Protein 5YVQ (pdb70)

Nearest PDB structures (foldseek):
  5yvq-assembly1_A  TM=1.003E+00  e=1.539E-62  Muvirus mu
  4uxg-assembly2_E  TM=3.029E-01  e=1.109E-08  Tequatrovirus T4
  5nxh-assembly1_C  TM=3.530E-01  e=6.563E-08  Tequatrovirus T4
  5nxf-assembly1_C  TM=3.038E-01  e=9.854E-08  Tequatrovirus T4
  5yvq-assembly1_B  TM=1.010E+00  e=1.224E-19  Muvirus mu

Structure (mmCIF, N/CA/C/O backbone):
data_5YVQ
#
_entry.id   5YVQ
#
_cell.length_a   66.332
_cell.length_b   66.332
_cell.length_c   387.769
_cell.angle_alpha   90.00
_cell.angle_beta   90.00
_cell.angle_gamma   120.00
#
_symmetry.space_group_name_H-M   'P 3 2 1'
#
loop_
_entity.id
_entity.type
_entity.pdbx_description
1 polymer 'Tail fiber protein S'
2 polymer 'Tail fiber assembly protein U'
3 non-polymer GLYCEROL
4 water water
#
loop_
_atom_site.group_PDB
_atom_site.id
_atom_site.type_symbol
_atom_site.label_atom_id
_atom_site.label_alt_id
_atom_site.label_comp_id
_atom_site.label_asym_id
_atom_site.label_entity_id
_atom_site.label_seq_id
_atom_site.pdbx_PDB_ins_code
_atom_site.Cartn_x
_atom_site.Cartn_y
_atom_site.Cartn_z
_atom_site.occupancy
_atom_site.B_iso_or_equiv
_atom_site.auth_seq_id
_atom_site.auth_comp_id
_atom_site.auth_asym_id
_atom_site.auth_atom_id
_atom_site.pdbx_PDB_model_num
ATOM 1 N N . LYS A 1 138 ? 25.485 18.402 67.667 1.00 110.35 138 LYS A N 1
ATOM 2 C CA . LYS A 1 138 ? 25.078 18.267 69.059 1.00 109.03 138 LYS A CA 1
ATOM 3 C C . LYS A 1 138 ? 25.931 17.238 69.791 1.00 118.57 138 LYS A C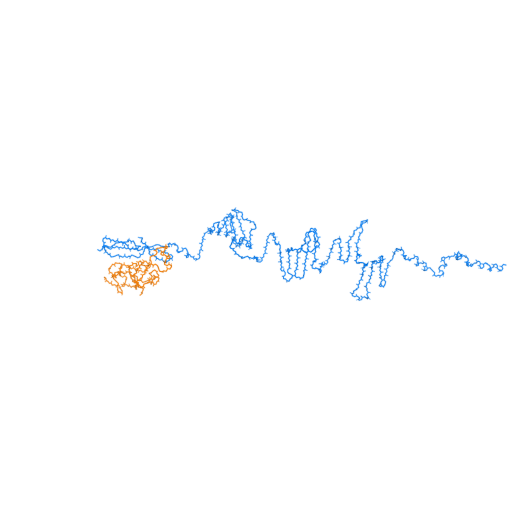 1
ATOM 4 O O . LYS A 1 138 ? 25.638 16.884 70.932 1.00 121.07 138 LYS A O 1
ATOM 10 N N . ALA A 1 139 ? 26.984 16.751 69.131 1.00 128.67 139 ALA A N 1
ATOM 11 C CA . ALA A 1 139 ? 27.901 15.831 69.797 1.00 131.50 139 ALA A CA 1
ATOM 12 C C . ALA A 1 139 ? 28.649 16.513 70.937 1.00 126.05 139 ALA A C 1
ATOM 13 O O . ALA A 1 139 ? 28.944 15.874 71.953 1.00 129.13 139 ALA A O 1
ATOM 15 N N . VAL A 1 140 ? 28.968 17.800 70.788 1.00 116.49 140 VAL A N 1
ATOM 16 C CA . VAL A 1 140 ? 29.574 18.563 71.874 1.00 106.16 140 VAL A CA 1
ATOM 17 C C . VAL A 1 140 ? 28.556 19.023 72.914 1.00 97.95 140 VAL A C 1
ATOM 18 O O . VAL A 1 140 ? 28.945 19.361 74.042 1.00 95.75 140 VAL A O 1
ATOM 22 N N . LYS A 1 141 ? 27.269 19.051 72.569 1.00 92.64 141 LYS A N 1
ATOM 23 C CA . LYS A 1 141 ? 26.248 19.340 73.566 1.00 87.42 141 LYS A CA 1
ATOM 24 C C . LYS A 1 141 ? 26.238 18.273 74.653 1.00 85.40 141 LYS A C 1
ATOM 25 O O . LYS A 1 141 ? 26.001 18.574 75.828 1.00 83.38 141 LYS A O 1
ATOM 31 N N . ILE A 1 142 ? 26.511 17.019 74.281 1.00 85.35 142 ILE A N 1
ATOM 32 C CA . ILE A 1 142 ? 26.641 15.958 75.275 1.00 85.65 142 ILE A CA 1
ATOM 33 C C . ILE A 1 142 ? 27.835 16.232 76.183 1.00 85.01 142 ILE A C 1
ATOM 34 O O . ILE A 1 142 ? 27.767 16.038 77.405 1.00 84.53 142 ILE A O 1
ATOM 39 N N . ALA A 1 143 ? 28.942 16.705 75.605 1.00 83.75 143 ALA A N 1
ATOM 40 C CA . ALA A 1 143 ? 30.085 17.095 76.422 1.00 81.33 143 ALA A CA 1
ATOM 41 C C . ALA A 1 143 ? 29.779 18.331 77.259 1.00 77.51 143 ALA A C 1
ATOM 42 O O . ALA A 1 143 ? 30.250 18.441 78.398 1.00 75.85 143 ALA A O 1
ATOM 44 N N . MET A 1 144 ? 28.991 19.262 76.715 1.00 74.80 144 MET A N 1
ATOM 45 C CA . MET A 1 144 ? 28.615 20.458 77.461 1.00 74.32 144 MET A CA 1
ATOM 46 C C . MET A 1 144 ? 27.674 20.121 78.610 1.00 77.08 144 MET A C 1
ATOM 47 O O . MET A 1 144 ? 27.823 20.651 79.718 1.00 76.60 144 MET A O 1
ATOM 52 N N . ASP A 1 145 ? 26.690 19.255 78.362 1.00 77.93 145 ASP A N 1
ATOM 53 C CA . ASP A 1 145 ? 25.766 18.864 79.420 1.00 78.99 145 ASP A CA 1
ATOM 54 C C . ASP A 1 145 ? 26.482 18.076 80.508 1.00 75.97 145 ASP A C 1
ATOM 55 O O . ASP A 1 145 ? 26.173 18.224 81.697 1.00 75.50 145 ASP A O 1
ATOM 60 N N . ASN A 1 146 ? 27.438 17.232 80.116 1.00 72.88 146 ASN A N 1
ATOM 61 C CA . ASN A 1 146 ? 28.239 16.505 81.090 1.00 67.96 146 ASN A CA 1
ATOM 62 C C . ASN A 1 146 ? 28.987 17.470 82.002 1.00 69.16 146 ASN A C 1
ATOM 63 O O . ASN A 1 146 ? 28.938 17.342 83.230 1.00 64.62 146 ASN A O 1
ATOM 68 N N . ALA A 1 147 ? 29.675 18.455 81.417 1.00 70.91 147 ALA A N 1
ATOM 69 C CA . ALA A 1 147 ? 30.361 19.450 82.236 1.00 68.69 147 ALA A CA 1
ATOM 70 C C . ALA A 1 147 ? 29.375 20.220 83.107 1.00 70.61 147 ALA A C 1
ATOM 71 O O . ALA A 1 147 ? 29.675 20.542 84.262 1.00 69.21 147 ALA A O 1
ATOM 73 N N . ASN A 1 148 ? 28.185 20.510 82.577 1.00 73.26 148 ASN A N 1
ATOM 74 C CA . ASN A 1 148 ? 27.199 21.257 83.349 1.00 72.71 148 ASN A CA 1
ATOM 75 C C . ASN A 1 148 ? 26.664 20.462 84.536 1.00 65.90 148 ASN A C 1
ATOM 76 O O . ASN A 1 148 ? 26.091 21.057 85.452 1.00 59.55 148 ASN A O 1
ATOM 81 N N . ALA A 1 149 ? 26.833 19.141 84.531 1.00 64.99 149 ALA A N 1
ATOM 82 C CA . ALA A 1 149 ? 26.387 18.268 85.607 1.00 62.36 149 ALA A CA 1
ATOM 83 C C . ALA A 1 149 ? 27.429 18.123 86.715 1.00 64.01 149 ALA A C 1
ATOM 84 O O . ALA A 1 149 ? 27.300 17.231 87.563 1.00 59.90 149 ALA A O 1
ATOM 86 N N . ARG A 1 150 ? 28.445 18.981 86.726 1.00 66.77 150 ARG A N 1
ATOM 87 C CA . ARG A 1 150 ? 29.585 18.852 87.615 1.00 67.34 150 ARG A CA 1
ATOM 88 C C . ARG A 1 150 ? 29.719 20.094 88.486 1.00 70.53 150 ARG A C 1
ATOM 89 O O . ARG A 1 150 ? 29.295 21.191 88.102 1.00 72.62 150 ARG A O 1
ATOM 97 N N . LEU A 1 151 ? 30.325 19.901 89.665 1.00 63.98 151 LEU A N 1
ATOM 98 C CA . LEU A 1 151 ? 30.409 20.950 90.677 1.00 60.32 151 LEU A CA 1
ATOM 99 C C . LEU A 1 151 ? 31.242 22.126 90.184 1.00 59.12 151 LEU A C 1
ATOM 100 O O . LEU A 1 151 ? 32.404 21.962 89.798 1.00 58.14 151 LEU A O 1
ATOM 105 N N . ALA A 1 152 ? 30.655 23.316 90.231 1.00 57.71 152 ALA A N 1
ATOM 106 C CA . ALA A 1 152 ? 31.286 24.519 89.706 1.00 55.79 152 ALA A CA 1
ATOM 107 C C . ALA A 1 152 ? 32.151 25.174 90.772 1.00 56.40 152 ALA A C 1
ATOM 108 O O . ALA A 1 152 ? 31.671 25.460 91.875 1.00 53.80 152 ALA A O 1
ATOM 110 N N . LYS A 1 153 ? 33.415 25.441 90.425 1.00 56.43 153 LYS A N 1
ATOM 111 C CA . LYS A 1 153 ? 34.322 26.110 91.352 1.00 61.05 153 LYS A CA 1
ATOM 112 C C . LYS A 1 153 ? 33.731 27.413 91.880 1.00 68.25 153 LYS A C 1
ATOM 113 O O . LYS A 1 153 ? 33.756 27.675 93.089 1.00 75.16 153 LYS A O 1
ATOM 119 N N . ASP A 1 154 ? 33.188 28.241 90.988 1.00 68.21 154 ASP A N 1
ATOM 120 C CA . ASP A 1 154 ? 32.702 29.561 91.374 1.00 67.07 154 ASP A CA 1
ATOM 121 C C . ASP A 1 154 ? 31.458 29.516 92.254 1.00 58.46 154 ASP A C 1
ATOM 122 O O . ASP A 1 154 ? 31.047 30.568 92.758 1.00 53.02 154 ASP A O 1
ATOM 127 N N . ARG A 1 155 ? 30.839 28.347 92.434 1.00 56.19 155 ARG A N 1
ATOM 128 C CA . ARG A 1 155 ? 29.673 28.231 93.301 1.00 61.83 155 ARG A CA 1
ATOM 129 C C . ARG A 1 155 ? 30.008 27.737 94.713 1.00 63.93 155 ARG A C 1
ATOM 130 O O . ARG A 1 155 ? 29.158 27.842 95.608 1.00 61.85 155 ARG A O 1
ATOM 138 N N . ASN A 1 156 ? 31.207 27.195 94.928 1.00 69.80 156 ASN A N 1
ATOM 139 C CA . ASN A 1 156 ? 31.708 26.823 96.254 1.00 64.10 156 ASN A CA 1
ATOM 140 C C . ASN A 1 156 ? 30.717 25.935 97.009 1.00 60.27 156 ASN A C 1
ATOM 141 O O . ASN A 1 156 ? 30.262 26.254 98.108 1.00 58.00 156 ASN A O 1
ATOM 146 N N . GLY A 1 157 ? 30.388 24.804 96.390 1.00 58.01 157 GLY A N 1
ATOM 147 C CA . GLY A 1 157 ? 29.505 23.820 96.977 1.00 56.56 157 GLY A CA 1
ATOM 148 C C . GLY A 1 157 ? 28.044 24.201 97.033 1.00 57.19 157 GLY A C 1
ATOM 149 O O . GLY A 1 157 ? 27.227 23.380 97.469 1.00 53.06 157 GLY A O 1
ATOM 150 N N . ALA A 1 158 ? 27.679 25.415 96.613 1.00 58.96 158 ALA A N 1
ATOM 151 C CA . ALA A 1 158 ? 26.276 25.804 96.649 1.00 57.17 158 ALA A CA 1
ATOM 152 C C . ALA A 1 158 ? 25.433 24.964 95.705 1.00 60.36 158 ALA A C 1
ATOM 153 O O . ALA A 1 158 ? 24.217 24.865 95.902 1.00 59.33 158 ALA A O 1
ATOM 155 N N . ASP A 1 159 ? 26.059 24.351 94.697 1.00 62.27 159 ASP A N 1
ATOM 156 C CA . ASP A 1 159 ? 25.376 23.544 93.698 1.00 64.04 159 ASP A CA 1
ATOM 157 C C . ASP A 1 159 ? 25.364 22.058 94.046 1.00 63.75 159 ASP A C 1
ATOM 158 O O . ASP A 1 159 ? 25.094 21.228 93.172 1.00 65.34 159 ASP A O 1
ATOM 163 N N . ILE A 1 160 ? 25.660 21.704 95.287 1.00 61.43 160 ILE A N 1
ATOM 164 C CA . ILE A 1 160 ? 25.526 20.313 95.719 1.00 60.43 160 ILE A CA 1
ATOM 165 C C . ILE A 1 160 ? 24.046 20.027 95.957 1.00 63.13 160 ILE A C 1
ATOM 166 O O . ILE A 1 160 ? 23.384 20.789 96.678 1.00 63.47 160 ILE A O 1
ATOM 171 N N . PRO A 1 161 ? 23.478 18.996 95.340 1.00 68.16 161 PRO A N 1
ATOM 172 C CA . PRO A 1 161 ? 22.023 18.814 95.435 1.00 66.86 161 PRO A CA 1
ATOM 173 C C . PRO A 1 161 ? 21.565 18.268 96.775 1.00 65.87 161 PRO A C 1
ATOM 174 O O . PRO A 1 161 ? 20.480 18.627 97.236 1.00 63.82 161 PRO A O 1
ATOM 178 N N . ASN A 1 162 ? 22.368 17.405 97.409 1.00 66.87 162 ASN A N 1
ATOM 179 C CA . ASN A 1 162 ? 22.021 16.788 98.698 1.00 68.31 162 ASN A CA 1
ATOM 180 C C . ASN A 1 162 ? 23.195 16.965 99.665 1.00 66.14 162 ASN A C 1
ATOM 181 O O . ASN A 1 162 ? 24.038 16.077 99.812 1.00 61.58 162 ASN A O 1
ATOM 186 N N . LYS A 1 163 ? 23.229 18.116 100.335 1.00 72.45 163 LYS A N 1
ATOM 187 C CA . LYS A 1 163 ? 24.357 18.435 101.210 1.00 67.97 163 LYS A CA 1
ATOM 188 C C . LYS A 1 163 ? 24.498 17.502 102.414 1.00 59.61 163 LYS A C 1
ATOM 189 O O . LYS A 1 163 ? 25.642 17.149 102.746 1.00 58.99 163 LYS A O 1
ATOM 195 N N . PRO A 1 164 ? 23.432 17.072 103.100 1.00 55.80 164 PRO A N 1
ATOM 196 C CA . PRO A 1 164 ? 23.635 16.084 104.179 1.00 52.37 164 PRO A CA 1
ATOM 197 C C . PRO A 1 164 ? 24.251 14.779 103.698 1.00 52.04 164 PRO A C 1
ATOM 198 O O . PRO A 1 164 ? 25.074 14.181 104.407 1.00 45.64 164 PRO A O 1
ATOM 202 N N . LEU A 1 165 ? 23.887 14.323 102.497 1.00 54.18 165 LEU A N 1
ATOM 203 C CA . LEU A 1 165 ? 24.527 13.134 101.943 1.00 54.70 165 LEU A CA 1
ATOM 204 C C . LEU A 1 165 ? 25.996 13.393 101.640 1.00 52.05 165 LEU A C 1
ATOM 205 O O . LEU A 1 165 ? 26.842 12.511 101.841 1.00 52.80 165 LEU A O 1
ATOM 210 N N . PHE A 1 166 ? 26.316 14.598 101.158 1.00 50.41 166 PHE A N 1
ATOM 211 C CA . PHE A 1 166 ? 27.706 14.961 100.890 1.00 50.78 166 PHE A CA 1
ATOM 212 C C . PHE A 1 166 ? 28.542 14.862 102.161 1.00 51.01 166 PHE A C 1
ATOM 213 O O . PHE A 1 166 ? 29.602 14.224 102.182 1.00 52.13 166 PHE A O 1
ATOM 221 N N . ILE A 1 167 ? 28.067 15.488 103.237 1.00 50.47 167 ILE A N 1
ATOM 222 C CA . ILE A 1 167 ? 28.733 15.359 104.530 1.00 45.33 167 ILE A CA 1
ATOM 223 C C . ILE A 1 167 ? 28.896 13.889 104.891 1.00 46.14 167 ILE A C 1
ATOM 224 O O . ILE A 1 167 ? 29.979 13.445 105.287 1.00 48.73 167 ILE A O 1
ATOM 229 N N . GLN A 1 168 ? 27.831 13.103 104.714 1.00 47.66 168 GLN A N 1
ATOM 230 C CA . GLN A 1 168 ? 27.901 11.671 104.992 1.00 51.20 168 GLN A CA 1
ATOM 231 C C . GLN A 1 168 ? 28.976 10.990 104.152 1.00 49.72 168 GLN A C 1
ATOM 232 O O . GLN A 1 168 ? 29.838 10.281 104.687 1.00 46.38 168 GLN A O 1
ATOM 238 N N . ASN A 1 169 ? 28.936 11.191 102.825 1.00 47.03 169 ASN A N 1
ATOM 239 C CA . ASN A 1 169 ? 29.915 10.551 101.949 1.00 51.01 169 ASN A CA 1
ATOM 240 C C . ASN A 1 169 ? 31.332 10.990 102.290 1.00 51.69 169 ASN A C 1
ATOM 241 O O . ASN A 1 169 ? 32.275 10.200 102.180 1.00 51.78 169 ASN A O 1
ATOM 246 N N . LEU A 1 170 ? 31.504 12.254 102.685 1.00 53.83 170 LEU A N 1
ATOM 247 C CA . LEU A 1 170 ? 32.826 12.741 103.065 1.00 57.16 170 LEU A CA 1
ATOM 248 C C . LEU A 1 170 ? 33.394 12.005 104.271 1.00 56.01 170 LEU A C 1
ATOM 249 O O . LEU A 1 170 ? 34.617 11.991 104.453 1.00 56.44 170 LEU A O 1
ATOM 254 N N . GLY A 1 171 ? 32.546 11.387 105.089 1.00 55.71 171 GLY A N 1
ATOM 255 C CA . GLY A 1 171 ? 32.994 10.803 106.340 1.00 55.50 171 GLY A CA 1
ATOM 256 C C . GLY A 1 171 ? 32.922 11.730 107.533 1.00 53.72 171 GLY A C 1
ATOM 257 O O . GLY A 1 171 ? 33.664 11.537 108.506 1.00 50.02 171 GLY A O 1
ATOM 258 N N . LEU A 1 172 ? 32.048 12.735 107.496 1.00 52.90 172 LEU A N 1
ATOM 259 C CA . LEU A 1 172 ? 32.027 13.781 108.510 1.00 50.94 172 LEU A CA 1
ATOM 260 C C . LEU A 1 172 ? 30.829 13.688 109.447 1.00 49.42 172 LEU A C 1
ATOM 261 O O . LEU A 1 172 ? 30.655 14.567 110.295 1.00 49.47 172 LEU A O 1
ATOM 266 N N . GLN A 1 173 ? 29.999 12.651 109.315 1.00 48.06 173 GLN A N 1
ATOM 267 C CA . GLN A 1 173 ? 28.775 12.577 110.105 1.00 46.96 173 GLN A CA 1
ATOM 268 C C . GLN A 1 173 ? 29.089 12.489 111.596 1.00 47.17 173 GLN A C 1
ATOM 269 O O . GLN A 1 173 ? 28.487 13.196 112.411 1.00 46.21 173 GLN A O 1
ATOM 275 N N . GLU A 1 174 ? 30.033 11.623 111.970 1.00 50.52 174 GLU A N 1
ATOM 276 C CA . GLU A 1 174 ? 30.390 11.496 113.377 1.00 53.81 174 GLU A CA 1
ATOM 277 C C . GLU A 1 174 ? 31.002 12.786 113.903 1.00 48.42 174 GLU A C 1
ATOM 278 O O . GLU A 1 174 ? 30.768 13.166 115.057 1.00 46.53 174 GLU A O 1
ATOM 284 N N . THR A 1 175 ? 31.784 13.479 113.072 1.00 43.22 175 THR A N 1
ATOM 285 C CA . THR A 1 175 ? 32.243 14.806 113.465 1.00 41.69 175 THR A CA 1
ATOM 286 C C . THR A 1 175 ? 31.058 15.719 113.730 1.00 41.68 175 THR A C 1
ATOM 287 O O . THR A 1 175 ? 31.007 16.409 114.753 1.00 38.71 175 THR A O 1
ATOM 291 N N . VAL A 1 176 ? 30.080 15.715 112.825 1.00 41.61 176 VAL A N 1
ATOM 292 C CA . VAL A 1 176 ? 28.878 16.512 113.034 1.00 38.48 176 VAL A CA 1
ATOM 293 C C . VAL A 1 176 ? 28.203 16.133 114.352 1.00 35.21 176 VAL A C 1
ATOM 294 O O . VAL A 1 176 ? 27.762 17.008 115.107 1.00 33.65 176 VAL A O 1
ATOM 298 N N . ASN A 1 177 ? 28.113 14.826 114.644 1.00 35.27 177 ASN A N 1
ATOM 299 C CA . ASN A 1 177 ? 27.325 14.349 115.777 1.00 38.20 177 ASN A CA 1
ATOM 300 C C . ASN A 1 177 ? 28.038 14.616 117.097 1.00 37.60 177 ASN A C 1
ATOM 301 O O . ASN A 1 177 ? 27.394 14.967 118.089 1.00 38.49 177 ASN A O 1
ATOM 306 N N . ARG A 1 178 ? 29.363 14.440 117.124 1.00 37.55 178 ARG A N 1
ATOM 307 C CA . ARG A 1 178 ? 30.125 14.695 118.340 1.00 39.46 178 ARG A CA 1
ATOM 308 C C . ARG A 1 178 ? 30.237 16.186 118.624 1.00 38.07 178 ARG A C 1
ATOM 309 O O . ARG A 1 178 ? 30.349 16.583 119.788 1.00 36.08 178 ARG A O 1
ATOM 317 N N . ALA A 1 179 ? 30.231 17.030 117.587 1.00 34.99 179 ALA A N 1
ATOM 318 C CA . ALA A 1 179 ? 30.262 18.460 117.874 1.00 33.87 179 ALA A CA 1
ATOM 319 C C . ALA A 1 179 ? 28.898 18.960 118.321 1.00 35.13 179 ALA A C 1
ATOM 320 O O . ALA A 1 179 ? 28.820 19.881 119.145 1.00 31.91 179 ALA A O 1
ATOM 322 N N . ARG A 1 180 ? 27.823 18.359 117.800 1.00 36.94 180 ARG A N 1
ATOM 323 C CA . ARG A 1 180 ? 26.490 18.712 118.263 1.00 37.38 180 ARG A CA 1
ATOM 324 C C . ARG A 1 180 ? 26.296 18.347 119.732 1.00 37.82 180 ARG A C 1
ATOM 325 O O . ARG A 1 180 ? 25.569 19.040 120.445 1.00 36.22 180 ARG A O 1
ATOM 333 N N . ASN A 1 181 ? 26.922 17.260 120.185 1.00 36.25 181 ASN A N 1
ATOM 334 C CA . ASN A 1 181 ? 26.777 16.738 121.537 1.00 33.84 181 ASN A CA 1
ATOM 335 C C . ASN A 1 181 ? 27.932 17.165 122.448 1.00 32.92 181 ASN A C 1
ATOM 336 O O . ASN A 1 181 ? 28.065 16.641 123.557 1.00 33.99 181 ASN A O 1
ATOM 341 N N . ALA A 1 182 ? 28.755 18.117 122.013 1.00 32.27 182 ALA A N 1
ATOM 342 C CA . ALA A 1 182 ? 29.951 18.495 122.754 1.00 30.95 182 ALA A CA 1
ATOM 343 C C . ALA A 1 182 ? 29.627 19.536 123.819 1.00 33.49 182 ALA A C 1
ATOM 344 O O . ALA A 1 182 ? 28.979 20.547 123.529 1.00 37.45 182 ALA A O 1
ATOM 346 N N . VAL A 1 183 ? 30.076 19.278 125.055 1.00 30.72 183 VAL A N 1
ATOM 347 C CA . VAL A 1 183 ? 30.068 20.299 126.093 1.00 26.24 183 VAL A CA 1
ATOM 348 C C . VAL A 1 183 ? 30.804 21.546 125.617 1.00 25.67 183 VAL A C 1
ATOM 349 O O . VAL A 1 183 ? 31.955 21.471 125.158 1.00 25.28 183 VAL A O 1
ATOM 353 N N . GLN A 1 184 ? 30.157 22.712 125.775 1.00 25.03 184 GLN A N 1
ATOM 354 C CA . GLN A 1 184 ? 30.715 23.986 125.328 1.00 28.23 184 GLN A CA 1
ATOM 355 C C . GLN A 1 184 ? 31.488 24.706 126.436 1.00 29.69 184 GLN A C 1
ATOM 356 O O . GLN A 1 184 ? 31.082 24.716 127.611 1.00 28.45 184 GLN A O 1
ATOM 362 N N . LYS A 1 185 ? 32.602 25.335 126.045 1.00 31.43 185 LYS A N 1
ATOM 363 C CA . LYS A 1 185 ? 33.510 25.915 127.031 1.00 31.83 185 LYS A CA 1
ATOM 364 C C . LYS A 1 185 ? 32.913 27.111 127.759 1.00 32.80 185 LYS A C 1
ATOM 365 O O . LYS A 1 185 ? 33.399 27.464 128.838 1.00 36.91 185 LYS A O 1
ATOM 371 N N . ASN A 1 186 ? 31.880 27.747 127.214 1.00 33.67 186 ASN A N 1
ATOM 372 C CA . ASN A 1 186 ? 31.239 28.842 127.929 1.00 35.25 186 ASN A CA 1
ATOM 373 C C . ASN A 1 186 ? 30.043 28.381 128.751 1.00 34.45 186 ASN A C 1
ATOM 374 O O . ASN A 1 186 ? 29.174 29.195 129.078 1.00 35.22 186 ASN A O 1
ATOM 379 N N . GLY A 1 187 ? 29.987 27.100 129.101 1.00 33.39 187 GLY A N 1
ATOM 380 C CA . GLY A 1 187 ? 28.980 26.610 130.019 1.00 32.59 187 GLY A CA 1
ATOM 381 C C . GLY A 1 187 ? 28.053 25.623 129.354 1.00 34.07 187 GLY A C 1
ATOM 382 O O . GLY A 1 187 ? 27.773 25.746 128.157 1.00 31.75 187 GLY A O 1
ATOM 383 N N . ASP A 1 188 ? 27.559 24.645 130.104 1.00 30.42 188 ASP A N 1
ATOM 384 C CA . ASP A 1 188 ? 26.677 23.663 129.493 1.00 31.25 188 ASP A CA 1
ATOM 385 C C . ASP A 1 188 ? 25.979 22.850 130.569 1.00 31.92 188 ASP A C 1
ATOM 386 O O . ASP A 1 188 ? 26.326 22.898 131.761 1.00 26.35 188 ASP A O 1
ATOM 391 N N . THR A 1 189 ? 24.990 22.095 130.105 1.00 31.57 189 THR A N 1
ATOM 392 C CA . THR A 1 189 ? 24.216 21.154 130.894 1.00 34.74 189 THR A CA 1
ATOM 393 C C . THR A 1 189 ? 24.599 19.738 130.486 1.00 31.55 189 THR A C 1
ATOM 394 O O . THR A 1 189 ? 24.805 19.458 129.299 1.00 32.17 189 THR A O 1
ATOM 398 N N . LEU A 1 190 ? 24.688 18.844 131.456 1.00 29.44 190 LEU A N 1
ATOM 399 C CA . LEU A 1 190 ? 25.067 17.466 131.191 1.00 31.82 190 LEU A CA 1
ATOM 400 C C . LEU A 1 190 ? 23.974 16.505 131.646 1.00 28.14 190 LEU A C 1
ATOM 401 O O . LEU A 1 190 ? 23.277 16.754 132.627 1.00 29.67 190 LEU A O 1
ATOM 406 N N . SER A 1 191 ? 23.808 15.425 130.888 1.00 29.97 191 SER A N 1
ATOM 407 C CA . SER A 1 191 ? 22.872 14.353 131.192 1.00 29.25 191 SER A CA 1
ATOM 408 C C . SER A 1 191 ? 23.592 13.082 131.596 1.00 27.62 191 SER A C 1
ATOM 409 O O . SER A 1 191 ? 22.946 12.057 131.826 1.00 29.56 191 SER A O 1
ATOM 412 N N . GLY A 1 192 ? 24.920 13.121 131.659 1.00 28.48 192 GLY A N 1
ATOM 413 C CA . GLY A 1 192 ? 25.695 12.015 132.177 1.00 28.50 192 GLY A CA 1
ATOM 414 C C . GLY A 1 192 ? 26.823 12.541 133.043 1.00 29.47 192 GLY A C 1
ATOM 415 O O . GLY A 1 192 ? 27.072 13.746 133.104 1.00 30.44 192 GLY A O 1
ATOM 416 N N . GLY A 1 193 ? 27.502 11.613 133.722 1.00 28.54 193 GLY A N 1
ATOM 417 C CA . GLY A 1 193 ? 28.547 12.006 134.645 1.00 27.69 193 GLY A CA 1
ATOM 418 C C . GLY A 1 193 ? 29.890 12.248 133.967 1.00 26.29 193 GLY A C 1
ATOM 419 O O . GLY A 1 193 ? 30.130 11.831 132.837 1.00 28.11 193 GLY A O 1
ATOM 420 N N . LEU A 1 194 ? 30.775 12.948 134.680 1.00 23.85 194 LEU A N 1
ATOM 421 C CA . LEU A 1 194 ? 32.159 13.160 134.265 1.00 21.04 194 LEU A CA 1
ATOM 422 C C . LEU A 1 194 ? 33.093 12.411 135.205 1.00 24.12 194 LEU A C 1
ATOM 423 O O . LEU A 1 194 ? 32.920 12.448 136.436 1.00 23.66 194 LEU A O 1
ATOM 428 N N . THR A 1 195 ? 34.096 11.751 134.634 1.00 27.40 195 THR A N 1
ATOM 429 C CA . THR A 1 195 ? 35.039 10.956 135.417 1.00 24.36 195 THR A CA 1
ATOM 430 C C . THR A 1 195 ? 36.446 11.343 135.004 1.00 27.04 195 THR A C 1
ATOM 431 O O . THR A 1 195 ? 36.777 11.331 133.807 1.00 27.93 195 THR A O 1
ATOM 435 N N . PHE A 1 196 ? 37.245 11.743 135.978 1.00 24.08 196 PHE A N 1
ATOM 436 C CA . PHE A 1 196 ? 38.679 11.886 135.799 1.00 23.60 196 PHE A CA 1
ATOM 437 C C . PHE A 1 196 ? 39.338 10.524 135.992 1.00 29.96 196 PHE A C 1
ATOM 438 O O . PHE A 1 196 ? 39.215 9.921 137.066 1.00 31.00 196 PHE A O 1
ATOM 446 N N . GLU A 1 197 ? 40.091 10.074 134.990 1.00 32.10 197 GLU A N 1
ATOM 447 C CA . GLU A 1 197 ? 40.743 8.769 135.011 1.00 34.49 197 GLU A CA 1
ATOM 448 C C . GLU A 1 197 ? 42.190 8.834 135.482 1.00 31.06 197 GLU A C 1
ATOM 449 O O . GLU A 1 197 ? 42.800 7.790 135.746 1.00 30.56 197 GLU A O 1
ATOM 455 N N . ASN A 1 198 ? 42.762 10.023 135.569 1.00 31.04 198 ASN A N 1
ATOM 456 C CA . ASN A 1 198 ? 44.089 10.172 136.142 1.00 32.82 198 ASN A CA 1
ATOM 457 C C . ASN A 1 198 ? 44.054 11.218 137.242 1.00 30.37 198 ASN A C 1
ATOM 458 O O . ASN A 1 198 ? 42.971 11.651 137.665 1.00 25.57 198 ASN A O 1
ATOM 463 N N . ASP A 1 199 ? 45.249 11.643 137.664 1.00 27.49 199 ASP A N 1
ATOM 464 C CA . ASP A 1 199 ? 45.445 12.582 138.763 1.00 28.46 199 ASP A CA 1
ATOM 465 C C . ASP A 1 199 ? 45.194 14.014 138.289 1.00 31.92 199 ASP A C 1
ATOM 466 O O . ASP A 1 199 ? 46.095 14.852 138.188 1.00 36.24 199 ASP A O 1
ATOM 471 N N . SER A 1 200 ? 43.932 14.294 138.005 1.00 29.08 200 SER A N 1
ATOM 472 C CA . SER A 1 200 ? 43.543 15.589 137.475 1.00 28.00 200 SER A CA 1
ATOM 473 C C . SER A 1 200 ? 42.682 16.333 138.493 1.00 27.59 200 SER A C 1
ATOM 474 O O . SER A 1 200 ? 42.038 15.732 139.351 1.00 29.25 200 SER A O 1
ATOM 477 N N . ILE A 1 201 ? 42.657 17.655 138.366 1.00 25.04 201 ILE A N 1
ATOM 478 C CA . ILE A 1 201 ? 42.044 18.539 139.346 1.00 26.34 201 ILE A CA 1
ATOM 479 C C . ILE A 1 201 ? 40.851 19.268 138.731 1.00 25.85 201 ILE A C 1
ATOM 480 O O . ILE A 1 201 ? 40.866 19.637 137.548 1.00 28.13 201 ILE A O 1
ATOM 485 N N . LEU A 1 202 ? 39.801 19.439 139.525 1.00 22.19 202 LEU A N 1
ATOM 486 C CA . LEU A 1 202 ? 38.748 20.404 139.237 1.00 22.50 202 LEU A CA 1
ATOM 487 C C . LEU A 1 202 ? 39.086 21.679 139.997 1.00 24.23 202 LEU A C 1
ATOM 488 O O . LEU A 1 202 ? 39.274 21.643 141.231 1.00 21.49 202 LEU A O 1
ATOM 493 N N . ALA A 1 203 ? 39.197 22.800 139.273 1.00 19.26 203 ALA A N 1
ATOM 494 C CA . ALA A 1 203 ? 39.664 24.033 139.903 1.00 21.84 203 ALA A CA 1
ATOM 495 C C . ALA A 1 203 ? 38.798 25.230 139.533 1.00 21.12 203 ALA A C 1
ATOM 496 O O . ALA A 1 203 ? 38.235 25.305 138.437 1.00 22.94 203 ALA A O 1
ATOM 498 N N . TRP A 1 204 ? 38.706 26.164 140.468 1.00 20.48 204 TRP A N 1
ATOM 499 C CA . TRP A 1 204 ? 38.269 27.531 140.219 1.00 23.79 204 TRP A CA 1
ATOM 500 C C . TRP A 1 204 ? 39.486 28.411 140.458 1.00 24.10 204 TRP A C 1
ATOM 501 O O . TRP A 1 204 ? 40.000 28.460 141.573 1.00 25.26 204 TRP A O 1
ATOM 512 N N . ILE A 1 205 ? 39.968 29.080 139.421 1.00 28.55 205 ILE A N 1
ATOM 513 C CA . ILE A 1 205 ? 41.213 29.836 139.519 1.00 34.52 205 ILE A CA 1
ATOM 514 C C . ILE A 1 205 ? 40.932 31.253 139.058 1.00 37.11 205 ILE A C 1
ATOM 515 O O . ILE A 1 205 ? 40.522 31.457 137.912 1.00 42.69 205 ILE A O 1
ATOM 520 N N . ARG A 1 206 ? 41.177 32.229 139.933 1.00 39.46 206 ARG A N 1
ATOM 521 C CA . ARG A 1 206 ? 40.758 33.606 139.684 1.00 41.73 206 ARG A CA 1
ATOM 522 C C . ARG A 1 206 ? 41.561 34.550 140.574 1.00 36.75 206 ARG A C 1
ATOM 523 O O . ARG A 1 206 ? 41.690 34.311 141.779 1.00 31.13 206 ARG A O 1
ATOM 531 N N . ASN A 1 207 ? 42.106 35.612 139.978 1.00 39.01 207 ASN A N 1
ATOM 532 C CA . ASN A 1 207 ? 42.805 36.673 140.719 1.00 38.67 207 ASN A CA 1
ATOM 533 C C . ASN A 1 207 ? 44.017 36.142 141.480 1.00 34.74 207 ASN A C 1
ATOM 534 O O . ASN A 1 207 ? 44.356 36.667 142.538 1.00 31.19 207 ASN A O 1
ATOM 539 N N . THR A 1 208 ? 44.670 35.111 140.933 1.00 35.69 208 THR A N 1
ATOM 540 C CA . THR A 1 208 ? 45.800 34.372 141.503 1.00 36.61 208 THR A CA 1
ATOM 541 C C . THR A 1 208 ? 45.423 33.511 142.705 1.00 36.57 208 THR A C 1
ATOM 542 O O . THR A 1 208 ? 46.322 32.943 143.353 1.00 37.05 208 THR A O 1
ATOM 546 N N . ASP A 1 209 ? 44.134 33.369 143.010 1.00 32.77 209 ASP A N 1
ATOM 547 C CA . ASP A 1 209 ? 43.668 32.548 144.124 1.00 29.46 209 ASP A CA 1
ATOM 548 C C . ASP A 1 209 ? 42.890 31.357 143.581 1.00 25.15 209 ASP A C 1
ATOM 549 O O . ASP A 1 209 ? 42.639 31.258 142.380 1.00 25.15 209 ASP A O 1
ATOM 554 N N . TRP A 1 210 ? 42.509 30.426 144.453 1.00 21.92 210 TRP A N 1
ATOM 555 C CA . TRP A 1 210 ? 41.857 29.266 143.854 1.00 22.05 210 TRP A CA 1
ATOM 556 C C . TRP A 1 210 ? 41.072 28.441 144.851 1.00 22.74 210 TRP A C 1
ATOM 557 O O . TRP A 1 210 ? 41.245 28.529 146.073 1.00 19.95 210 TRP A O 1
ATOM 568 N N . ALA A 1 211 ? 40.224 27.601 144.278 1.00 24.91 211 ALA A N 1
ATOM 569 C CA . ALA A 1 211 ? 39.592 26.497 144.978 1.00 19.58 211 ALA A CA 1
ATOM 570 C C . ALA A 1 211 ? 39.760 25.266 144.107 1.00 24.47 211 ALA A C 1
ATOM 571 O O . ALA A 1 211 ? 39.633 25.347 142.868 1.00 21.89 211 ALA A O 1
ATOM 573 N N . LYS A 1 212 ? 40.072 24.137 144.746 1.00 21.30 212 LYS A N 1
ATOM 574 C CA . LYS A 1 212 ? 40.498 22.943 144.027 1.00 23.50 212 LYS A CA 1
ATOM 575 C C . LYS A 1 212 ? 39.980 21.682 144.696 1.00 21.99 212 LYS A C 1
ATOM 576 O O . LYS A 1 212 ? 40.000 21.576 145.926 1.00 20.73 212 LYS A O 1
ATOM 582 N N . ILE A 1 213 ? 39.555 20.718 143.872 1.00 18.37 213 ILE A N 1
ATOM 583 C CA . ILE A 1 213 ? 39.204 19.365 144.305 1.00 17.65 213 ILE A CA 1
ATOM 584 C C . ILE A 1 213 ? 40.077 18.380 143.532 1.00 22.41 213 ILE A C 1
ATOM 585 O O . ILE A 1 213 ? 40.222 18.499 142.311 1.00 20.82 213 ILE A O 1
ATOM 590 N N . GLY A 1 214 ? 40.646 17.407 144.240 1.00 22.59 214 GLY A N 1
ATOM 591 C CA . GLY A 1 214 ? 41.402 16.350 143.607 1.00 23.67 214 GLY A CA 1
ATOM 592 C C . GLY A 1 214 ? 41.338 15.070 144.416 1.00 25.40 214 GLY A C 1
ATOM 593 O O . GLY A 1 214 ? 40.744 15.013 145.500 1.00 24.94 214 GLY A O 1
ATOM 594 N N . PHE A 1 215 ? 41.981 14.035 143.881 1.00 24.24 215 PHE A N 1
ATOM 595 C CA . PHE A 1 215 ? 41.992 12.718 144.508 1.00 24.03 215 PHE A CA 1
ATOM 596 C C . PHE A 1 215 ? 43.422 12.194 144.540 1.00 25.50 215 PHE A C 1
ATOM 597 O O . PHE A 1 215 ? 43.984 11.820 143.499 1.00 21.07 215 PHE A O 1
ATOM 605 N N . LYS A 1 216 ? 43.993 12.128 145.739 1.00 21.35 216 LYS A N 1
ATOM 606 C CA . LYS A 1 216 ? 45.352 11.646 145.907 1.00 24.06 216 LYS A CA 1
ATOM 607 C C . LYS A 1 216 ? 45.324 10.128 146.094 1.00 27.35 216 LYS A C 1
ATOM 608 O O . LYS A 1 216 ? 44.707 9.629 147.034 1.00 27.22 216 LYS A O 1
ATOM 614 N N . ASN A 1 217 ? 46.029 9.405 145.225 1.00 29.89 217 ASN A N 1
ATOM 615 C CA . ASN A 1 217 ? 46.032 7.948 145.262 1.00 31.58 217 ASN A CA 1
ATOM 616 C C . ASN A 1 217 ? 47.149 7.41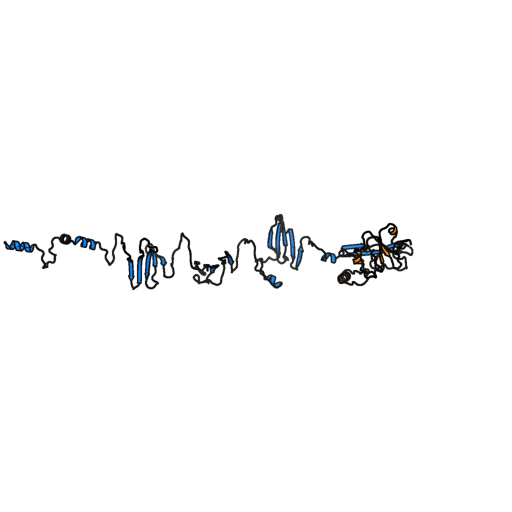7 144.379 1.00 30.65 217 ASN A C 1
ATOM 617 O O . ASN A 1 217 ? 47.071 7.489 143.143 1.00 29.59 217 ASN A O 1
ATOM 622 N N . ASP A 1 218 ? 48.203 6.904 145.006 1.00 32.81 218 ASP A N 1
ATOM 623 C CA . ASP A 1 218 ? 49.383 6.483 144.262 1.00 38.13 218 ASP A CA 1
ATOM 624 C C . ASP A 1 218 ? 49.253 5.064 143.746 1.00 41.95 218 ASP A C 1
ATOM 625 O O . ASP A 1 218 ? 49.839 4.732 142.711 1.00 45.39 218 ASP A O 1
ATOM 630 N N . ALA A 1 219 ? 48.506 4.226 144.455 1.00 42.50 219 ALA A N 1
ATOM 631 C CA . ALA A 1 219 ? 48.252 2.841 144.088 1.00 47.57 219 ALA A CA 1
ATOM 632 C C . ALA A 1 219 ? 47.111 2.372 144.980 1.00 49.05 219 ALA A C 1
ATOM 633 O O . ALA A 1 219 ? 46.725 3.064 145.926 1.00 47.27 219 ALA A O 1
ATOM 635 N N . ASP A 1 220 ? 46.570 1.189 144.674 1.00 50.44 220 ASP A N 1
ATOM 636 C CA . ASP A 1 220 ? 45.474 0.676 145.490 1.00 49.02 220 ASP A CA 1
ATOM 637 C C . ASP A 1 220 ? 45.908 0.475 146.938 1.00 46.21 220 ASP A C 1
ATOM 638 O O . ASP A 1 220 ? 45.108 0.670 147.859 1.00 44.55 220 ASP A O 1
ATOM 643 N N . SER A 1 221 ? 47.171 0.111 147.155 1.00 46.64 221 SER A N 1
ATOM 644 C CA . SER A 1 221 ? 47.706 -0.106 148.490 1.00 49.69 221 SER A CA 1
ATOM 645 C C . SER A 1 221 ? 48.149 1.184 149.177 1.00 51.71 221 SER A C 1
ATOM 646 O O . SER A 1 221 ? 48.674 1.113 150.292 1.00 50.82 221 SER A O 1
ATOM 649 N N . ASP A 1 222 ? 47.962 2.345 148.543 1.00 51.69 222 ASP A N 1
ATOM 650 C CA . ASP A 1 222 ? 48.325 3.630 149.139 1.00 49.02 222 ASP A CA 1
ATOM 651 C C . ASP A 1 222 ? 47.700 3.788 150.523 1.00 46.71 222 ASP A C 1
ATOM 652 O O . ASP A 1 222 ? 46.474 3.769 150.667 1.00 45.32 222 ASP A O 1
ATOM 657 N N . THR A 1 223 ? 48.551 3.954 151.540 1.00 45.36 223 THR A N 1
ATOM 658 C CA . THR A 1 223 ? 48.090 4.079 152.918 1.00 46.24 223 THR A CA 1
ATOM 659 C C . THR A 1 223 ? 47.774 5.512 153.330 1.00 42.59 223 THR A C 1
ATOM 660 O O . THR A 1 223 ? 47.304 5.725 154.451 1.00 44.74 223 THR A O 1
ATOM 664 N N . ASP A 1 224 ? 48.020 6.497 152.475 1.00 39.32 224 ASP A N 1
ATOM 665 C CA . ASP A 1 224 ? 47.586 7.872 152.731 1.00 36.50 224 ASP A CA 1
ATOM 666 C C . ASP A 1 224 ? 46.916 8.425 151.464 1.00 31.70 224 ASP A C 1
ATOM 667 O O . ASP A 1 224 ? 47.424 9.354 150.831 1.00 30.04 224 ASP A O 1
ATOM 672 N N . SER A 1 225 ? 45.768 7.845 151.120 1.00 24.71 225 SER A N 1
ATOM 673 C CA . SER A 1 225 ? 44.971 8.224 149.963 1.00 28.28 225 SER A CA 1
ATOM 674 C C . SER A 1 225 ? 43.756 9.028 150.419 1.00 27.04 225 SER A C 1
ATOM 675 O O . SER A 1 225 ? 43.146 8.717 151.446 1.00 23.46 225 SER A O 1
ATOM 678 N N . TYR A 1 226 ? 43.407 10.068 149.664 1.00 24.51 226 TYR A N 1
ATOM 679 C CA . TYR A 1 226 ? 42.348 10.955 150.132 1.00 22.60 226 TYR A CA 1
ATOM 680 C C . TYR A 1 226 ? 41.819 11.816 148.992 1.00 21.84 226 TYR A C 1
ATOM 681 O O . TYR A 1 226 ? 42.558 12.204 148.086 1.00 22.08 226 TYR A O 1
ATOM 690 N N . MET A 1 227 ? 40.522 12.090 149.054 1.00 21.65 227 MET A N 1
ATOM 691 C CA . MET A 1 227 ? 39.935 13.200 148.326 1.00 17.00 227 MET A CA 1
ATOM 692 C C . MET A 1 227 ? 40.255 14.489 149.083 1.00 18.78 227 MET A C 1
ATOM 693 O O . MET A 1 227 ? 40.089 14.561 150.304 1.00 17.73 227 MET A O 1
ATOM 698 N N . TRP A 1 228 ? 40.780 15.482 148.389 1.00 17.59 228 TRP A N 1
ATOM 699 C CA . TRP A 1 228 ? 41.125 16.724 149.063 1.00 22.56 228 TRP A CA 1
ATOM 700 C C . TRP A 1 228 ? 40.404 17.910 148.431 1.00 21.15 228 TRP A C 1
ATOM 701 O O . TRP A 1 228 ? 40.076 17.918 147.236 1.00 20.67 228 TRP A O 1
ATOM 712 N N . PHE A 1 229 ? 40.150 18.890 149.279 1.00 20.06 229 PHE A N 1
ATOM 713 C CA . PHE A 1 229 ? 39.571 20.177 148.941 1.00 23.10 229 PHE A CA 1
ATOM 714 C C . PHE A 1 229 ? 40.575 21.237 149.360 1.00 22.95 229 PHE A C 1
ATOM 715 O O . PHE A 1 229 ? 41.016 21.252 150.528 1.00 19.18 229 PHE A O 1
ATOM 723 N N . GLU A 1 230 ? 40.933 22.134 148.443 1.00 17.30 230 GLU A N 1
ATOM 724 C CA . GLU A 1 230 ? 41.958 23.093 148.831 1.00 18.70 230 GLU A CA 1
ATOM 725 C C . GLU A 1 230 ? 41.623 24.501 148.360 1.00 18.93 230 GLU A C 1
ATOM 726 O O . GLU A 1 230 ? 41.096 24.690 147.268 1.00 21.52 230 GLU A O 1
ATOM 732 N N . THR A 1 231 ? 41.908 25.484 149.202 1.00 21.77 231 THR A N 1
ATOM 733 C CA . THR A 1 231 ? 41.864 26.889 148.826 1.00 26.75 231 THR A CA 1
ATOM 734 C C . THR A 1 231 ? 43.270 27.479 148.883 1.00 27.96 231 THR A C 1
ATOM 735 O O . THR A 1 231 ? 44.141 26.988 149.610 1.00 31.13 231 THR A O 1
ATOM 739 N N . GLY A 1 232 ? 43.482 28.534 148.090 1.00 30.43 232 GLY A N 1
ATOM 740 C CA . GLY A 1 232 ? 44.695 29.340 148.103 1.00 28.71 232 GLY A CA 1
ATOM 741 C C . GLY A 1 232 ? 44.366 30.725 147.588 1.00 30.47 232 GLY A C 1
ATOM 742 O O . GLY A 1 232 ? 43.269 30.969 147.082 1.00 30.46 232 GLY A O 1
ATOM 743 N N . ASP A 1 233 ? 45.328 31.643 147.692 1.00 32.91 233 ASP A N 1
ATOM 744 C CA . ASP A 1 233 ? 46.718 31.387 148.038 1.00 29.31 233 ASP A CA 1
ATOM 745 C C . ASP A 1 233 ? 47.267 32.362 149.127 1.00 27.28 233 ASP A C 1
ATOM 746 O O . ASP A 1 233 ? 48.477 32.570 149.256 1.00 24.78 233 ASP A O 1
ATOM 751 N N . ASN A 1 234 ? 46.374 32.981 149.885 1.00 26.85 234 ASN A N 1
ATOM 752 C CA . ASN A 1 234 ? 46.756 33.928 150.924 1.00 29.52 234 ASN A CA 1
ATOM 753 C C . ASN A 1 234 ? 46.551 33.406 152.336 1.00 33.50 234 ASN A C 1
ATOM 754 O O . ASN A 1 234 ? 46.842 34.131 153.296 1.00 36.88 234 ASN A O 1
ATOM 759 N N . GLY A 1 235 ? 46.064 32.180 152.492 1.00 33.41 235 GLY A N 1
ATOM 760 C CA . GLY A 1 235 ? 45.747 31.633 153.789 1.00 27.62 235 GLY A CA 1
ATOM 761 C C . GLY A 1 235 ? 44.377 31.986 154.318 1.00 31.29 235 GLY A C 1
ATOM 762 O O . GLY A 1 235 ? 43.913 31.337 155.271 1.00 32.13 235 GLY A O 1
ATOM 763 N N . ASN A 1 236 ? 43.699 32.987 153.751 1.00 30.83 236 ASN A N 1
ATOM 764 C CA . ASN A 1 236 ? 42.424 33.401 154.320 1.00 31.17 236 ASN A CA 1
ATOM 765 C C . ASN A 1 236 ? 41.231 33.037 153.458 1.00 27.58 236 ASN A C 1
ATOM 766 O O . ASN A 1 236 ? 40.090 33.182 153.922 1.00 29.73 236 ASN A O 1
ATOM 771 N N . GLU A 1 237 ? 41.455 32.600 152.226 1.00 21.80 237 GLU A N 1
ATOM 772 C CA . GLU A 1 237 ? 40.408 31.928 151.476 1.00 26.90 237 GLU A CA 1
ATOM 773 C C . GLU A 1 237 ? 40.019 30.669 152.226 1.00 25.30 237 GLU A C 1
ATOM 774 O O . GLU A 1 237 ? 40.888 29.886 152.623 1.00 27.59 237 GLU A O 1
ATOM 780 N N . TYR A 1 238 ? 38.716 30.488 152.455 1.00 23.92 238 TYR A N 1
ATOM 781 C CA . TYR A 1 238 ? 38.293 29.417 153.352 1.00 20.91 238 TYR A CA 1
ATOM 782 C C . TYR A 1 238 ? 37.166 28.577 152.750 1.00 21.13 238 TYR A C 1
ATOM 783 O O . TYR A 1 238 ? 36.862 28.708 151.552 1.00 25.57 238 TYR A O 1
ATOM 792 N N . PHE A 1 239 ? 36.575 27.685 153.544 1.00 18.62 239 PHE A N 1
ATOM 793 C CA . PHE A 1 239 ? 35.510 26.793 153.085 1.00 20.84 239 PHE A CA 1
ATOM 794 C C . PHE A 1 239 ? 34.215 27.127 153.805 1.00 20.65 239 PHE A C 1
ATOM 795 O O . PHE A 1 239 ? 34.204 27.279 155.033 1.00 17.24 239 PHE A O 1
ATOM 803 N N . LYS A 1 240 ? 33.127 27.194 153.048 1.00 20.43 240 LYS A N 1
ATOM 804 C CA . LYS A 1 240 ? 31.815 27.498 153.593 1.00 19.44 240 LYS A CA 1
ATOM 805 C C . LYS A 1 240 ? 30.798 26.461 153.131 1.00 18.80 240 LYS A C 1
ATOM 806 O O . LYS A 1 240 ? 30.761 26.095 151.952 1.00 20.79 240 LYS A O 1
ATOM 812 N N . TRP A 1 241 ? 29.945 26.019 154.054 1.00 16.99 241 TRP A N 1
ATOM 813 C CA . TRP A 1 241 ? 28.779 25.201 153.732 1.00 18.58 241 TRP A CA 1
ATOM 814 C C . TRP A 1 241 ? 27.502 25.960 154.079 1.00 19.53 241 TRP A C 1
ATOM 815 O O . TRP A 1 241 ? 27.365 26.456 155.202 1.00 19.24 241 TRP A O 1
ATOM 826 N N . ARG A 1 242 ? 26.556 26.034 153.135 1.00 18.81 242 ARG A N 1
ATOM 827 C CA . ARG A 1 242 ? 25.310 26.752 153.390 1.00 25.79 242 ARG A CA 1
ATOM 828 C C . ARG A 1 242 ? 24.138 26.040 152.724 1.00 23.32 242 ARG A C 1
ATOM 829 O O . ARG A 1 242 ? 24.304 25.212 151.834 1.00 22.26 242 ARG A O 1
ATOM 837 N N . SER A 1 243 ? 22.938 26.367 153.178 1.00 23.68 243 SER A N 1
ATOM 838 C CA . SER A 1 243 ? 21.747 25.783 152.597 1.00 26.48 243 SER A CA 1
ATOM 839 C C . SER A 1 243 ? 20.722 26.886 152.396 1.00 29.16 243 SER A C 1
ATOM 840 O O . SER A 1 243 ? 20.779 27.943 153.033 1.00 26.90 243 SER A O 1
ATOM 843 N N . LYS A 1 244 ? 19.809 26.637 151.465 1.00 31.55 244 LYS A N 1
ATOM 844 C CA . LYS A 1 244 ? 18.783 27.594 151.091 1.00 34.47 244 LYS A CA 1
ATOM 845 C C . LYS A 1 244 ? 17.402 26.978 151.277 1.00 31.97 244 LYS A C 1
ATOM 846 O O . LYS A 1 244 ? 17.182 25.804 150.951 1.00 33.33 244 LYS A O 1
ATOM 852 N N . GLN A 1 245 ? 16.505 27.755 151.876 1.00 28.88 245 GLN A N 1
ATOM 853 C CA . GLN A 1 245 ? 15.078 27.457 151.955 1.00 26.62 245 GLN A CA 1
ATOM 854 C C . GLN A 1 245 ? 14.388 28.634 151.293 1.00 27.08 245 GLN A C 1
ATOM 855 O O . GLN A 1 245 ? 14.449 29.757 151.807 1.00 29.71 245 GLN A O 1
ATOM 861 N N . SER A 1 246 ? 13.780 28.382 150.130 1.00 30.11 246 SER A N 1
ATOM 862 C CA . SER A 1 246 ? 13.240 29.436 149.262 1.00 32.15 246 SER A CA 1
ATOM 863 C C . SER A 1 246 ? 14.369 30.453 149.085 1.00 31.24 246 SER A C 1
ATOM 864 O O . SER A 1 246 ? 15.503 30.038 148.819 1.00 34.37 246 SER A O 1
ATOM 867 N N . THR A 1 247 ? 14.130 31.745 149.274 1.00 30.11 247 THR A N 1
ATOM 868 C CA . THR A 1 247 ? 15.151 32.778 149.126 1.00 28.29 247 THR A CA 1
ATOM 869 C C . THR A 1 247 ? 16.032 32.991 150.361 1.00 31.20 247 THR A C 1
ATOM 870 O O . THR A 1 247 ? 16.875 33.895 150.333 1.00 33.36 247 THR A O 1
ATOM 874 N N . THR A 1 248 ? 15.817 32.277 151.465 1.00 23.30 248 THR A N 1
ATOM 875 C CA . THR A 1 248 ? 16.618 32.487 152.667 1.00 24.55 248 THR A CA 1
ATOM 876 C C . THR A 1 248 ? 17.873 31.623 152.587 1.00 27.42 248 THR A C 1
ATOM 877 O O . THR A 1 248 ? 17.784 30.432 152.281 1.00 29.89 248 THR A O 1
ATOM 881 N N . THR A 1 249 ? 19.033 32.214 152.880 1.00 27.60 249 THR A N 1
ATOM 882 C CA . THR A 1 249 ? 20.289 31.474 152.981 1.00 22.75 249 THR A CA 1
ATOM 883 C C . THR A 1 249 ? 20.730 31.365 154.442 1.00 23.35 249 THR A C 1
ATOM 884 O O . THR A 1 249 ? 20.777 32.368 155.164 1.00 24.90 249 THR A O 1
ATOM 888 N N . LYS A 1 250 ? 21.060 30.146 154.874 1.00 19.84 250 LYS A N 1
ATOM 889 C CA . LYS A 1 250 ? 21.634 29.913 156.193 1.00 18.89 250 LYS A CA 1
ATOM 890 C C . LYS A 1 250 ? 23.025 29.298 156.037 1.00 19.99 250 LYS A C 1
ATOM 891 O O . LYS A 1 250 ? 23.156 28.164 155.568 1.00 21.05 250 LYS A O 1
ATOM 897 N N . ASP A 1 251 ? 24.057 30.043 156.439 1.00 20.32 251 ASP A N 1
ATOM 898 C CA . ASP A 1 251 ? 25.397 29.488 156.578 1.00 18.69 251 ASP A CA 1
ATOM 899 C C . ASP A 1 251 ? 25.411 28.468 157.719 1.00 18.42 251 ASP A C 1
ATOM 900 O O . ASP A 1 251 ? 24.919 28.736 158.819 1.00 17.43 251 ASP A O 1
ATOM 905 N N . LEU A 1 252 ? 26.017 27.314 157.474 1.00 16.26 252 LEU A N 1
ATOM 906 C CA . LEU A 1 252 ? 26.036 26.243 158.453 1.00 15.86 252 LEU A CA 1
ATOM 907 C C . LEU A 1 252 ? 27.401 26.006 159.062 1.00 20.77 252 LEU A C 1
ATOM 908 O O . LEU A 1 252 ? 27.481 25.650 160.245 1.00 16.90 252 LEU A O 1
ATOM 913 N N . MET A 1 253 ? 28.473 26.164 158.282 1.00 19.98 253 MET A N 1
ATOM 914 C CA . MET A 1 253 ? 29.795 25.811 158.779 1.00 19.55 253 MET A CA 1
ATOM 915 C C . MET A 1 253 ? 30.845 26.537 157.951 1.00 18.69 253 MET A C 1
ATOM 916 O O . MET A 1 253 ? 30.733 26.618 156.717 1.00 17.06 253 MET A O 1
ATOM 921 N N . ASN A 1 254 ? 31.834 27.102 158.624 1.00 15.43 254 ASN A N 1
ATOM 922 C CA . ASN A 1 254 ? 32.990 27.679 157.943 1.00 20.69 254 ASN A CA 1
ATOM 923 C C . ASN A 1 254 ? 34.250 26.980 158.428 1.00 20.18 254 ASN A C 1
ATOM 924 O O . ASN A 1 254 ? 34.404 26.742 159.633 1.00 20.97 254 ASN A O 1
ATOM 929 N N . LEU A 1 255 ? 35.166 26.646 157.511 1.00 16.97 255 LEU A N 1
ATOM 930 C CA . LEU A 1 255 ? 36.458 26.102 157.937 1.00 17.92 255 LEU A CA 1
ATOM 931 C C . LEU A 1 255 ? 37.598 27.011 157.489 1.00 17.78 255 LEU A C 1
ATOM 932 O O . LEU A 1 255 ? 37.858 27.163 156.285 1.00 18.86 255 LEU A O 1
ATOM 937 N N . LYS A 1 256 ? 38.260 27.632 158.471 1.00 15.06 256 LYS A N 1
ATOM 938 C CA . LYS A 1 256 ? 39.313 28.605 158.229 1.00 20.40 256 LYS A CA 1
ATOM 939 C C . LYS A 1 256 ? 40.630 28.109 158.795 1.00 20.36 256 LYS A C 1
ATOM 940 O O . LYS A 1 256 ? 40.689 27.124 159.540 1.00 19.15 256 LYS A O 1
ATOM 946 N N . TRP A 1 257 ? 41.668 28.872 158.442 1.00 18.00 257 TRP A N 1
ATOM 947 C CA . TRP A 1 257 ? 43.056 28.570 158.776 1.00 19.34 257 TRP A CA 1
ATOM 948 C C . TRP A 1 257 ? 43.244 28.201 160.251 1.00 23.17 257 TRP A C 1
ATOM 949 O O . TRP A 1 257 ? 44.069 27.347 160.586 1.00 24.00 257 TRP A O 1
ATOM 960 N N . ASP A 1 258 ? 42.500 28.826 161.149 1.00 23.58 258 ASP A N 1
ATOM 961 C CA . ASP A 1 258 ? 42.713 28.573 162.567 1.00 24.82 258 ASP A CA 1
ATOM 962 C C . ASP A 1 258 ? 41.535 27.919 163.269 1.00 26.25 258 ASP A C 1
ATOM 963 O O . ASP A 1 258 ? 41.670 27.576 164.456 1.00 23.13 258 ASP A O 1
ATOM 968 N N . ALA A 1 259 ? 40.399 27.705 162.592 1.00 24.57 259 ALA A N 1
ATOM 969 C CA . ALA A 1 259 ? 39.286 27.132 163.340 1.00 25.10 259 ALA A CA 1
ATOM 970 C C . ALA A 1 259 ? 38.199 26.629 162.403 1.00 19.81 259 ALA A C 1
ATOM 971 O O . ALA A 1 259 ? 37.851 27.301 161.430 1.00 18.59 259 ALA A O 1
ATOM 973 N N . LEU A 1 260 ? 37.659 25.459 162.725 1.00 18.68 260 LEU A N 1
ATOM 974 C CA . LEU A 1 260 ? 36.360 25.040 162.216 1.00 18.11 260 LEU A CA 1
ATOM 975 C C . LEU A 1 260 ? 35.276 25.764 163.011 1.00 20.31 260 LEU A C 1
ATOM 976 O O . LEU A 1 260 ? 35.207 25.646 164.246 1.00 23.27 260 LEU A O 1
ATOM 981 N N . SER A 1 261 ? 34.458 26.550 162.336 1.00 18.26 261 SER A N 1
ATOM 982 C CA A SER A 1 261 ? 33.355 27.253 162.989 0.47 18.96 261 SER A CA 1
ATOM 983 C CA B SER A 1 261 ? 33.355 27.263 162.981 0.53 18.97 261 SER A CA 1
ATOM 984 C C . SER A 1 261 ? 32.050 26.566 162.613 1.00 20.28 261 SER A C 1
ATOM 985 O O . SER A 1 261 ? 31.610 26.639 161.464 1.00 23.02 261 SER A O 1
ATOM 990 N N . VAL A 1 262 ? 31.442 25.881 163.574 1.00 23.79 262 VAL A N 1
ATOM 991 C CA . VAL A 1 262 ? 30.129 25.259 163.390 1.00 20.97 262 VAL A CA 1
ATOM 992 C C . VAL A 1 262 ? 29.093 26.255 163.896 1.00 21.80 262 VAL A C 1
ATOM 993 O O . VAL A 1 262 ? 29.094 26.615 165.081 1.00 17.68 262 VAL A O 1
ATOM 997 N N . LEU A 1 263 ? 28.247 26.750 162.994 1.00 19.11 263 LEU A N 1
ATOM 998 C CA . LEU A 1 263 ? 27.286 27.786 163.336 1.00 23.78 263 LEU A CA 1
ATOM 999 C C . LEU A 1 263 ? 25.971 27.214 163.832 1.00 25.38 263 LEU A C 1
ATOM 1000 O O . LEU A 1 263 ? 25.047 27.980 164.101 1.00 20.56 263 LEU A O 1
ATOM 1005 N N . VAL A 1 264 ? 25.866 25.893 163.924 1.00 24.62 264 VAL A N 1
ATOM 1006 C CA . VAL A 1 264 ? 24.676 25.212 164.415 1.00 22.95 264 VAL A CA 1
ATOM 1007 C C . VAL A 1 264 ? 25.130 24.355 165.596 1.00 25.64 264 VAL A C 1
ATOM 1008 O O . VAL A 1 264 ? 26.218 24.583 166.143 1.00 22.09 264 VAL A O 1
ATOM 1012 N N . ASN A 1 265 ? 24.330 23.363 165.996 1.00 22.51 265 ASN A N 1
ATOM 1013 C CA . ASN A 1 265 ? 24.814 22.430 167.010 1.00 23.06 265 ASN A CA 1
ATOM 1014 C C . ASN A 1 265 ? 25.823 21.430 166.421 1.00 22.30 265 ASN A C 1
ATOM 1015 O O . ASN A 1 265 ? 25.901 21.208 165.206 1.00 17.61 265 ASN A O 1
ATOM 1020 N N . ALA A 1 266 ? 26.588 20.800 167.303 1.00 15.47 266 ALA A N 1
ATOM 1021 C CA . ALA A 1 266 ? 27.494 19.727 166.904 1.00 19.39 266 ALA A CA 1
ATOM 1022 C C . ALA A 1 266 ? 27.157 18.495 167.732 1.00 20.83 266 ALA A C 1
ATOM 1023 O O . ALA A 1 266 ? 27.381 18.468 168.951 1.00 23.30 266 ALA A O 1
ATOM 1025 N N . ILE A 1 267 ? 26.605 17.485 167.079 1.00 20.18 267 ILE A N 1
ATOM 1026 C CA . ILE A 1 267 ? 26.121 16.283 167.750 1.00 20.61 267 ILE A CA 1
ATOM 1027 C C . ILE A 1 267 ? 26.995 15.134 167.289 1.00 22.28 267 ILE A C 1
ATOM 1028 O O . ILE A 1 267 ? 27.003 14.766 166.104 1.00 22.83 267 ILE A O 1
ATOM 1033 N N . VAL A 1 268 ? 27.769 14.594 168.213 1.00 16.50 268 VAL A N 1
ATOM 1034 C CA . VAL A 1 268 ? 28.789 13.607 167.904 1.00 17.49 268 VAL A CA 1
ATOM 1035 C C . VAL A 1 268 ? 28.358 12.288 168.510 1.00 20.76 268 VAL A C 1
ATOM 1036 O O . VAL A 1 268 ? 28.169 12.193 169.734 1.00 18.93 268 VAL A O 1
ATOM 1040 N N . ASN A 1 269 ? 28.206 11.264 167.664 1.00 20.04 269 ASN A N 1
ATOM 1041 C CA . ASN A 1 269 ? 27.812 9.963 168.194 1.00 22.49 269 ASN A CA 1
ATOM 1042 C C . ASN A 1 269 ? 28.967 9.308 168.950 1.00 25.40 269 ASN A C 1
ATOM 1043 O O . ASN A 1 269 ? 28.740 8.614 169.944 1.00 27.52 269 ASN A O 1
ATOM 1048 N N . GLY A 1 270 ? 30.198 9.515 168.491 1.00 24.31 270 GLY A N 1
ATOM 1049 C CA . GLY A 1 270 ? 31.374 9.031 169.174 1.00 21.37 270 GLY A CA 1
ATOM 1050 C C . GLY A 1 270 ? 31.748 9.954 170.319 1.00 19.46 270 GLY A C 1
ATOM 1051 O O . GLY A 1 270 ? 30.921 10.689 170.868 1.00 20.61 270 GLY A O 1
ATOM 1052 N N . GLU A 1 271 ? 33.023 9.898 170.685 1.00 22.62 271 GLU A N 1
ATOM 1053 C CA . GLU A 1 271 ? 33.572 10.677 171.788 1.00 26.17 271 GLU A CA 1
ATOM 1054 C C . GLU A 1 271 ? 34.130 11.992 171.265 1.00 22.82 271 GLU A C 1
ATOM 1055 O O . GLU A 1 271 ? 34.580 12.093 170.117 1.00 21.59 271 GLU A O 1
ATOM 1061 N N . VAL A 1 272 ? 34.042 13.013 172.105 1.00 20.69 272 VAL A N 1
ATOM 1062 C CA . VAL A 1 272 ? 34.552 14.338 171.793 1.00 18.63 272 VAL A CA 1
ATOM 1063 C C . VAL A 1 272 ? 35.833 14.524 172.593 1.00 21.46 272 VAL A C 1
ATOM 1064 O O . VAL A 1 272 ? 35.823 14.474 173.835 1.00 19.23 272 VAL A O 1
ATOM 1068 N N . ILE A 1 273 ? 36.936 14.713 171.893 1.00 19.56 273 ILE A N 1
ATOM 1069 C CA . ILE A 1 273 ? 38.253 14.755 172.511 1.00 19.17 273 ILE A CA 1
ATOM 1070 C C . ILE A 1 273 ? 38.983 15.996 172.035 1.00 22.47 273 ILE A C 1
ATOM 1071 O O . ILE A 1 273 ? 39.075 16.252 170.825 1.00 25.68 273 ILE A O 1
ATOM 1076 N N . SER A 1 274 ? 39.523 16.748 172.976 1.00 18.22 274 SER A N 1
ATOM 1077 C CA . SER A 1 274 ? 40.478 17.793 172.668 1.00 19.34 274 SER A CA 1
ATOM 1078 C C . SER A 1 274 ? 41.861 17.347 173.101 1.00 22.29 274 SER A C 1
ATOM 1079 O O . SER A 1 274 ? 42.035 16.664 174.113 1.00 26.08 274 SER A O 1
ATOM 1082 N N . LYS A 1 275 ? 42.847 17.758 172.330 1.00 19.05 275 LYS A N 1
ATOM 1083 C CA . LYS A 1 275 ? 44.240 17.538 172.674 1.00 21.91 275 LYS A CA 1
ATOM 1084 C C . LYS A 1 275 ? 44.906 18.831 173.084 1.00 19.00 275 LYS A C 1
ATOM 1085 O O . LYS A 1 275 ? 46.133 18.884 173.142 1.00 15.74 275 LYS A O 1
ATOM 1091 N N . SER A 1 276 ? 44.122 19.884 173.348 1.00 16.71 276 SER A N 1
ATOM 1092 C CA . SER A 1 276 ? 44.663 21.101 173.925 1.00 20.72 276 SER A CA 1
ATOM 1093 C C . SER A 1 276 ? 44.370 21.159 175.427 1.00 20.18 276 SER A C 1
ATOM 1094 O O . SER A 1 276 ? 43.368 20.615 175.911 1.00 19.63 276 SER A O 1
ATOM 1097 N N . ALA A 1 277 ? 45.277 21.809 176.160 1.00 19.27 277 ALA A N 1
ATOM 1098 C CA . ALA A 1 277 ? 45.147 21.879 177.619 1.00 21.84 277 ALA A CA 1
ATOM 1099 C C . ALA A 1 277 ? 43.828 22.532 178.020 1.00 20.16 277 ALA A C 1
ATOM 1100 O O . ALA A 1 277 ? 43.087 21.987 178.839 1.00 26.95 277 ALA A O 1
ATOM 1102 N N . ASN A 1 278 ? 43.521 23.707 177.454 1.00 21.47 278 ASN A N 1
ATOM 1103 C CA . ASN A 1 278 ? 42.231 24.374 177.682 1.00 23.54 278 ASN A CA 1
ATOM 1104 C C . ASN A 1 278 ? 41.176 23.721 176.783 1.00 28.68 278 ASN A C 1
ATOM 1105 O O . ASN A 1 278 ? 40.650 24.311 175.833 1.00 30.33 278 ASN A O 1
ATOM 1110 N N . GLY A 1 279 ? 40.871 22.461 177.101 1.00 25.10 279 GLY A N 1
ATOM 1111 C CA . GLY A 1 279 ? 40.277 21.587 176.100 1.00 21.79 279 GLY A CA 1
ATOM 1112 C C . GLY A 1 279 ? 38.812 21.869 175.825 1.00 19.36 279 GLY A C 1
ATOM 1113 O O . GLY A 1 279 ? 38.355 21.742 174.689 1.00 15.46 279 GLY A O 1
ATOM 1114 N N . LEU A 1 280 ? 38.058 22.251 176.855 1.00 17.63 280 LEU A N 1
ATOM 1115 C CA . LEU A 1 280 ? 36.601 22.326 176.785 1.00 24.35 280 LEU A CA 1
ATOM 1116 C C . LEU A 1 280 ? 36.154 23.652 177.373 1.00 23.55 280 LEU A C 1
ATOM 1117 O O . LEU A 1 280 ? 36.444 23.941 178.540 1.00 22.71 280 LEU A O 1
ATOM 1122 N N . ARG A 1 281 ? 35.448 24.448 176.587 1.00 18.83 281 ARG A N 1
ATOM 1123 C CA . ARG A 1 281 ? 35.064 25.782 177.039 1.00 18.39 281 ARG A CA 1
ATOM 1124 C C . ARG A 1 281 ? 33.601 26.060 176.746 1.00 18.99 281 ARG A C 1
ATOM 1125 O O . ARG A 1 281 ? 33.066 25.667 175.69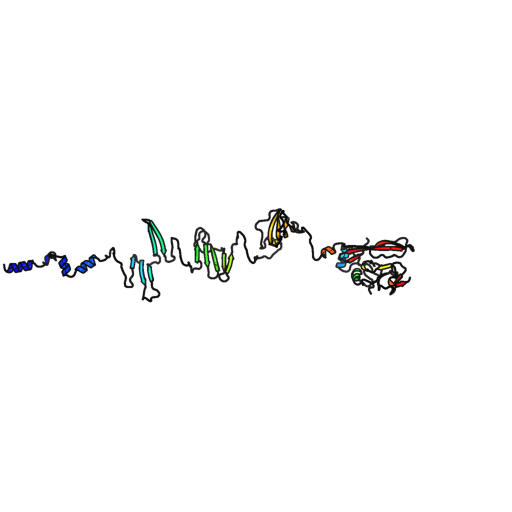5 1.00 17.35 281 ARG A O 1
ATOM 1133 N N . ILE A 1 282 ? 32.955 26.746 177.676 1.00 16.55 282 ILE A N 1
ATOM 1134 C CA . ILE A 1 282 ? 31.644 27.319 177.433 1.00 17.48 282 ILE A CA 1
ATOM 1135 C C . ILE A 1 282 ? 31.796 28.826 177.534 1.00 20.27 282 ILE A C 1
ATOM 1136 O O . ILE A 1 282 ? 31.860 29.374 178.635 1.00 19.31 282 ILE A O 1
ATOM 1141 N N . ALA A 1 283 ? 31.854 29.503 176.384 1.00 25.56 283 ALA A N 1
ATOM 1142 C CA . ALA A 1 283 ? 32.001 30.955 176.317 1.00 24.91 283 ALA A CA 1
ATOM 1143 C C . ALA A 1 283 ? 30.612 31.544 176.103 1.00 25.71 283 ALA A C 1
ATOM 1144 O O . ALA A 1 283 ? 30.200 31.804 174.975 1.00 25.79 283 ALA A O 1
ATOM 1146 N N . TYR A 1 284 ? 29.882 31.754 177.195 1.00 21.07 284 TYR A N 1
ATOM 1147 C CA . TYR A 1 284 ? 28.529 32.288 177.136 1.00 24.88 284 TYR A CA 1
ATOM 1148 C C . TYR A 1 284 ? 28.414 33.432 178.137 1.00 28.21 284 TYR A C 1
ATOM 1149 O O . TYR A 1 284 ? 28.743 33.257 179.317 1.00 25.65 284 TYR A O 1
ATOM 1158 N N . GLY A 1 285 ? 27.935 34.584 177.672 1.00 30.43 285 GLY A N 1
ATOM 1159 C CA . GLY A 1 285 ? 27.686 35.718 178.548 1.00 29.59 285 GLY A CA 1
ATOM 1160 C C . GLY A 1 285 ? 28.943 36.299 179.177 1.00 28.98 285 GLY A C 1
ATOM 1161 O O . GLY A 1 285 ? 30.040 36.275 178.609 1.00 29.04 285 GLY A O 1
ATOM 1162 N N . ASN A 1 286 ? 28.765 36.813 180.399 1.00 28.99 286 ASN A N 1
ATOM 1163 C CA . ASN A 1 286 ? 29.742 37.699 181.040 1.00 33.15 286 ASN A CA 1
ATOM 1164 C C . ASN A 1 286 ? 31.081 37.005 181.279 1.00 31.50 286 ASN A C 1
ATOM 1165 O O . ASN A 1 286 ? 32.146 37.567 181.000 1.00 26.82 286 ASN A O 1
ATOM 1170 N N . TYR A 1 287 ? 31.044 35.788 181.820 1.00 32.27 287 TYR A N 1
ATOM 1171 C CA . TYR A 1 287 ? 32.233 35.026 182.185 1.00 30.50 287 TYR A CA 1
ATOM 1172 C C . TYR A 1 287 ? 32.260 33.718 181.413 1.00 29.49 287 TYR A C 1
ATOM 1173 O O . TYR A 1 287 ? 31.246 33.016 181.346 1.00 30.34 287 TYR A O 1
ATOM 1182 N N . GLY A 1 288 ? 33.426 33.379 180.875 1.00 28.06 288 GLY A N 1
ATOM 1183 C CA . GLY A 1 288 ? 33.620 32.067 180.292 1.00 22.38 288 GLY A CA 1
ATOM 1184 C C . GLY A 1 288 ? 34.025 31.044 181.338 1.00 26.15 288 GLY A C 1
ATOM 1185 O O . GLY A 1 288 ? 34.648 31.362 182.347 1.00 26.67 288 GLY A O 1
ATOM 1186 N N . PHE A 1 289 ? 33.639 29.799 181.089 1.00 24.07 289 PHE A N 1
ATOM 1187 C CA . PHE A 1 289 ? 34.019 28.664 181.916 1.00 22.19 289 PHE A CA 1
ATOM 1188 C C . PHE A 1 289 ? 34.813 27.680 181.068 1.00 20.60 289 PHE A C 1
ATOM 1189 O O . PHE A 1 289 ? 34.393 27.339 179.953 1.00 25.66 289 PHE A O 1
ATOM 1197 N N . PHE A 1 290 ? 35.933 27.187 181.587 1.00 20.55 290 PHE A N 1
ATOM 1198 C CA . PHE A 1 290 ? 36.587 26.124 180.837 1.00 20.43 290 PHE A CA 1
ATOM 1199 C C . PHE A 1 290 ? 37.295 25.154 181.752 1.00 21.45 290 PHE A C 1
ATOM 1200 O O . PHE A 1 290 ? 37.631 25.465 182.900 1.00 25.31 290 PHE A O 1
ATOM 1208 N N . ILE A 1 291 ? 37.506 23.960 181.216 1.00 17.79 291 ILE A N 1
ATOM 1209 C CA . ILE A 1 291 ? 38.258 22.909 181.891 1.00 18.81 291 ILE A CA 1
ATOM 1210 C C . ILE A 1 291 ? 39.652 22.897 181.292 1.00 20.70 291 ILE A C 1
ATOM 1211 O O . ILE A 1 291 ? 39.812 22.810 180.069 1.00 22.86 291 ILE A O 1
ATOM 1216 N N . ARG A 1 292 ? 40.662 23.037 182.138 1.00 17.45 292 ARG A N 1
ATOM 1217 C CA . ARG A 1 292 ? 42.047 23.016 181.700 1.00 18.57 292 ARG A CA 1
ATOM 1218 C C . ARG A 1 292 ? 42.744 21.821 182.326 1.00 22.96 292 ARG A C 1
ATOM 1219 O O . ARG A 1 292 ? 42.848 21.732 183.561 1.00 21.39 292 ARG A O 1
ATOM 1227 N N . ASN A 1 293 ? 43.197 20.887 181.486 1.00 20.02 293 ASN A N 1
ATOM 1228 C CA . ASN A 1 293 ? 44.049 19.790 181.950 1.00 22.02 293 ASN A CA 1
ATOM 1229 C C . ASN A 1 293 ? 45.460 20.064 181.438 1.00 21.84 293 ASN A C 1
ATOM 1230 O O . ASN A 1 293 ? 45.709 19.977 180.234 1.00 24.33 293 ASN A O 1
ATOM 1235 N N . ASP A 1 294 ? 46.382 20.410 182.340 1.00 24.76 294 ASP A N 1
ATOM 1236 C CA . ASP A 1 294 ? 47.740 20.721 181.918 1.00 24.11 294 ASP A CA 1
ATOM 1237 C C . ASP A 1 294 ? 48.650 19.509 181.963 1.00 19.86 294 ASP A C 1
ATOM 1238 O O . ASP A 1 294 ? 49.866 19.672 181.889 1.00 21.87 294 ASP A O 1
ATOM 1243 N N . GLY A 1 295 ? 48.089 18.298 182.059 1.00 17.95 295 GLY A N 1
ATOM 1244 C CA . GLY A 1 295 ? 48.869 17.078 182.160 1.00 19.72 295 GLY A CA 1
ATOM 1245 C C . GLY A 1 295 ? 49.114 16.600 183.588 1.00 30.97 295 GLY A C 1
ATOM 1246 O O . GLY A 1 295 ? 49.267 15.395 183.807 1.00 35.69 295 GLY A O 1
ATOM 1247 N N . SER A 1 296 ? 49.154 17.512 184.561 1.00 29.03 296 SER A N 1
ATOM 1248 C CA . SER A 1 296 ? 49.401 17.169 185.964 1.00 27.35 296 SER A CA 1
ATOM 1249 C C . SER A 1 296 ? 48.188 17.390 186.855 1.00 25.74 296 SER A C 1
ATOM 1250 O O . SER A 1 296 ? 47.936 16.601 187.769 1.00 29.40 296 SER A O 1
ATOM 1253 N N . ASN A 1 297 ? 47.448 18.460 186.606 1.00 21.38 297 ASN A N 1
ATOM 1254 C CA . ASN A 1 297 ? 46.224 18.787 187.311 1.00 24.32 297 ASN A CA 1
ATOM 1255 C C . ASN A 1 297 ? 45.184 19.238 186.299 1.00 22.55 297 ASN A C 1
ATOM 1256 O O . ASN A 1 297 ? 45.521 19.822 185.258 1.00 20.91 297 ASN A O 1
ATOM 1261 N N . THR A 1 298 ? 43.927 18.930 186.604 1.00 20.55 298 THR A N 1
ATOM 1262 C CA . THR A 1 298 ? 42.767 19.360 185.828 1.00 20.93 298 THR A CA 1
ATOM 1263 C C . THR A 1 298 ? 42.024 20.427 186.625 1.00 21.98 298 THR A C 1
ATOM 1264 O O . THR A 1 298 ? 41.616 20.176 187.767 1.00 20.81 298 THR A O 1
ATOM 1268 N N . TYR A 1 299 ? 41.869 21.612 186.036 1.00 19.56 299 TYR A N 1
ATOM 1269 C CA . TYR A 1 299 ? 41.264 22.759 186.700 1.00 19.81 299 TYR A CA 1
ATOM 1270 C C . TYR A 1 299 ? 39.895 23.078 186.112 1.00 23.39 299 TYR A C 1
ATOM 1271 O O . TYR A 1 299 ? 39.682 22.972 184.892 1.00 24.94 299 TYR A O 1
ATOM 1280 N N . PHE A 1 300 ? 38.985 23.517 186.971 1.00 17.69 300 PHE A N 1
ATOM 1281 C CA . PHE A 1 300 ? 37.795 24.244 186.525 1.00 21.97 300 PHE A CA 1
ATOM 1282 C C . PHE A 1 300 ? 38.109 25.734 186.547 1.00 26.46 300 PHE A C 1
ATOM 1283 O O . PHE A 1 300 ? 38.328 26.318 187.619 1.00 29.53 300 PHE A O 1
ATOM 1291 N N . MET A 1 301 ? 38.146 26.357 185.365 1.00 26.65 301 MET A N 1
ATOM 1292 C CA . MET A 1 301 ? 38.673 27.708 185.228 1.00 22.10 301 MET A CA 1
ATOM 1293 C C . MET A 1 301 ? 37.586 28.698 184.830 1.00 22.97 301 MET A C 1
ATOM 1294 O O . MET A 1 301 ? 36.583 28.347 184.197 1.00 22.14 301 MET A O 1
ATOM 1299 N N . LEU A 1 302 ? 37.850 29.966 185.160 1.00 22.25 302 LEU A N 1
ATOM 1300 C CA . LEU A 1 302 ? 36.970 31.099 184.903 1.00 23.31 302 LEU A CA 1
ATOM 1301 C C . LEU A 1 302 ? 37.778 32.233 184.290 1.00 24.88 302 LEU A C 1
ATOM 1302 O O . LEU A 1 302 ? 38.938 32.448 184.654 1.00 23.05 302 LEU A O 1
ATOM 1307 N N . THR A 1 303 ? 37.171 32.941 183.349 1.00 23.78 303 THR A N 1
ATOM 1308 C CA . THR A 1 303 ? 37.755 34.161 182.812 1.00 25.37 303 THR A CA 1
ATOM 1309 C C . THR A 1 303 ? 37.298 35.364 183.631 1.00 26.25 303 THR A C 1
ATOM 1310 O O . THR A 1 303 ? 36.347 35.291 184.405 1.00 25.62 303 THR A O 1
ATOM 1314 N N . ASN A 1 304 ? 37.976 36.489 183.424 1.00 26.82 304 ASN A N 1
ATOM 1315 C CA . ASN A 1 304 ? 37.457 37.766 183.877 1.00 28.95 304 ASN A CA 1
ATOM 1316 C C . ASN A 1 304 ? 36.201 38.151 183.092 1.00 31.75 304 ASN A C 1
ATOM 1317 O O . ASN A 1 304 ? 35.881 37.588 182.026 1.00 29.17 304 ASN A O 1
ATOM 1322 N N . SER A 1 305 ? 35.491 39.138 183.644 1.00 28.07 305 SER A N 1
ATOM 1323 C CA . SER A 1 305 ? 34.229 39.587 183.080 1.00 30.08 305 SER A CA 1
ATOM 1324 C C . SER A 1 305 ? 34.450 40.255 181.723 1.00 23.06 305 SER A C 1
ATOM 1325 O O . SER A 1 305 ? 35.397 41.024 181.542 1.00 29.24 305 SER A O 1
ATOM 1328 N N . GLY A 1 306 ? 33.564 39.964 180.772 1.00 25.09 306 GLY A N 1
ATOM 1329 C CA . GLY A 1 306 ? 33.685 40.521 179.427 1.00 25.67 306 GLY A CA 1
ATOM 1330 C C . GLY A 1 306 ? 34.771 39.910 178.571 1.00 29.98 306 GLY A C 1
ATOM 1331 O O . GLY A 1 306 ? 35.086 40.452 177.506 1.00 37.01 306 GLY A O 1
ATOM 1332 N N . ASP A 1 307 ? 35.336 38.786 178.988 1.00 31.32 307 ASP A N 1
ATOM 1333 C CA . ASP A 1 307 ? 36.469 38.165 178.332 1.00 28.61 307 ASP A CA 1
ATOM 1334 C C . ASP A 1 307 ? 36.241 36.662 178.220 1.00 23.93 307 ASP A C 1
ATOM 1335 O O . ASP A 1 307 ? 37.160 35.866 178.429 1.00 22.58 307 ASP A O 1
ATOM 1340 N N . ASN A 1 308 ? 35.013 36.249 177.875 1.00 21.18 308 ASN A N 1
ATOM 1341 C CA . ASN A 1 308 ? 34.657 34.829 177.971 1.00 22.16 308 ASN A CA 1
ATOM 1342 C C . ASN A 1 308 ? 35.481 33.923 177.039 1.00 27.60 308 ASN A C 1
ATOM 1343 O O . ASN A 1 308 ? 35.479 32.702 177.234 1.00 24.95 308 ASN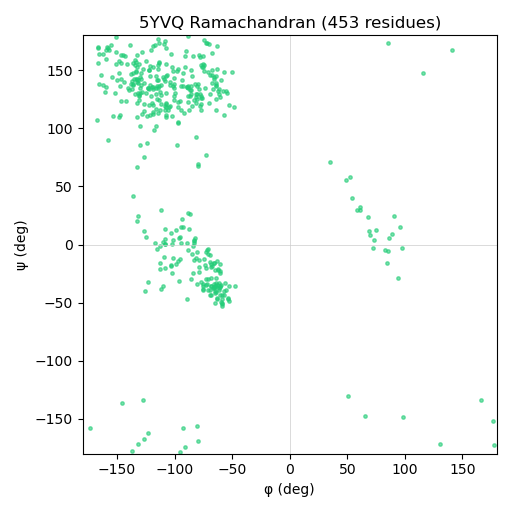 A O 1
ATOM 1348 N N . MET A 1 309 ? 36.201 34.467 176.047 1.00 30.05 309 MET A N 1
ATOM 1349 C CA . MET A 1 309 ? 37.107 33.657 175.237 1.00 28.01 309 MET A CA 1
ATOM 1350 C C . MET A 1 309 ? 38.548 33.692 175.748 1.00 29.28 309 MET A C 1
ATOM 1351 O O . MET A 1 309 ? 39.426 33.084 175.122 1.00 26.52 309 MET A O 1
ATOM 1356 N N . GLY A 1 310 ? 38.793 34.313 176.912 1.00 30.71 310 GLY A N 1
ATOM 1357 C CA . GLY A 1 310 ? 40.134 34.638 177.355 1.00 28.87 310 GLY A CA 1
ATOM 1358 C C . GLY A 1 310 ? 40.783 33.559 178.201 1.00 27.26 310 GLY A C 1
ATOM 1359 O O . GLY A 1 310 ? 40.263 32.455 178.374 1.00 25.22 310 GLY A O 1
ATOM 1360 N N . THR A 1 311 ? 41.969 33.894 178.713 1.00 27.11 311 THR A N 1
ATOM 1361 C CA . THR A 1 311 ? 42.694 33.024 179.630 1.00 31.65 311 THR A CA 1
ATOM 1362 C C . THR A 1 311 ? 42.008 33.008 181.006 1.00 27.26 311 THR A C 1
ATOM 1363 O O . THR A 1 311 ? 41.030 33.713 181.265 1.00 24.28 311 THR A O 1
ATOM 1367 N N . TYR A 1 312 ? 42.497 32.144 181.877 1.00 26.32 312 TYR A N 1
ATOM 1368 C CA . TYR A 1 312 ? 41.936 32.067 183.221 1.00 28.09 312 TYR A CA 1
ATOM 1369 C C . TYR A 1 312 ? 42.439 33.230 184.066 1.00 25.82 312 TYR A C 1
ATOM 1370 O O . TYR A 1 312 ? 43.498 33.797 183.799 1.00 25.81 312 TYR A O 1
ATOM 1379 N N . ASN A 1 313 ? 41.654 33.608 185.078 1.00 26.90 313 ASN A N 1
ATOM 1380 C CA . ASN A 1 313 ? 42.121 34.554 186.084 1.00 26.04 313 ASN A CA 1
ATOM 1381 C C . ASN A 1 313 ? 42.724 33.772 187.254 1.00 27.34 313 ASN A C 1
ATOM 1382 O O . ASN A 1 313 ? 43.108 32.608 187.106 1.00 27.65 313 ASN A O 1
ATOM 1387 N N . GLY A 1 314 ? 42.791 34.399 188.432 1.00 29.92 314 GLY A N 1
ATOM 1388 C CA . GLY A 1 314 ? 43.351 33.798 189.630 1.00 25.17 314 GLY A CA 1
ATOM 1389 C C . GLY A 1 314 ? 42.428 32.873 190.395 1.00 23.54 314 GLY A C 1
ATOM 1390 O O . GLY A 1 314 ? 42.899 32.180 191.303 1.00 26.39 314 GLY A O 1
ATOM 1391 N N . LEU A 1 315 ? 41.133 32.844 190.072 1.00 20.05 315 LEU A N 1
ATOM 1392 C CA . LEU A 1 315 ? 40.216 31.941 190.762 1.00 23.70 315 LEU A CA 1
ATOM 1393 C C . LEU A 1 315 ? 40.569 30.470 190.519 1.00 25.82 315 LEU A C 1
ATOM 1394 O O . LEU A 1 315 ? 40.832 30.052 189.383 1.00 29.09 315 LEU A O 1
ATOM 1399 N N . ARG A 1 316 ? 40.527 29.666 191.591 1.00 18.52 316 ARG A N 1
ATOM 1400 C CA . ARG A 1 316 ? 40.625 28.206 191.500 1.00 16.98 316 ARG A CA 1
ATOM 1401 C C . ARG A 1 316 ? 39.442 27.571 192.227 1.00 21.90 316 ARG A C 1
ATOM 1402 O O . ARG A 1 316 ? 39.583 27.046 193.342 1.00 27.26 316 ARG A O 1
ATOM 1410 N N . PRO A 1 317 ? 38.247 27.609 191.627 1.00 19.91 317 PRO A N 1
ATOM 1411 C CA . PRO A 1 317 ? 37.081 26.984 192.291 1.00 23.33 317 PRO A CA 1
ATOM 1412 C C . PRO A 1 317 ? 37.260 25.507 192.608 1.00 25.94 317 PRO A C 1
ATOM 1413 O O . PRO A 1 317 ? 36.869 25.056 193.700 1.00 21.53 317 PRO A O 1
ATOM 1417 N N . LEU A 1 318 ? 37.869 24.745 191.710 1.00 20.56 318 LEU A N 1
ATOM 1418 C CA . LEU A 1 318 ? 38.002 23.312 191.906 1.00 18.07 318 LEU A CA 1
ATOM 1419 C C . LEU A 1 318 ? 39.087 22.783 190.990 1.00 22.46 318 LEU A C 1
ATOM 1420 O O . LEU A 1 318 ? 39.124 23.147 189.809 1.00 28.46 318 LEU A O 1
ATOM 1425 N N . TRP A 1 319 ? 39.930 21.889 191.513 1.00 20.60 319 TRP A N 1
ATOM 1426 C CA . TRP A 1 319 ? 40.855 21.165 190.653 1.00 24.15 319 TRP A CA 1
ATOM 1427 C C . TRP A 1 319 ? 41.098 19.753 191.167 1.00 25.84 319 TRP A C 1
ATOM 1428 O O . TRP A 1 319 ? 40.798 19.412 192.321 1.00 25.15 319 TRP A O 1
ATOM 1439 N N . ILE A 1 320 ? 41.634 18.925 190.278 1.00 21.44 320 ILE A N 1
ATOM 1440 C CA . ILE A 1 320 ? 41.913 17.524 190.561 1.00 22.23 320 ILE A CA 1
ATOM 1441 C C . ILE A 1 320 ? 43.389 17.254 190.308 1.00 22.01 320 ILE A C 1
ATOM 1442 O O . ILE A 1 320 ? 43.942 17.677 189.288 1.00 22.09 320 ILE A O 1
ATOM 1447 N N . ASN A 1 321 ? 44.021 16.547 191.235 1.00 22.64 321 ASN A N 1
ATOM 1448 C CA . ASN A 1 321 ? 45.374 16.050 191.052 1.00 24.11 321 ASN A CA 1
ATOM 1449 C C . ASN A 1 321 ? 45.282 14.833 190.145 1.00 28.77 321 ASN A C 1
ATOM 1450 O O . ASN A 1 321 ? 44.652 13.837 190.514 1.00 29.79 321 ASN A O 1
ATOM 1455 N N . ASN A 1 322 ? 45.878 14.919 188.950 1.00 24.95 322 ASN A N 1
ATOM 1456 C CA . ASN A 1 322 ? 45.719 13.835 187.987 1.00 28.58 322 ASN A CA 1
ATOM 1457 C C . ASN A 1 322 ? 46.431 12.563 188.451 1.00 28.36 322 ASN A C 1
ATOM 1458 O O . ASN A 1 322 ? 46.009 11.456 188.105 1.00 25.35 322 ASN A O 1
ATOM 1463 N N . ALA A 1 323 ? 47.505 12.693 189.229 1.00 29.18 323 ALA A N 1
ATOM 1464 C CA . ALA A 1 323 ? 48.231 11.505 189.672 1.00 31.13 323 ALA A CA 1
ATOM 1465 C C . ALA A 1 323 ? 47.564 10.814 190.860 1.00 30.59 323 ALA A C 1
ATOM 1466 O O . ALA A 1 323 ? 47.613 9.585 190.960 1.00 29.06 323 ALA A O 1
ATOM 1468 N N . THR A 1 324 ? 46.942 11.562 191.768 1.00 29.91 324 THR A N 1
ATOM 1469 C CA . THR A 1 324 ? 46.421 10.964 192.989 1.00 29.87 324 THR A CA 1
ATOM 1470 C C . THR A 1 324 ? 44.899 10.967 193.076 1.00 30.42 324 THR A C 1
ATOM 1471 O O . THR A 1 324 ? 44.350 10.210 193.880 1.00 30.35 324 THR A O 1
ATOM 1475 N N . GLY A 1 325 ? 44.202 11.756 192.250 1.00 27.24 325 GLY A N 1
ATOM 1476 C CA . GLY A 1 325 ? 42.753 11.851 192.311 1.00 22.97 325 GLY A CA 1
ATOM 1477 C C . GLY A 1 325 ? 42.211 12.842 193.319 1.00 24.99 325 GLY A C 1
ATOM 1478 O O . GLY A 1 325 ? 40.992 13.073 193.352 1.00 26.44 325 GLY A O 1
ATOM 1479 N N . ALA A 1 326 ? 43.069 13.446 194.132 1.00 25.76 326 ALA A N 1
ATOM 1480 C CA . ALA A 1 326 ? 42.620 14.340 195.193 1.00 24.56 326 ALA A CA 1
ATOM 1481 C C . ALA A 1 326 ? 41.933 15.578 194.626 1.00 22.59 326 ALA A C 1
ATOM 1482 O O . ALA A 1 326 ? 42.398 16.187 193.660 1.00 23.41 326 ALA A O 1
ATOM 1484 N N . VAL A 1 327 ? 40.823 15.958 195.245 1.00 24.19 327 VAL A N 1
ATOM 1485 C CA . VAL A 1 327 ? 40.057 17.126 194.841 1.00 22.17 327 VAL A CA 1
ATOM 1486 C C . VAL A 1 327 ? 40.405 18.275 195.775 1.00 24.58 327 VAL A C 1
ATOM 1487 O O . VAL A 1 327 ? 40.477 18.101 197.007 1.00 16.72 327 VAL A O 1
ATOM 1491 N N . SER A 1 328 ? 40.634 19.442 195.195 1.00 21.20 328 SER A N 1
ATOM 1492 C CA . SER A 1 328 ? 40.877 20.636 195.980 1.00 23.35 328 SER A CA 1
ATOM 1493 C C . SER A 1 328 ? 39.929 21.728 195.522 1.00 22.81 328 SER A C 1
ATOM 1494 O O . SER A 1 328 ? 39.505 21.770 194.355 1.00 23.82 328 SER A O 1
ATOM 1497 N N . MET A 1 329 ? 39.592 22.614 196.451 1.00 14.84 329 MET A N 1
ATOM 1498 C CA . MET A 1 329 ? 38.768 23.773 196.130 1.00 16.84 329 MET A CA 1
ATOM 1499 C C . MET A 1 329 ? 39.388 24.987 196.782 1.00 19.34 329 MET A C 1
ATOM 1500 O O . MET A 1 329 ? 39.693 24.962 197.981 1.00 20.88 329 MET A O 1
ATOM 1505 N N . GLY A 1 330 ? 39.585 26.035 196.008 1.00 16.31 330 GLY A N 1
ATOM 1506 C CA . GLY A 1 330 ? 40.315 27.181 196.498 1.00 19.13 330 GLY A CA 1
ATOM 1507 C C . GLY A 1 330 ? 39.473 28.361 196.897 1.00 21.68 330 GLY A C 1
ATOM 1508 O O . GLY A 1 330 ? 40.028 29.383 197.304 1.00 23.10 330 GLY A O 1
ATOM 1509 N N . ARG A 1 331 ? 38.151 28.273 196.779 1.00 22.42 331 ARG A N 1
ATOM 1510 C CA . ARG A 1 331 ? 37.289 29.429 197.015 1.00 24.07 331 ARG A CA 1
ATOM 1511 C C . ARG A 1 331 ? 36.129 29.071 197.938 1.00 27.96 331 ARG A C 1
ATOM 1512 O O . ARG A 1 331 ? 35.083 29.724 197.906 1.00 22.00 331 ARG A O 1
ATOM 1520 N N . GLY A 1 332 ? 36.301 28.031 198.759 1.00 29.08 332 GLY A N 1
ATOM 1521 C CA . GLY A 1 332 ? 35.291 27.624 199.717 1.00 24.36 332 GLY A CA 1
ATOM 1522 C C . GLY A 1 332 ? 34.244 26.697 199.127 1.00 24.73 332 GLY A C 1
ATOM 1523 O O . GLY A 1 332 ? 34.174 26.449 197.920 1.00 21.22 332 GLY A O 1
ATOM 1524 N N . LEU A 1 333 ? 33.388 26.196 200.007 1.00 16.36 333 LEU A N 1
ATOM 1525 C CA . LEU A 1 333 ? 32.423 25.179 199.614 1.00 19.19 333 LEU A CA 1
ATOM 1526 C C . LEU A 1 333 ? 31.170 25.372 200.439 1.00 24.60 333 LEU A C 1
ATOM 1527 O O . LEU A 1 333 ? 31.242 25.604 201.657 1.00 22.02 333 LEU A O 1
ATOM 1532 N N . ASN A 1 334 ? 30.026 25.286 199.766 1.00 25.03 334 ASN A N 1
ATOM 1533 C CA . ASN A 1 334 ? 28.724 25.466 200.404 1.00 25.85 334 ASN A CA 1
ATOM 1534 C C . ASN A 1 334 ? 27.835 24.286 200.050 1.00 24.43 334 ASN A C 1
ATOM 1535 O O . ASN A 1 334 ? 27.460 24.120 198.886 1.00 23.76 334 ASN A O 1
ATOM 1540 N N . VAL A 1 335 ? 27.508 23.456 201.039 1.00 19.94 335 VAL A N 1
ATOM 1541 C CA . VAL A 1 335 ? 26.734 22.241 200.815 1.00 15.31 335 VAL A CA 1
ATOM 1542 C C . VAL A 1 335 ? 25.356 22.384 201.449 1.00 21.22 335 VAL A C 1
ATOM 1543 O O . VAL A 1 335 ? 25.236 22.708 202.642 1.00 22.03 335 VAL A O 1
ATOM 1547 N N . SER A 1 336 ? 24.314 22.118 200.674 1.00 19.72 336 SER A N 1
ATOM 1548 C CA A SER A 1 336 ? 22.965 21.994 201.217 0.53 24.26 336 SER A CA 1
ATOM 1549 C CA B SER A 1 336 ? 22.972 21.999 201.224 0.47 24.24 336 SER A CA 1
ATOM 1550 C C . SER A 1 336 ? 22.749 20.545 201.629 1.00 26.45 336 SER A C 1
ATOM 1551 O O . SER A 1 336 ? 22.952 19.637 200.826 1.00 26.67 336 SER A O 1
ATOM 1556 N N . GLY A 1 337 ? 22.361 20.326 202.889 1.00 29.69 337 GLY A N 1
ATOM 1557 C CA . GLY A 1 337 ? 22.155 18.965 203.350 1.00 26.97 337 GLY A CA 1
ATOM 1558 C C . GLY A 1 337 ? 23.340 18.413 204.118 1.00 24.72 337 GLY A C 1
ATOM 1559 O O . GLY A 1 337 ? 24.057 19.171 204.777 1.00 26.11 337 GLY A O 1
ATOM 1560 N N . ASP A 1 338 ? 23.564 17.101 204.036 1.00 20.62 338 ASP A N 1
ATOM 1561 C CA . ASP A 1 338 ? 24.617 16.462 204.809 1.00 22.65 338 ASP A CA 1
ATOM 1562 C C . ASP A 1 338 ? 25.908 16.384 204.016 1.00 22.51 338 ASP A C 1
ATOM 1563 O O . ASP A 1 338 ? 25.908 16.030 202.830 1.00 19.27 338 ASP A O 1
ATOM 1568 N N . THR A 1 339 ? 27.013 16.698 204.688 1.00 21.81 339 THR A N 1
ATOM 1569 C CA . THR A 1 339 ? 28.357 16.421 204.190 1.00 18.44 339 THR A CA 1
ATOM 1570 C C . THR A 1 339 ? 28.895 15.272 205.042 1.00 23.18 339 THR A C 1
ATOM 1571 O O . THR A 1 339 ? 29.128 15.437 206.255 1.00 19.49 339 THR A O 1
ATOM 1575 N N . LEU A 1 340 ? 29.057 14.116 204.412 1.00 15.56 340 LEU A N 1
ATOM 1576 C CA . LEU A 1 340 ? 29.570 12.916 205.047 1.00 23.05 340 LEU A CA 1
ATOM 1577 C C . LEU A 1 340 ? 31.034 12.745 204.654 1.00 27.43 340 LEU A C 1
ATOM 1578 O O . LEU A 1 340 ? 31.415 12.954 203.495 1.00 25.44 340 LEU A O 1
ATOM 1583 N N . SER A 1 341 ? 31.862 12.410 205.628 1.00 19.96 341 SER A N 1
ATOM 1584 C CA . SER A 1 341 ? 33.268 12.152 205.349 1.00 20.91 341 SER A CA 1
ATOM 1585 C C . SER A 1 341 ? 33.745 11.151 206.380 1.00 25.47 341 SER A C 1
ATOM 1586 O O . SER A 1 341 ? 33.181 11.063 207.477 1.00 24.35 341 SER A O 1
ATOM 1589 N N . ASP A 1 342 ? 34.798 10.402 206.037 1.00 25.91 342 ASP A N 1
ATOM 1590 C CA . ASP A 1 342 ? 35.390 9.524 207.041 1.00 23.43 342 ASP A CA 1
ATOM 1591 C C . ASP A 1 342 ? 35.992 10.340 208.185 1.00 24.65 342 ASP A C 1
ATOM 1592 O O . ASP A 1 342 ? 35.693 10.088 209.355 1.00 23.33 342 ASP A O 1
ATOM 1597 N N . ARG A 1 343 ? 36.814 11.343 207.865 1.00 23.87 343 ARG A N 1
ATOM 1598 C CA . ARG A 1 343 ? 37.350 12.267 208.861 1.00 21.40 343 ARG A CA 1
ATOM 1599 C C . ARG A 1 343 ? 37.235 13.693 208.337 1.00 24.95 343 ARG A C 1
ATOM 1600 O O . ARG A 1 343 ? 37.177 13.927 207.120 1.00 21.37 343 ARG A O 1
ATOM 1608 N N . PHE A 1 344 ? 37.173 14.641 209.266 1.00 20.43 344 PHE A N 1
ATOM 1609 C CA . PHE A 1 344 ? 37.258 16.063 208.958 1.00 16.74 344 PHE A CA 1
ATOM 1610 C C . PHE A 1 344 ? 38.525 16.596 209.591 1.00 20.08 344 PHE A C 1
ATOM 1611 O O . PHE A 1 344 ? 38.740 16.427 210.804 1.00 21.38 344 PHE A O 1
ATOM 1619 N N . ALA A 1 345 ? 39.370 17.225 208.780 1.00 18.87 345 ALA A N 1
ATOM 1620 C CA . ALA A 1 345 ? 40.631 17.777 209.258 1.00 22.55 345 ALA A CA 1
ATOM 1621 C C . ALA A 1 345 ? 40.533 19.295 209.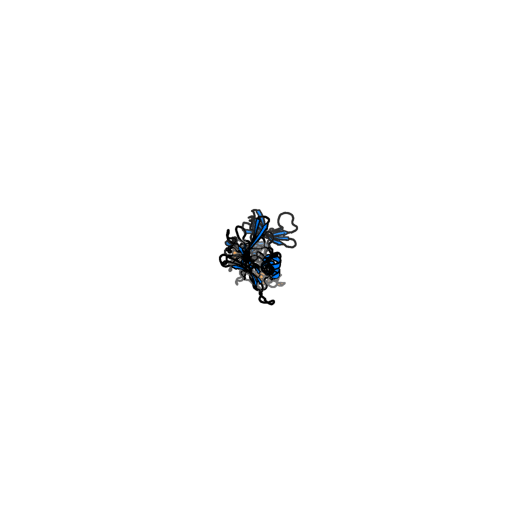266 1.00 25.15 345 ALA A C 1
ATOM 1622 O O . ALA A 1 345 ? 40.307 19.913 208.220 1.00 18.21 345 ALA A O 1
ATOM 1624 N N . ILE A 1 346 ? 40.678 19.894 210.447 1.00 24.40 346 ILE A N 1
ATOM 1625 C CA . ILE A 1 346 ? 40.739 21.346 210.561 1.00 23.09 346 ILE A CA 1
ATOM 1626 C C . ILE A 1 346 ? 42.180 21.775 210.337 1.00 23.41 346 ILE A C 1
ATOM 1627 O O . ILE A 1 346 ? 43.102 21.212 210.941 1.00 21.35 346 ILE A O 1
ATOM 1632 N N . ASN A 1 347 ? 42.383 22.789 209.493 1.00 23.63 347 ASN A N 1
ATOM 1633 C CA . ASN A 1 347 ? 43.701 23.424 209.403 1.00 26.19 347 ASN A CA 1
ATOM 1634 C C . ASN A 1 347 ? 43.908 24.262 210.665 1.00 21.20 347 ASN A C 1
ATOM 1635 O O . ASN A 1 347 ? 43.814 25.486 210.657 1.00 26.57 347 ASN A O 1
ATOM 1640 N N . SER A 1 348 ? 44.233 23.588 211.765 1.00 24.02 348 SER A N 1
ATOM 1641 C CA . SER A 1 348 ? 44.138 24.163 213.100 1.00 23.40 348 SER A CA 1
ATOM 1642 C C . SER A 1 348 ? 45.277 25.150 213.400 1.00 29.77 348 SER A C 1
ATOM 1643 O O . SER A 1 348 ? 46.379 25.081 212.838 1.00 30.62 348 SER A O 1
ATOM 1646 N N . SER A 1 349 ? 45.002 26.060 214.332 1.00 25.71 349 SER A N 1
ATOM 1647 C CA . SER A 1 349 ? 45.846 27.216 214.617 1.00 22.27 349 SER A CA 1
ATOM 1648 C C . SER A 1 349 ? 46.583 27.059 215.948 1.00 29.03 349 SER A C 1
ATOM 1649 O O . SER A 1 349 ? 46.298 26.174 216.759 1.00 24.67 349 SER A O 1
ATOM 1652 N N . ASN A 1 350 ? 47.542 27.961 216.163 1.00 31.63 350 ASN A N 1
ATOM 1653 C CA . ASN A 1 350 ? 48.327 28.023 217.381 1.00 30.95 350 ASN A CA 1
ATOM 1654 C C . ASN A 1 350 ? 48.504 29.486 217.767 1.00 31.27 350 ASN A C 1
ATOM 1655 O O . ASN A 1 350 ? 48.840 30.314 216.915 1.00 31.11 350 ASN A O 1
ATOM 1660 N N . GLY A 1 351 ? 48.270 29.811 219.038 1.00 25.14 351 GLY A N 1
ATOM 1661 C CA . GLY A 1 351 ? 48.500 31.177 219.468 1.00 25.48 351 GLY A CA 1
ATOM 1662 C C . GLY A 1 351 ? 48.134 31.464 220.912 1.00 28.08 351 GLY A C 1
ATOM 1663 O O . GLY A 1 351 ? 48.194 30.586 221.778 1.00 29.16 351 GLY A O 1
ATOM 1664 N N . MET A 1 352 ? 47.782 32.716 221.173 1.00 24.14 352 MET A N 1
ATOM 1665 C CA . MET A 1 352 ? 47.433 33.198 222.493 1.00 25.02 352 MET A CA 1
ATOM 1666 C C . MET A 1 352 ? 46.019 32.776 222.866 1.00 22.64 352 MET A C 1
ATOM 1667 O O . MET A 1 352 ? 45.192 32.475 222.009 1.00 16.85 352 MET A O 1
ATOM 1672 N N . TRP A 1 353 ? 45.749 32.818 224.171 1.00 20.54 353 TRP A N 1
ATOM 1673 C CA . TRP A 1 353 ? 44.445 32.451 224.705 1.00 21.28 353 TRP A CA 1
ATOM 1674 C C . TRP A 1 353 ? 43.315 33.211 224.018 1.00 23.26 353 TRP A C 1
ATOM 1675 O O . TRP A 1 353 ? 42.295 32.626 223.627 1.00 23.89 353 TRP A O 1
ATOM 1686 N N . ILE A 1 354 ? 43.465 34.530 223.897 1.00 22.88 354 ILE A N 1
ATOM 1687 C CA . ILE A 1 354 ? 42.364 35.339 223.409 1.00 23.72 354 ILE A CA 1
ATOM 1688 C C . ILE A 1 354 ? 42.149 35.140 221.914 1.00 24.28 354 ILE A C 1
ATOM 1689 O O . ILE A 1 354 ? 41.048 35.389 221.409 1.00 29.19 354 ILE A O 1
ATOM 1694 N N . GLN A 1 355 ? 43.160 34.648 221.199 1.00 20.98 355 GLN A N 1
ATOM 1695 C CA . GLN A 1 355 ? 43.028 34.343 219.777 1.00 20.41 355 GLN A CA 1
ATOM 1696 C C . GLN A 1 355 ? 42.179 33.104 219.514 1.00 23.72 355 GLN A C 1
ATOM 1697 O O . GLN A 1 355 ? 41.895 32.809 218.353 1.00 26.45 355 GLN A O 1
ATOM 1703 N N . MET A 1 356 ? 41.764 32.370 220.547 1.00 26.70 356 MET A N 1
ATOM 1704 C CA . MET A 1 356 ? 40.861 31.244 220.314 1.00 27.10 356 MET A CA 1
ATOM 1705 C C . MET A 1 356 ? 39.547 31.691 219.678 1.00 27.85 356 MET A C 1
ATOM 1706 O O . MET A 1 356 ? 38.877 30.880 219.031 1.00 33.69 356 MET A O 1
ATOM 1711 N N . ARG A 1 357 ? 39.154 32.959 219.875 1.00 28.06 357 ARG A N 1
ATOM 1712 C CA . ARG A 1 357 ? 38.021 33.524 219.146 1.00 28.78 357 ARG A CA 1
ATOM 1713 C C . ARG A 1 357 ? 38.156 33.348 217.639 1.00 28.37 357 ARG A C 1
ATOM 1714 O O . ARG A 1 357 ? 37.151 33.175 216.946 1.00 31.00 357 ARG A O 1
ATOM 1722 N N . ASP A 1 358 ? 39.386 33.437 217.118 1.00 25.83 358 ASP A N 1
ATOM 1723 C CA . ASP A 1 358 ? 39.675 33.473 215.687 1.00 28.52 358 ASP A CA 1
ATOM 1724 C C . ASP A 1 358 ? 40.414 32.243 215.167 1.00 26.48 358 ASP A C 1
ATOM 1725 O O . ASP A 1 358 ? 40.742 32.201 213.977 1.00 27.44 358 ASP A O 1
ATOM 1730 N N . ASN A 1 359 ? 40.757 31.284 216.020 1.00 26.72 359 ASN A N 1
ATOM 1731 C CA . ASN A 1 359 ? 41.393 30.067 215.534 1.00 25.08 359 ASN A CA 1
ATOM 1732 C C . ASN A 1 359 ? 40.501 29.397 214.489 1.00 23.95 359 ASN A C 1
ATOM 1733 O O . ASN A 1 359 ? 39.278 29.459 214.569 1.00 23.33 359 ASN A O 1
ATOM 1738 N N . ASN A 1 360 ? 41.116 28.718 213.526 1.00 22.73 360 ASN A N 1
ATOM 1739 C CA . ASN A 1 360 ? 40.344 27.880 212.612 1.00 21.64 360 ASN A CA 1
ATOM 1740 C C . ASN A 1 360 ? 39.638 26.760 213.383 1.00 22.77 360 ASN A C 1
ATOM 1741 O O . ASN A 1 360 ? 40.247 26.079 214.207 1.00 25.66 360 ASN A O 1
ATOM 1746 N N . ALA A 1 361 ? 38.347 26.571 213.112 1.00 24.09 361 ALA A N 1
ATOM 1747 C CA . ALA A 1 361 ? 37.515 25.698 213.929 1.00 22.75 361 ALA A CA 1
ATOM 1748 C C . ALA A 1 361 ? 36.298 25.274 213.129 1.00 21.46 361 ALA A C 1
ATOM 1749 O O . ALA A 1 361 ? 36.006 25.816 212.059 1.00 21.27 361 ALA A O 1
ATOM 1751 N N . ILE A 1 362 ? 35.574 24.313 213.677 1.00 20.93 362 ILE A N 1
ATOM 1752 C CA . ILE A 1 362 ? 34.163 24.153 213.348 1.00 20.08 362 ILE A CA 1
ATOM 1753 C C . ILE A 1 362 ? 33.357 25.068 214.271 1.00 23.17 362 ILE A C 1
ATOM 1754 O O . ILE A 1 362 ? 33.618 25.155 215.477 1.00 26.16 362 ILE A O 1
ATOM 1759 N N . PHE A 1 363 ? 32.372 25.758 213.713 1.00 16.98 363 PHE A N 1
ATOM 1760 C CA . PHE A 1 363 ? 31.617 26.721 214.496 1.00 18.58 363 PHE A CA 1
ATOM 1761 C C . PHE A 1 363 ? 30.212 26.814 213.921 1.00 19.53 363 PHE A C 1
ATOM 1762 O O . PHE A 1 363 ? 29.944 26.333 212.821 1.00 23.01 363 PHE A O 1
ATOM 1770 N N . GLY A 1 364 ? 29.313 27.424 214.691 1.00 19.14 364 GLY A N 1
ATOM 1771 C CA . GLY A 1 364 ? 27.975 27.711 214.219 1.00 19.14 364 GLY A CA 1
ATOM 1772 C C . GLY A 1 364 ? 27.941 29.045 213.512 1.00 23.63 364 GLY A C 1
ATOM 1773 O O . GLY A 1 364 ? 28.193 30.077 214.137 1.00 24.85 364 GLY A O 1
ATOM 1774 N N . LYS A 1 365 ? 27.648 29.031 212.202 1.00 24.77 365 LYS A N 1
ATOM 1775 C CA . LYS A 1 365 ? 27.496 30.271 211.438 1.00 27.48 365 LYS A CA 1
ATOM 1776 C C . LYS A 1 365 ? 26.388 31.166 211.991 1.00 27.15 365 LYS A C 1
ATOM 1777 O O . LYS A 1 365 ? 26.498 32.399 211.940 1.00 26.10 365 LYS A O 1
ATOM 1783 N N . ASN A 1 366 ? 25.311 30.585 212.507 1.00 23.06 366 ASN A N 1
ATOM 1784 C CA . ASN A 1 366 ? 24.233 31.355 213.128 1.00 23.32 366 ASN A CA 1
ATOM 1785 C C . ASN A 1 366 ? 24.431 31.379 214.643 1.00 23.97 366 ASN A C 1
ATOM 1786 O O . ASN A 1 366 ? 24.432 30.324 215.278 1.00 26.72 366 ASN A O 1
ATOM 1791 N N . ILE A 1 367 ? 24.611 32.575 215.204 1.00 23.34 367 ILE A N 1
ATOM 1792 C CA . ILE A 1 367 ? 24.732 32.797 216.649 1.00 24.86 367 ILE A CA 1
ATOM 1793 C C . ILE A 1 367 ? 23.586 32.110 217.387 1.00 24.72 367 ILE A C 1
ATOM 1794 O O . ILE A 1 367 ? 22.489 31.966 216.848 1.00 22.19 367 ILE A O 1
ATOM 1799 N N . VAL A 1 368 ? 23.823 31.645 218.613 1.00 29.02 368 VAL A N 1
ATOM 1800 C CA . VAL A 1 368 ? 22.709 31.153 219.412 1.00 24.89 368 VAL A CA 1
ATOM 1801 C C . VAL A 1 368 ? 22.021 32.359 220.036 1.00 25.67 368 VAL A C 1
ATOM 1802 O O . VAL A 1 368 ? 22.680 33.232 220.609 1.00 27.78 368 VAL A O 1
ATOM 1806 N N . ASN A 1 369 ? 20.704 32.454 219.840 1.00 21.39 369 ASN A N 1
ATOM 1807 C CA . ASN A 1 369 ? 19.944 33.574 220.367 1.00 23.57 369 ASN A CA 1
ATOM 1808 C C . ASN A 1 369 ? 19.915 33.502 221.891 1.00 21.27 369 ASN A C 1
ATOM 1809 O O . ASN A 1 369 ? 19.928 32.418 222.478 1.00 23.18 369 ASN A O 1
ATOM 1814 N N . THR A 1 370 ? 19.923 34.658 222.533 1.00 25.13 370 THR A N 1
ATOM 1815 C CA . THR A 1 370 ? 19.957 34.679 223.993 1.00 22.36 370 THR A CA 1
ATOM 1816 C C . THR A 1 370 ? 18.757 33.922 224.536 1.00 23.64 370 THR A C 1
ATOM 1817 O O . THR A 1 370 ? 17.632 34.087 224.053 1.00 21.32 370 THR A O 1
ATOM 1821 N N . ASP A 1 371 ? 19.017 33.034 225.491 1.00 25.43 371 ASP A N 1
ATOM 1822 C CA . ASP A 1 371 ? 18.009 32.223 226.164 1.00 24.84 371 ASP A CA 1
ATOM 1823 C C . ASP A 1 371 ? 17.376 31.163 225.262 1.00 28.21 371 ASP A C 1
ATOM 1824 O O . ASP A 1 371 ? 16.374 30.538 225.664 1.00 27.96 371 ASP A O 1
ATOM 1829 N N . SER A 1 372 ? 17.947 30.914 224.079 1.00 23.63 372 SER A N 1
ATOM 1830 C CA . SER A 1 372 ? 17.560 29.822 223.194 1.00 22.20 372 SER A CA 1
ATOM 1831 C C . SER A 1 372 ? 18.630 28.720 223.198 1.00 22.32 372 SER A C 1
ATOM 1832 O O . SER A 1 372 ? 19.801 28.965 223.503 1.00 20.48 372 SER A O 1
ATOM 1835 N N . ALA A 1 373 ? 18.232 27.495 222.869 1.00 20.89 373 ALA A N 1
ATOM 1836 C CA . ALA A 1 373 ? 19.148 26.357 222.904 1.00 21.70 373 ALA A CA 1
ATOM 1837 C C . ALA A 1 373 ? 19.663 26.015 221.505 1.00 23.59 373 ALA A C 1
ATOM 1838 O O . ALA A 1 373 ? 18.909 26.033 220.529 1.00 20.98 373 ALA A O 1
ATOM 1840 N N . GLN A 1 374 ? 20.957 25.715 221.418 1.00 20.02 374 GLN A N 1
ATOM 1841 C CA . GLN A 1 374 ? 21.583 25.322 220.157 1.00 21.80 374 GLN A CA 1
ATOM 1842 C C . GLN A 1 374 ? 22.694 24.317 220.427 1.00 23.30 374 GLN A C 1
ATOM 1843 O O . GLN A 1 374 ? 23.617 24.611 221.188 1.00 29.09 374 GLN A O 1
ATOM 1849 N N . ALA A 1 375 ? 22.619 23.145 219.803 1.00 20.79 375 ALA A N 1
ATOM 1850 C CA . ALA A 1 375 ? 23.685 22.155 219.859 1.00 22.78 375 ALA A CA 1
ATOM 1851 C C . ALA A 1 375 ? 24.520 22.208 218.573 1.00 24.73 375 ALA A C 1
ATOM 1852 O O . ALA A 1 375 ? 23.988 22.426 217.482 1.00 23.18 375 ALA A O 1
ATOM 1854 N N . LEU A 1 376 ? 25.827 22.004 218.705 1.00 21.94 376 LEU A N 1
ATOM 1855 C CA . LEU A 1 376 ? 26.707 21.966 217.544 1.00 21.90 376 LEU A CA 1
ATOM 1856 C C . LEU A 1 376 ? 27.304 20.593 217.304 1.00 23.64 376 LEU A C 1
ATOM 1857 O O . LEU A 1 376 ? 27.734 20.313 216.181 1.00 21.07 376 LEU A O 1
ATOM 1862 N N . LEU A 1 377 ? 27.341 19.725 218.320 1.00 22.27 377 LEU A N 1
ATOM 1863 C CA . LEU A 1 377 ? 27.909 18.395 218.145 1.00 19.12 377 LEU A CA 1
ATOM 1864 C C . LEU A 1 377 ? 27.009 17.370 218.816 1.00 20.96 377 LEU A C 1
ATOM 1865 O O . LEU A 1 377 ? 26.550 17.580 219.943 1.00 16.82 377 LEU A O 1
ATOM 1870 N N . ARG A 1 378 ? 26.786 16.242 218.150 1.00 18.40 378 ARG A N 1
ATOM 1871 C CA . ARG A 1 378 ? 25.861 15.250 218.695 1.00 23.72 378 ARG A CA 1
ATOM 1872 C C . ARG A 1 378 ? 26.404 13.833 218.560 1.00 22.29 378 ARG A C 1
ATOM 1873 O O . ARG A 1 378 ? 26.859 13.445 217.481 1.00 19.58 378 ARG A O 1
ATOM 1881 N N . GLN A 1 379 ? 26.313 13.045 219.636 1.00 17.81 379 GLN A N 1
ATOM 1882 C CA . GLN A 1 379 ? 26.619 11.620 219.571 1.00 16.68 379 GLN A CA 1
ATOM 1883 C C . GLN A 1 379 ? 25.391 10.801 219.952 1.00 17.69 379 GLN A C 1
ATOM 1884 O O . GLN A 1 379 ? 24.879 10.925 221.067 1.00 19.83 379 GLN A O 1
ATOM 1890 N N . ASN A 1 380 ? 24.951 9.940 219.051 1.00 19.21 380 ASN A N 1
ATOM 1891 C CA . ASN A 1 380 ? 23.807 9.067 219.307 1.00 21.87 380 ASN A CA 1
ATOM 1892 C C . ASN A 1 380 ? 24.260 7.781 219.993 1.00 22.64 380 ASN A C 1
ATOM 1893 O O . ASN A 1 380 ? 25.156 7.083 219.497 1.00 23.73 380 ASN A O 1
ATOM 1898 N N . HIS A 1 381 ? 23.620 7.461 221.115 1.00 24.03 381 HIS A N 1
ATOM 1899 C CA . HIS A 1 381 ? 23.724 6.169 221.780 1.00 24.82 381 HIS A CA 1
ATOM 1900 C C . HIS A 1 381 ? 22.409 5.407 221.582 1.00 26.02 381 HIS A C 1
ATOM 1901 O O . HIS A 1 381 ? 21.457 5.926 221.005 1.00 27.56 381 HIS A O 1
ATOM 1908 N N . ALA A 1 382 ? 22.356 4.152 222.036 1.00 27.89 382 ALA A N 1
ATOM 1909 C CA . ALA A 1 382 ? 21.173 3.330 221.751 1.00 28.64 382 ALA A CA 1
ATOM 1910 C C . ALA A 1 382 ? 19.900 3.949 222.332 1.00 28.55 382 ALA A C 1
ATOM 1911 O O . ALA A 1 382 ? 18.864 4.007 221.659 1.00 22.36 382 ALA A O 1
ATOM 1913 N N . ASP A 1 383 ? 19.970 4.449 223.572 1.00 26.27 383 ASP A N 1
ATOM 1914 C CA . ASP A 1 383 ? 18.800 4.896 224.312 1.00 23.84 383 ASP A CA 1
ATOM 1915 C C . ASP A 1 383 ? 18.823 6.374 224.645 1.00 26.78 383 ASP A C 1
ATOM 1916 O O . ASP A 1 383 ? 17.891 6.864 225.293 1.00 27.44 383 ASP A O 1
ATOM 1921 N N . ARG A 1 384 ? 19.855 7.096 224.228 1.00 22.02 384 ARG A N 1
ATOM 1922 C CA . ARG A 1 384 ? 19.979 8.499 224.578 1.00 25.58 384 ARG A CA 1
ATOM 1923 C C . ARG A 1 384 ? 20.865 9.137 223.527 1.00 25.55 384 ARG A C 1
ATOM 1924 O O . ARG A 1 384 ? 21.499 8.444 222.729 1.00 26.41 384 ARG A O 1
ATOM 1932 N N . LYS A 1 385 ? 20.886 10.469 223.534 1.00 21.70 385 LYS A N 1
ATOM 1933 C CA . LYS A 1 385 ? 21.780 11.266 222.712 1.00 19.89 385 LYS A CA 1
ATOM 1934 C C . LYS A 1 385 ? 22.480 12.273 223.612 1.00 22.48 385 LYS A C 1
ATOM 1935 O O . LYS A 1 385 ? 21.874 12.783 224.561 1.00 22.97 385 LYS A O 1
ATOM 1941 N N . PHE A 1 386 ? 23.760 12.527 223.343 1.00 17.42 386 PHE A N 1
ATOM 1942 C CA . PHE A 1 386 ? 24.529 13.554 224.048 1.00 20.17 386 PHE A CA 1
ATOM 1943 C C . PHE A 1 386 ? 24.910 14.667 223.088 1.00 18.72 386 PHE A C 1
ATOM 1944 O O . PHE A 1 386 ? 25.296 14.403 221.942 1.00 17.18 386 PHE A O 1
ATOM 1952 N N . MET A 1 387 ? 24.857 15.904 223.574 1.00 22.59 387 MET A N 1
ATOM 1953 C CA . MET A 1 387 ? 25.102 17.082 222.752 1.00 19.94 387 MET A CA 1
ATOM 1954 C C . MET A 1 387 ? 26.104 18.004 223.429 1.00 24.03 387 MET A C 1
ATOM 1955 O O . MET A 1 387 ? 26.108 18.155 224.667 1.00 20.55 387 MET A O 1
ATOM 1960 N N . ILE A 1 388 ? 26.943 18.636 222.613 1.00 20.84 388 ILE A N 1
ATOM 1961 C CA . ILE A 1 388 ? 27.661 19.842 223.022 1.00 19.66 388 ILE A CA 1
ATOM 1962 C C . ILE A 1 388 ? 26.866 21.015 222.490 1.00 20.26 388 ILE A C 1
ATOM 1963 O O . ILE A 1 388 ? 26.653 21.140 221.273 1.00 18.13 388 ILE A O 1
ATOM 1968 N N . GLY A 1 389 ? 26.468 21.892 223.382 1.00 16.81 389 GLY A N 1
ATOM 1969 C CA . GLY A 1 389 ? 25.716 23.051 222.972 1.00 21.38 389 GLY A CA 1
ATOM 1970 C C . GLY A 1 389 ? 25.503 24.001 224.112 1.00 19.84 389 GLY A C 1
ATOM 1971 O O . GLY A 1 389 ? 26.253 23.974 225.099 1.00 21.41 389 GLY A O 1
ATOM 1972 N N . GLY A 1 390 ? 24.492 24.841 224.004 1.00 20.50 390 GLY A N 1
ATOM 1973 C CA . GLY A 1 390 ? 24.377 25.912 224.966 1.00 22.32 390 GLY A CA 1
ATOM 1974 C C . GLY A 1 390 ? 23.026 26.577 224.943 1.00 25.47 390 GLY A C 1
ATOM 1975 O O . GLY A 1 390 ? 22.231 26.394 224.012 1.00 24.98 390 GLY A O 1
ATOM 1976 N N . LEU A 1 391 ? 22.775 27.332 226.022 1.00 24.16 391 LEU A N 1
ATOM 1977 C CA . LEU A 1 391 ? 21.668 28.271 226.149 1.00 22.96 391 LEU A CA 1
ATOM 1978 C C . LEU A 1 391 ? 22.242 29.680 225.975 1.00 21.22 391 LEU A C 1
ATOM 1979 O O . LEU A 1 391 ? 23.137 30.087 226.726 1.00 21.11 391 LEU A O 1
ATOM 1984 N N . GLY A 1 392 ? 21.770 30.392 224.952 1.00 18.06 392 GLY A N 1
ATOM 1985 C CA . GLY A 1 392 ? 22.382 31.628 224.511 1.00 20.11 392 GLY A CA 1
ATOM 1986 C C . GLY A 1 392 ? 22.681 32.635 225.601 1.00 23.05 392 GLY A C 1
ATOM 1987 O O . GLY A 1 392 ? 21.769 33.096 226.298 1.00 22.20 392 GLY A O 1
ATOM 1988 N N . ASN A 1 393 ? 23.968 32.947 225.767 1.00 21.07 393 ASN A N 1
ATOM 1989 C CA . ASN A 1 393 ? 24.509 33.906 226.718 1.00 22.11 393 ASN A CA 1
ATOM 1990 C C . ASN A 1 393 ? 24.468 33.390 228.164 1.00 24.93 393 ASN A C 1
ATOM 1991 O O . ASN A 1 393 ? 24.845 34.133 229.078 1.00 28.04 393 ASN A O 1
ATOM 1996 N N . LYS A 1 394 ? 24.043 32.144 228.399 1.00 24.48 394 LYS A N 1
ATOM 1997 C CA . LYS A 1 394 ? 23.754 31.634 229.735 1.00 21.02 394 LYS A CA 1
ATOM 1998 C C . LYS A 1 394 ? 24.495 30.352 230.084 1.00 26.39 394 LYS A C 1
ATOM 1999 O O . LYS A 1 394 ? 24.921 30.180 231.234 1.00 24.79 394 LYS A O 1
ATOM 2005 N N . GLN A 1 395 ? 24.621 29.421 229.146 1.00 20.72 395 GLN A N 1
ATOM 2006 C CA . GLN A 1 395 ? 25.149 28.103 229.449 1.00 21.12 395 GLN A CA 1
ATOM 2007 C C . GLN A 1 395 ? 25.892 27.566 228.237 1.00 22.59 395 GLN A C 1
ATOM 2008 O O . GLN A 1 395 ? 25.504 27.822 227.090 1.00 18.87 395 GLN A O 1
ATOM 2014 N N . PHE A 1 396 ? 26.937 26.782 228.500 1.00 22.02 396 PHE A N 1
ATOM 2015 C CA . PHE A 1 396 ? 27.572 26.013 227.434 1.00 23.47 396 PHE A CA 1
ATOM 2016 C C . PHE A 1 396 ? 28.213 24.753 228.002 1.00 22.82 396 PHE A C 1
ATOM 2017 O O . PHE A 1 396 ? 28.975 24.819 228.972 1.00 20.07 396 PHE A O 1
ATOM 2025 N N . GLY A 1 397 ? 27.926 23.610 227.375 1.00 20.33 397 GLY A N 1
ATOM 2026 C CA . GLY A 1 397 ? 28.526 22.359 227.798 1.00 18.29 397 GLY A CA 1
ATOM 2027 C C . GLY A 1 397 ? 27.876 21.115 227.218 1.00 23.59 397 GLY A C 1
ATOM 2028 O O . GLY A 1 397 ? 27.585 21.054 226.017 1.00 22.55 397 GLY A O 1
ATOM 2029 N N . ILE A 1 398 ? 27.632 20.135 228.088 1.00 20.92 398 ILE A N 1
ATOM 2030 C CA . ILE A 1 398 ? 27.209 18.789 227.723 1.00 20.02 398 ILE A CA 1
ATOM 2031 C C . ILE A 1 398 ? 25.786 18.576 228.210 1.00 19.43 398 ILE A C 1
ATOM 2032 O O . ILE A 1 398 ? 25.464 18.840 229.381 1.00 20.59 398 ILE A O 1
ATOM 2037 N N . TYR A 1 399 ? 24.939 18.070 227.327 1.00 18.05 399 TYR A N 1
ATOM 2038 C CA . TYR A 1 399 ? 23.552 17.811 227.657 1.00 21.49 399 TYR A CA 1
ATOM 2039 C C . TYR A 1 399 ? 23.191 16.414 227.182 1.00 22.78 399 TYR A C 1
ATOM 2040 O O . TYR A 1 399 ? 23.604 15.992 226.099 1.00 21.64 399 TYR A O 1
ATOM 2049 N N . MET A 1 400 ? 22.415 15.705 227.989 1.00 17.02 400 MET A N 1
ATOM 2050 C CA . MET A 1 400 ? 21.923 14.387 227.634 1.00 22.11 400 MET A CA 1
ATOM 2051 C C . MET A 1 400 ? 20.405 14.409 227.524 1.00 20.20 400 MET A C 1
ATOM 2052 O O . MET A 1 400 ? 19.717 14.950 228.394 1.00 18.47 400 MET A O 1
ATOM 2057 N N . ILE A 1 401 ? 19.881 13.801 226.467 1.00 22.47 401 ILE A N 1
ATOM 2058 C CA . ILE A 1 401 ? 18.440 13.626 226.302 1.00 25.22 401 ILE A CA 1
ATOM 2059 C C . ILE A 1 401 ? 18.153 12.156 226.045 1.00 22.01 401 ILE A C 1
ATOM 2060 O O . ILE A 1 401 ? 18.560 11.608 225.016 1.00 24.96 401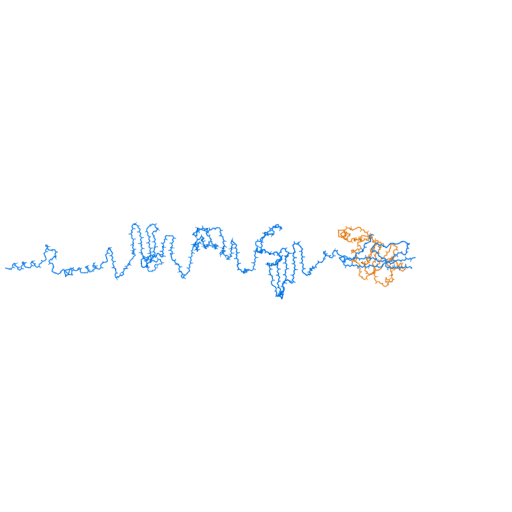 ILE A O 1
ATOM 2065 N N . ASN A 1 402 ? 17.460 11.518 226.971 1.00 24.50 402 ASN A N 1
ATOM 2066 C CA . ASN A 1 402 ? 17.024 10.147 226.749 1.00 24.40 402 ASN A CA 1
ATOM 2067 C C . ASN A 1 402 ? 16.006 10.102 225.619 1.00 24.26 402 ASN A C 1
ATOM 2068 O O . ASN A 1 402 ? 15.170 11.008 225.485 1.00 24.26 402 ASN A O 1
ATOM 2073 N N . ASN A 1 403 ? 16.085 9.046 224.797 1.00 24.72 403 ASN A N 1
ATOM 2074 C CA . ASN A 1 403 ? 15.171 8.925 223.659 1.00 27.28 403 ASN A CA 1
ATOM 2075 C C . ASN A 1 403 ? 13.712 8.823 224.088 1.00 30.06 403 ASN A C 1
ATOM 2076 O O . ASN A 1 403 ? 12.822 9.097 223.278 1.00 29.45 403 ASN A O 1
ATOM 2081 N N . SER A 1 404 ? 13.444 8.428 225.333 1.00 32.37 404 SER A N 1
ATOM 2082 C CA . SER A 1 404 ? 12.064 8.272 225.780 1.00 37.20 404 SER A CA 1
ATOM 2083 C C . SER A 1 404 ? 11.433 9.588 226.224 1.00 35.55 404 SER A C 1
ATOM 2084 O O . SER A 1 404 ? 10.207 9.647 226.357 1.00 34.96 404 SER A O 1
ATOM 2087 N N . ARG A 1 405 ? 12.230 10.636 226.427 1.00 31.24 405 ARG A N 1
ATOM 2088 C CA A ARG A 1 405 ? 11.689 11.910 226.877 0.28 32.16 405 ARG A CA 1
ATOM 2089 C CA B ARG A 1 405 ? 11.697 11.919 226.872 0.72 32.42 405 ARG A CA 1
ATOM 2090 C C . ARG A 1 405 ? 10.722 12.486 225.849 1.00 33.93 405 ARG A C 1
ATOM 2091 O O . ARG A 1 405 ? 10.944 12.393 224.644 1.00 35.80 405 ARG A O 1
ATOM 2106 N N . THR A 1 406 ? 9.633 13.081 226.339 1.00 35.97 406 THR A N 1
ATOM 2107 C CA . THR A 1 406 ? 8.705 13.803 225.468 1.00 40.50 406 THR A CA 1
ATOM 2108 C C . THR A 1 406 ? 8.492 15.254 225.885 1.00 42.91 406 THR A C 1
ATOM 2109 O O . THR A 1 406 ? 8.287 16.106 225.020 1.00 46.60 406 THR A O 1
ATOM 2113 N N . ALA A 1 407 ? 8.543 15.556 227.177 1.00 37.27 407 ALA A N 1
ATOM 2114 C CA . ALA A 1 407 ? 8.452 16.934 227.633 1.00 37.55 407 ALA A CA 1
ATOM 2115 C C . ALA A 1 407 ? 9.752 17.694 227.357 1.00 38.10 407 ALA A C 1
ATOM 2116 O O . ALA A 1 407 ? 10.845 17.124 227.369 1.00 35.20 407 ALA A O 1
ATOM 2118 N N . ASN A 1 408 ? 9.625 19.001 227.130 1.00 40.06 408 ASN A N 1
ATOM 2119 C CA . ASN A 1 408 ? 10.800 19.818 226.859 1.00 36.87 408 ASN A CA 1
ATOM 2120 C C . ASN A 1 408 ? 11.718 19.838 228.076 1.00 31.89 408 ASN A C 1
ATOM 2121 O O . ASN A 1 408 ? 11.263 19.789 229.220 1.00 29.37 408 ASN A O 1
ATOM 2126 N N . GLY A 1 409 ? 13.018 19.881 227.816 1.00 30.39 409 GLY A N 1
ATOM 2127 C CA . GLY A 1 409 ? 14.063 19.814 228.814 1.00 26.94 409 GLY A CA 1
ATOM 2128 C C . GLY A 1 409 ? 15.094 18.782 228.427 1.00 24.79 409 GLY A C 1
ATOM 2129 O O . GLY A 1 409 ? 15.083 18.236 227.318 1.00 24.36 409 GLY A O 1
ATOM 2130 N N . THR A 1 410 ? 16.015 18.515 229.349 1.00 26.61 410 THR A N 1
ATOM 2131 C CA . THR A 1 410 ? 17.088 17.556 229.141 1.00 26.99 410 THR A CA 1
ATOM 2132 C C . THR A 1 410 ? 17.159 16.656 230.360 1.00 27.04 410 THR A C 1
ATOM 2133 O O . THR A 1 410 ? 16.642 16.978 231.429 1.00 21.80 410 THR A O 1
ATOM 2137 N N . ASP A 1 411 ? 17.827 15.525 230.193 1.00 26.55 411 ASP A N 1
ATOM 2138 C CA . ASP A 1 411 ? 17.923 14.550 231.265 1.00 25.77 411 ASP A CA 1
ATOM 2139 C C . ASP A 1 411 ? 19.228 14.641 232.040 1.00 23.78 411 ASP A C 1
ATOM 2140 O O . ASP A 1 411 ? 19.311 14.094 233.141 1.00 25.55 411 ASP A O 1
ATOM 2145 N N . GLY A 1 412 ? 20.238 15.306 231.494 1.00 20.85 412 GLY A N 1
ATOM 2146 C CA . GLY A 1 412 ? 21.465 15.548 232.231 1.00 16.07 412 GLY A CA 1
ATOM 2147 C C . GLY A 1 412 ? 22.170 16.783 231.712 1.00 17.95 412 GLY A C 1
ATOM 2148 O O . GLY A 1 412 ? 22.122 17.067 230.510 1.00 20.22 412 GLY A O 1
ATOM 2149 N N . GLN A 1 413 ? 22.794 17.548 232.596 1.00 17.89 413 GLN A N 1
ATOM 2150 C CA . GLN A 1 413 ? 23.430 18.801 232.204 1.00 17.86 413 GLN A CA 1
ATOM 2151 C C . GLN A 1 413 ? 24.737 18.938 232.969 1.00 19.27 413 GLN A C 1
ATOM 2152 O O . GLN A 1 413 ? 24.777 18.701 234.182 1.00 19.92 413 GLN A O 1
ATOM 2158 N N . ALA A 1 414 ? 25.793 19.330 232.263 1.00 13.34 414 ALA A N 1
ATOM 2159 C CA . ALA A 1 414 ? 27.076 19.638 232.889 1.00 16.02 414 ALA A CA 1
ATOM 2160 C C . ALA A 1 414 ? 27.678 20.739 232.043 1.00 19.09 414 ALA A C 1
ATOM 2161 O O . ALA A 1 414 ? 27.978 20.499 230.864 1.00 20.77 414 ALA A O 1
ATOM 2163 N N . TYR A 1 415 ? 27.786 21.949 232.596 1.00 16.11 415 TYR A N 1
ATOM 2164 C CA . TYR A 1 415 ? 27.972 23.099 231.716 1.00 19.09 415 TYR A CA 1
ATOM 2165 C C . TYR A 1 415 ? 28.571 24.270 232.471 1.00 19.02 415 TYR A C 1
ATOM 2166 O O . TYR A 1 415 ? 28.514 24.360 233.709 1.00 18.86 415 TYR A O 1
ATOM 2175 N N . MET A 1 416 ? 29.155 25.168 231.692 1.00 19.65 416 MET A N 1
ATOM 2176 C CA . MET A 1 416 ? 29.702 26.409 232.205 1.00 24.70 416 MET A CA 1
ATOM 2177 C C . MET A 1 416 ? 28.640 27.490 232.065 1.00 26.12 416 MET A C 1
ATOM 2178 O O . MET A 1 416 ? 27.960 27.570 231.039 1.00 19.59 416 MET A O 1
ATOM 2183 N N . ASP A 1 417 ? 28.478 28.305 233.099 1.00 25.04 417 ASP A N 1
ATOM 2184 C CA . ASP A 1 417 ? 27.566 29.429 232.977 1.00 23.30 417 ASP A CA 1
ATOM 2185 C C . ASP A 1 417 ? 28.355 30.658 232.587 1.00 21.25 417 ASP A C 1
ATOM 2186 O O . ASP A 1 417 ? 29.578 30.619 232.398 1.00 20.31 417 ASP A O 1
ATOM 2191 N N . ASN A 1 418 ? 27.639 31.769 232.474 1.00 20.26 418 ASN A N 1
ATOM 2192 C CA . ASN A 1 418 ? 28.220 33.019 232.018 1.00 23.13 418 ASN A CA 1
ATOM 2193 C C . ASN A 1 418 ? 29.149 33.660 233.032 1.00 25.18 418 ASN A C 1
ATOM 2194 O O . ASN A 1 418 ? 29.746 34.684 232.705 1.00 25.52 418 ASN A O 1
ATOM 2199 N N . ASN A 1 419 ? 29.285 33.116 234.247 1.00 24.62 419 ASN A N 1
ATOM 2200 C CA . ASN A 1 419 ? 30.308 33.567 235.176 1.00 26.76 419 ASN A CA 1
ATOM 2201 C C . ASN A 1 419 ? 31.510 32.630 235.235 1.00 26.13 419 ASN A C 1
ATOM 2202 O O . ASN A 1 419 ? 32.407 32.852 236.043 1.00 25.96 419 ASN A O 1
ATOM 2207 N N . GLY A 1 420 ? 31.547 31.582 234.422 1.00 28.03 420 GLY A N 1
ATOM 2208 C CA . GLY A 1 420 ? 32.652 30.652 234.453 1.00 25.20 420 GLY A CA 1
ATOM 2209 C C . GLY A 1 420 ? 32.537 29.525 235.463 1.00 23.51 420 GLY A C 1
ATOM 2210 O O . GLY A 1 420 ? 33.501 28.761 235.608 1.00 19.70 420 GLY A O 1
ATOM 2211 N N . ASN A 1 421 ? 31.406 29.398 236.167 1.00 23.89 421 ASN A N 1
ATOM 2212 C CA . ASN A 1 421 ? 31.204 28.248 237.044 1.00 25.69 421 ASN A CA 1
ATOM 2213 C C . ASN A 1 421 ? 30.894 27.006 236.219 1.00 21.24 421 ASN A C 1
ATOM 2214 O O . ASN A 1 421 ? 30.377 27.099 235.113 1.00 23.36 421 ASN A O 1
ATOM 2219 N N . TRP A 1 422 ? 31.197 25.840 236.786 1.00 15.64 422 TRP A N 1
ATOM 2220 C CA . TRP A 1 422 ? 30.852 24.543 236.203 1.00 18.33 422 TRP A CA 1
ATOM 2221 C C . TRP A 1 422 ? 29.731 23.924 237.019 1.00 20.94 422 TRP A C 1
ATOM 2222 O O . TRP A 1 422 ? 29.917 23.630 238.214 1.00 21.38 422 TRP A O 1
ATOM 2233 N N . LEU A 1 423 ? 28.587 23.706 236.376 1.00 19.25 423 LEU A N 1
ATOM 2234 C CA . LEU A 1 423 ? 27.369 23.259 237.040 1.00 23.26 423 LEU A CA 1
ATOM 2235 C C . LEU A 1 423 ? 26.959 21.881 236.544 1.00 22.75 423 LEU A C 1
ATOM 2236 O O . LEU A 1 423 ? 27.113 21.565 235.358 1.00 21.67 423 LEU A O 1
ATOM 2241 N N . CYS A 1 424 ? 26.410 21.075 237.444 1.00 19.43 424 CYS A N 1
ATOM 2242 C CA . CYS A 1 424 ? 25.864 19.774 237.081 1.00 21.63 424 CYS A CA 1
ATOM 2243 C C . CYS A 1 424 ? 24.460 19.643 237.666 1.00 20.68 424 CYS A C 1
ATOM 2244 O O . CYS A 1 424 ? 24.225 19.988 238.828 1.00 25.67 424 CYS A O 1
ATOM 2247 N N . GLY A 1 425 ? 23.526 19.160 236.861 1.00 21.47 425 GLY A N 1
ATOM 2248 C CA . GLY A 1 425 ? 22.188 18.930 237.364 1.00 23.97 425 GLY A CA 1
ATOM 2249 C C . GLY A 1 425 ? 22.111 17.840 238.414 1.00 27.24 425 GLY A C 1
ATOM 2250 O O . GLY A 1 425 ? 21.105 17.746 239.117 1.00 28.29 425 GLY A O 1
ATOM 2251 N N . ALA A 1 426 ? 23.145 17.004 238.527 1.00 25.10 426 ALA A N 1
ATOM 2252 C CA . ALA A 1 426 ? 23.122 15.914 239.491 1.00 25.19 426 ALA A CA 1
ATOM 2253 C C . ALA A 1 426 ? 24.387 15.970 240.351 1.00 22.89 426 ALA A C 1
ATOM 2254 O O . ALA A 1 426 ? 24.760 17.050 240.812 1.00 21.41 426 ALA A O 1
ATOM 2256 N N . GLN A 1 427 ? 25.068 14.846 240.575 1.00 23.70 427 GLN A N 1
ATOM 2257 C CA . GLN A 1 427 ? 26.253 14.863 241.432 1.00 21.68 427 GLN A CA 1
ATOM 2258 C C . GLN A 1 427 ? 27.519 15.111 240.618 1.00 22.64 427 GLN A C 1
ATOM 2259 O O . GLN A 1 427 ? 27.569 14.827 239.418 1.00 23.52 427 GLN A O 1
ATOM 2265 N N . VAL A 1 428 ? 28.527 15.692 241.275 1.00 19.14 428 VAL A N 1
ATOM 2266 C CA . VAL A 1 428 ? 29.893 15.748 240.755 1.00 21.49 428 VAL A CA 1
ATOM 2267 C C . VAL A 1 428 ? 30.705 14.741 241.567 1.00 23.21 428 VAL A C 1
ATOM 2268 O O . VAL A 1 428 ? 30.831 14.871 242.795 1.00 20.14 428 VAL A O 1
ATOM 2272 N N . ILE A 1 429 ? 31.206 13.702 240.915 1.00 22.05 429 ILE A N 1
ATOM 2273 C CA . ILE A 1 429 ? 31.820 12.583 241.614 1.00 25.75 429 ILE A CA 1
ATOM 2274 C C . ILE A 1 429 ? 33.285 12.471 241.208 1.00 25.75 429 ILE A C 1
ATOM 2275 O O . ILE A 1 429 ? 33.615 11.845 240.200 1.00 23.46 429 ILE A O 1
ATOM 2280 N N . PRO A 1 430 ? 34.201 12.993 242.021 1.00 25.86 430 PRO A N 1
ATOM 2281 C CA . PRO A 1 430 ? 35.632 12.791 241.761 1.00 23.46 430 PRO A CA 1
ATOM 2282 C C . PRO A 1 430 ? 36.103 11.400 242.150 1.00 23.59 430 PRO A C 1
ATOM 2283 O O . PRO A 1 430 ? 35.550 10.750 243.035 1.00 25.75 430 PRO A O 1
ATOM 2287 N N . GLY A 1 431 ? 37.154 10.943 241.474 1.00 21.10 431 GLY A N 1
ATOM 2288 C CA . GLY A 1 431 ? 37.795 9.729 241.940 1.00 21.65 431 GLY A CA 1
ATOM 2289 C C . GLY A 1 431 ? 38.723 9.923 243.123 1.00 26.53 431 GLY A C 1
ATOM 2290 O O . GLY A 1 431 ? 39.115 8.946 243.759 1.00 30.01 431 GLY A O 1
ATOM 2291 N N . ASN A 1 432 ? 39.065 11.170 243.439 1.00 27.77 432 ASN A N 1
ATOM 2292 C CA . ASN A 1 432 ? 40.011 11.493 244.496 1.00 23.90 432 ASN A CA 1
ATOM 2293 C C . ASN A 1 432 ? 39.494 12.745 245.176 1.00 24.29 432 ASN A C 1
ATOM 2294 O O . ASN A 1 432 ? 39.310 13.766 244.505 1.00 23.48 432 ASN A O 1
ATOM 2299 N N . TYR A 1 433 ? 39.277 12.674 246.502 1.00 26.68 433 TYR A N 1
ATOM 2300 C CA . TYR A 1 433 ? 38.663 13.761 247.256 1.00 28.42 433 TYR A CA 1
ATOM 2301 C C . TYR A 1 433 ? 39.666 14.580 248.057 1.00 30.15 433 TYR A C 1
ATOM 2302 O O . TYR A 1 433 ? 39.247 15.409 248.873 1.00 29.50 433 TYR A O 1
ATOM 2311 N N . ALA A 1 434 ? 40.972 14.376 247.835 1.00 29.43 434 ALA A N 1
ATOM 2312 C CA . ALA A 1 434 ? 41.990 14.930 248.724 1.00 31.33 434 ALA A CA 1
ATOM 2313 C C . ALA A 1 434 ? 41.865 16.444 248.896 1.00 33.65 434 ALA A C 1
ATOM 2314 O O . ALA A 1 434 ? 42.051 16.965 250.002 1.00 33.32 434 ALA A O 1
ATOM 2316 N N . ASN A 1 435 ? 41.551 17.173 247.824 1.00 30.14 435 ASN A N 1
ATOM 2317 C CA . ASN A 1 435 ? 41.480 18.626 247.949 1.00 28.44 435 ASN A CA 1
ATOM 2318 C C . ASN A 1 435 ? 40.247 19.094 248.709 1.00 28.83 435 ASN A C 1
ATOM 2319 O O . ASN A 1 435 ? 40.215 20.258 249.129 1.00 26.88 435 ASN A O 1
ATOM 2324 N N . PHE A 1 436 ? 39.227 18.237 248.859 1.00 27.23 436 PHE A N 1
ATOM 2325 C CA . PHE A 1 436 ? 38.098 18.497 249.752 1.00 25.18 436 PHE A CA 1
ATOM 2326 C C . PHE A 1 436 ? 38.359 17.973 251.178 1.00 28.60 436 PHE A C 1
ATOM 2327 O O . PHE A 1 436 ? 38.118 18.682 252.164 1.00 26.83 436 PHE A O 1
ATOM 2335 N N . ASP A 1 437 ? 38.856 16.732 251.302 1.00 28.71 437 ASP A N 1
ATOM 2336 C CA . ASP A 1 437 ? 39.062 16.131 252.619 1.00 31.99 437 ASP A CA 1
ATOM 2337 C C . ASP A 1 437 ? 40.035 16.924 253.473 1.00 36.14 437 ASP A C 1
ATOM 2338 O O . ASP A 1 437 ? 39.998 16.813 254.703 1.00 39.33 437 ASP A O 1
ATOM 2343 N N . SER A 1 438 ? 40.896 17.724 252.859 1.00 34.34 438 SER A N 1
ATOM 2344 C CA . SER A 1 438 ? 41.827 18.550 253.611 1.00 35.77 438 SER A CA 1
ATOM 2345 C C . SER A 1 438 ? 41.220 19.862 254.092 1.00 35.57 438 SER A C 1
ATOM 2346 O O . SER A 1 438 ? 41.933 20.662 254.704 1.00 37.40 438 SER A O 1
ATOM 2349 N N . ARG A 1 439 ? 39.941 20.119 253.830 1.00 34.99 439 ARG A N 1
ATOM 2350 C CA . ARG A 1 439 ? 39.346 21.384 254.238 1.00 33.02 439 ARG A CA 1
ATOM 2351 C C . ARG A 1 439 ? 38.459 21.292 255.474 1.00 32.90 439 ARG A C 1
ATOM 2352 O O . ARG A 1 439 ? 38.177 22.332 256.071 1.00 32.16 439 ARG A O 1
ATOM 2360 N N . TYR A 1 440 ? 38.002 20.100 255.871 1.00 33.03 440 TYR A N 1
ATOM 2361 C CA . TYR A 1 440 ? 36.874 20.002 256.789 1.00 34.04 440 TYR A CA 1
ATOM 2362 C C . TYR A 1 440 ? 37.137 18.991 257.901 1.00 34.02 440 TYR A C 1
ATOM 2363 O O . TYR A 1 440 ? 37.989 18.107 257.787 1.00 40.02 440 TYR A O 1
ATOM 2372 N N . VAL A 1 441 ? 36.392 19.150 258.992 1.00 28.90 441 VAL A N 1
ATOM 2373 C CA . VAL A 1 441 ? 36.351 18.152 260.054 1.00 29.82 441 VAL A CA 1
ATOM 2374 C C . VAL A 1 441 ? 35.484 16.996 259.586 1.00 33.37 441 VAL A C 1
ATOM 2375 O O . VAL A 1 441 ? 34.332 17.198 259.183 1.00 37.06 441 VAL A O 1
ATOM 2379 N N . ARG A 1 442 ? 36.025 15.780 259.637 1.00 33.51 442 ARG A N 1
ATOM 2380 C CA . ARG A 1 442 ? 35.245 14.604 259.280 1.00 36.47 442 ARG A CA 1
ATOM 2381 C C . ARG A 1 442 ? 34.729 13.827 260.490 1.00 35.27 442 ARG A C 1
ATOM 2382 O O . ARG A 1 442 ? 33.887 12.943 260.318 1.00 33.90 442 ARG A O 1
ATOM 2390 N N . ASP A 1 443 ? 35.202 14.125 261.697 1.00 33.56 443 ASP A N 1
ATOM 2391 C CA . ASP A 1 443 ? 34.700 13.444 262.882 1.00 35.92 443 ASP A CA 1
ATOM 2392 C C . ASP A 1 443 ? 35.177 14.209 264.106 1.00 34.41 443 ASP A C 1
ATOM 2393 O O . ASP A 1 443 ? 36.165 14.949 264.047 1.00 32.70 443 ASP A O 1
ATOM 2398 N N . VAL A 1 444 ? 34.438 14.045 265.206 1.00 35.19 444 VAL A N 1
ATOM 2399 C CA . VAL A 1 444 ? 34.800 14.588 266.509 1.00 35.74 444 VAL A CA 1
ATOM 2400 C C . VAL A 1 444 ? 34.500 13.516 267.547 1.00 39.27 444 VAL A C 1
ATOM 2401 O O . VAL A 1 444 ? 33.556 12.735 267.401 1.00 39.55 444 VAL A O 1
ATOM 2405 N N . ARG A 1 445 ? 35.312 13.475 268.601 1.00 40.70 445 ARG A N 1
ATOM 2406 C CA . ARG A 1 445 ? 35.168 12.457 269.631 1.00 41.63 445 ARG A CA 1
ATOM 2407 C C . ARG A 1 445 ? 35.844 12.938 270.908 1.00 43.05 445 ARG A C 1
ATOM 2408 O O . ARG A 1 445 ? 36.584 13.927 270.913 1.00 40.03 445 ARG A O 1
ATOM 2416 N N . LEU A 1 446 ? 35.563 12.222 271.998 1.00 41.80 446 LEU A N 1
ATOM 2417 C CA . LEU A 1 446 ? 36.284 12.377 273.252 1.00 42.33 446 LEU A CA 1
ATOM 2418 C C . LEU A 1 446 ? 37.312 11.254 273.372 1.00 42.84 446 LEU A C 1
ATOM 2419 O O . LEU A 1 446 ? 36.973 10.078 273.213 1.00 43.90 446 LEU A O 1
ATOM 2424 N N . GLY A 1 447 ? 38.564 11.619 273.638 1.00 43.04 447 GLY A N 1
ATOM 2425 C CA . GLY A 1 447 ? 39.632 10.652 273.782 1.00 44.57 447 GLY A CA 1
ATOM 2426 C C . GLY A 1 447 ? 39.652 9.977 275.151 1.00 47.42 447 GLY A C 1
ATOM 2427 O O . GLY A 1 447 ? 38.737 10.101 275.968 1.00 48.11 447 GLY A O 1
ATOM 2428 N N . THR A 1 448 ? 40.747 9.260 275.397 1.00 48.54 448 THR A N 1
ATOM 2429 C CA . THR A 1 448 ? 40.847 8.388 276.561 1.00 49.17 448 THR A CA 1
ATOM 2430 C C . THR A 1 448 ? 40.794 9.177 277.866 1.00 52.07 448 THR A C 1
ATOM 2431 O O . THR A 1 448 ? 41.397 10.246 277.999 1.00 50.22 448 THR A O 1
ATOM 2435 N N . GLN A 1 449 ? 40.065 8.627 278.834 1.00 54.61 449 GLN A N 1
ATOM 2436 C CA . GLN A 1 449 ? 39.931 9.238 280.149 1.00 57.00 449 GLN A CA 1
ATOM 2437 C C . GLN A 1 449 ? 41.214 9.068 280.963 1.00 60.42 449 GLN A C 1
ATOM 2438 O O . GLN A 1 449 ? 41.807 7.985 280.996 1.00 59.04 449 GLN A O 1
ATOM 2444 N N . SER A 1 450 ? 41.649 10.144 281.613 1.00 64.43 450 SER A N 1
ATOM 2445 C CA . SER A 1 450 ? 42.785 10.104 282.522 1.00 69.78 450 SER A CA 1
ATOM 2446 C C . SER A 1 450 ? 42.386 10.735 283.851 1.00 74.59 450 SER A C 1
ATOM 2447 O O . SER A 1 450 ? 41.354 11.404 283.959 1.00 76.49 450 SER A O 1
ATOM 2450 N N . LEU A 1 451 ? 43.213 10.516 284.870 1.00 76.63 451 LEU A N 1
ATOM 2451 C CA . LEU A 1 451 ? 42.993 11.107 286.183 1.00 77.94 451 LEU A CA 1
ATOM 2452 C C . LEU A 1 451 ? 44.140 12.018 286.572 1.00 79.16 451 LEU A C 1
ATOM 2453 O O . LEU A 1 451 ? 45.312 11.668 286.409 1.00 77.48 451 LEU A O 1
ATOM 2458 N N . THR A 1 452 ? 43.784 13.181 287.103 1.00 83.34 452 THR A N 1
ATOM 2459 C CA . THR A 1 452 ? 44.770 14.097 287.635 1.00 87.99 452 THR A CA 1
ATOM 2460 C C . THR A 1 452 ? 45.278 13.576 288.975 1.00 101.19 452 THR A C 1
ATOM 2461 O O . THR A 1 452 ? 44.822 12.553 289.495 1.00 99.74 452 THR A O 1
ATOM 2465 N N . GLY A 1 453 ? 46.249 14.288 289.540 1.00 117.97 453 GLY A N 1
ATOM 2466 C CA . GLY A 1 453 ? 46.608 14.062 290.927 1.00 133.84 453 GLY A CA 1
ATOM 2467 C C . GLY A 1 453 ? 45.618 14.793 291.810 1.00 146.97 453 GLY A C 1
ATOM 2468 O O . GLY A 1 453 ? 45.385 15.994 291.636 1.00 149.29 453 GLY A O 1
ATOM 2469 N N . GLY A 1 454 ? 45.001 14.062 292.735 1.00 153.54 454 GLY A N 1
ATOM 2470 C CA . GLY A 1 454 ? 44.086 14.677 293.676 1.00 158.92 454 GLY A CA 1
ATOM 2471 C C . GLY A 1 454 ? 44.791 15.781 294.431 1.00 163.03 454 GLY A C 1
ATOM 2472 O O . GLY A 1 454 ? 45.697 15.507 295.224 1.00 168.77 454 GLY A O 1
ATOM 2473 N N . LEU A 1 455 ? 44.410 17.033 294.187 1.00 147.60 455 LEU A N 1
ATOM 2474 C CA . LEU A 1 455 ? 45.273 18.117 294.634 1.00 137.79 455 LEU A CA 1
ATOM 2475 C C . LEU A 1 455 ? 44.523 19.370 295.073 1.00 135.59 455 LEU A C 1
ATOM 2476 O O . LEU A 1 455 ? 43.499 19.291 295.759 1.00 135.42 455 LEU A O 1
ATOM 2481 N N . SER A 1 456 ? 45.027 20.527 294.648 1.00 133.56 456 SER A N 1
ATOM 2482 C CA . SER A 1 456 ? 44.819 21.788 295.341 1.00 132.72 456 SER A CA 1
ATOM 2483 C C . SER A 1 456 ? 43.376 22.270 295.222 1.00 132.37 456 SER A C 1
ATOM 2484 O O . SER A 1 456 ? 42.550 21.716 294.491 1.00 132.85 456 SER A O 1
ATOM 2487 N N . ARG A 1 457 ? 43.089 23.339 295.968 1.00 131.61 457 ARG A N 1
ATOM 2488 C CA . ARG A 1 457 ? 41.783 23.980 295.952 1.00 129.34 457 ARG A CA 1
ATOM 2489 C C . ARG A 1 457 ? 41.509 24.723 294.650 1.00 120.15 457 ARG A C 1
ATOM 2490 O O . ARG A 1 457 ? 40.383 25.186 294.453 1.00 120.43 457 ARG A O 1
ATOM 2498 N N . ASP A 1 458 ? 42.501 24.845 293.769 1.00 110.24 458 ASP A N 1
ATOM 2499 C CA . ASP A 1 458 ? 42.344 25.480 292.466 1.00 99.58 458 ASP A CA 1
ATOM 2500 C C . ASP A 1 458 ? 42.932 24.557 291.407 1.00 91.17 458 ASP A C 1
ATOM 2501 O O . ASP A 1 458 ? 44.074 24.106 291.544 1.00 90.08 458 ASP A O 1
ATOM 2506 N N . TYR A 1 459 ? 42.158 24.277 290.357 1.00 82.92 459 TYR A N 1
ATOM 2507 C CA . TYR A 1 459 ? 42.608 23.372 289.307 1.00 73.53 459 TYR A CA 1
ATOM 2508 C C . TYR A 1 459 ? 42.050 23.812 287.958 1.00 64.96 459 TYR A C 1
ATOM 2509 O O . TYR A 1 459 ? 40.905 24.259 287.870 1.00 57.93 459 TYR A O 1
ATOM 2518 N N . LYS A 1 460 ? 42.868 23.674 286.912 1.00 64.58 460 LYS A N 1
ATOM 2519 C CA . LYS A 1 460 ? 42.460 23.941 285.535 1.00 64.29 460 LYS A CA 1
ATOM 2520 C C . LYS A 1 460 ? 42.802 22.740 284.662 1.00 62.94 460 LYS A C 1
ATOM 2521 O O . LYS A 1 460 ? 43.934 22.245 284.702 1.00 63.54 460 LYS A O 1
ATOM 2527 N N . ALA A 1 461 ? 41.835 22.285 283.866 1.00 60.04 461 ALA A N 1
ATOM 2528 C CA . ALA A 1 461 ? 42.080 21.153 282.978 1.00 57.21 461 ALA A CA 1
ATOM 2529 C C . ALA A 1 461 ? 43.102 21.532 281.906 1.00 54.87 461 ALA A C 1
ATOM 2530 O O . ALA A 1 461 ? 43.105 22.673 281.426 1.00 53.87 461 ALA A O 1
ATOM 2532 N N . PRO A 1 462 ? 43.971 20.605 281.503 1.00 53.58 462 PRO A N 1
ATOM 2533 C CA . PRO A 1 462 ? 44.980 20.920 280.486 1.00 52.66 462 PRO A CA 1
ATOM 2534 C C . PRO A 1 462 ? 44.327 21.272 279.158 1.00 51.00 462 PRO A C 1
ATOM 2535 O O . PRO A 1 462 ? 43.121 21.106 278.959 1.00 47.68 462 PRO A O 1
ATOM 2539 N N . SER A 1 463 ? 45.159 21.760 278.239 1.00 53.35 463 SER A N 1
ATOM 2540 C CA . SER A 1 463 ? 44.684 22.210 276.934 1.00 54.55 463 SER A CA 1
ATOM 2541 C C . SER A 1 463 ? 43.904 21.111 276.223 1.00 52.77 463 SER A C 1
ATOM 2542 O O . SER A 1 463 ? 44.338 19.956 276.169 1.00 52.84 463 SER A O 1
ATOM 2545 N N . GLY A 1 464 ? 42.737 21.476 275.698 1.00 50.63 464 GLY A N 1
ATOM 2546 C CA . GLY A 1 464 ? 41.920 20.569 274.924 1.00 48.20 464 GLY A CA 1
ATOM 2547 C C . GLY A 1 464 ? 41.028 19.641 275.717 1.00 49.33 464 GLY A C 1
ATOM 2548 O O . GLY A 1 464 ? 40.220 18.928 275.106 1.00 49.63 464 GLY A O 1
ATOM 2549 N N . HIS A 1 465 ? 41.125 19.643 277.050 1.00 48.46 465 HIS A N 1
ATOM 2550 C CA . HIS A 1 465 ? 40.457 18.672 277.907 1.00 48.76 465 HIS A CA 1
ATOM 2551 C C . HIS A 1 465 ? 39.212 19.253 278.573 1.00 48.67 465 HIS A C 1
ATOM 2552 O O . HIS A 1 465 ? 39.114 20.459 278.820 1.00 46.02 465 HIS A O 1
ATOM 2559 N N . VAL A 1 466 ? 38.272 18.359 278.890 1.00 50.81 466 VAL A N 1
ATOM 2560 C CA . VAL A 1 466 ? 37.079 18.670 279.667 1.00 52.18 466 VAL A CA 1
ATOM 2561 C C . VAL A 1 466 ? 37.019 17.724 280.861 1.00 53.92 466 VAL A C 1
ATOM 2562 O O . VAL A 1 466 ? 37.600 16.637 280.847 1.00 57.87 466 VAL A O 1
ATOM 2566 N N . ILE A 1 467 ? 36.289 18.140 281.899 1.00 52.41 467 ILE A N 1
ATOM 2567 C CA . ILE A 1 467 ? 36.095 17.294 283.074 1.00 50.35 467 ILE A CA 1
ATOM 2568 C C . ILE A 1 467 ? 34.979 16.293 282.808 1.00 49.06 467 ILE A C 1
ATOM 2569 O O . ILE A 1 467 ? 33.871 16.663 282.397 1.00 47.10 467 ILE A O 1
ATOM 2574 N N . THR A 1 468 ? 35.266 15.017 283.072 1.00 50.17 468 THR A N 1
ATOM 2575 C CA . THR A 1 468 ? 34.326 13.934 282.831 1.00 50.30 468 THR A CA 1
ATOM 2576 C C . THR A 1 468 ? 34.058 13.073 284.066 1.00 51.40 468 THR A C 1
ATOM 2577 O O . THR A 1 468 ? 33.376 12.049 283.949 1.00 50.50 468 THR A O 1
ATOM 2581 N N . GLY A 1 469 ? 34.565 13.438 285.238 1.00 56.42 469 GLY A N 1
ATOM 2582 C CA . GLY A 1 469 ? 34.239 12.661 286.422 1.00 59.09 469 GLY A CA 1
ATOM 2583 C C . GLY A 1 469 ? 34.942 13.173 287.662 1.00 59.89 469 GLY A C 1
ATOM 2584 O O . GLY A 1 469 ? 35.585 14.223 287.652 1.00 53.68 469 GLY A O 1
ATOM 2585 N N . PHE A 1 470 ? 34.800 12.405 288.744 1.00 68.73 470 PHE A N 1
ATOM 2586 C CA . PHE A 1 470 ? 35.375 12.765 290.035 1.00 77.84 470 PHE A CA 1
ATOM 2587 C C . PHE A 1 470 ? 35.792 11.508 290.782 1.00 85.93 470 PHE A C 1
ATOM 2588 O O . PHE A 1 470 ? 35.274 10.415 290.540 1.00 85.87 470 PHE A O 1
ATOM 2596 N N . HIS A 1 471 ? 36.739 11.683 291.702 1.00 93.82 471 HIS A N 1
ATOM 2597 C CA . HIS A 1 471 ? 37.126 10.622 292.629 1.00 102.43 471 HIS A CA 1
ATOM 2598 C C . HIS A 1 471 ? 37.563 11.280 293.931 1.00 105.30 471 HIS A C 1
ATOM 2599 O O . HIS A 1 471 ? 38.612 11.928 293.976 1.00 106.13 471 HIS A O 1
ATOM 2606 N N . THR A 1 472 ? 36.762 11.121 294.981 1.00 109.65 472 THR A N 1
ATOM 2607 C CA . THR A 1 472 ? 37.091 11.692 296.284 1.00 104.54 472 THR A CA 1
ATOM 2608 C C . THR A 1 472 ? 37.319 10.593 297.314 1.00 104.38 472 THR A C 1
ATOM 2609 O O . THR A 1 472 ? 37.943 9.574 297.016 1.00 103.53 472 THR A O 1
ATOM 2613 N N . ASP A 1 482 ? 42.397 14.028 299.225 1.00 129.38 482 ASP A N 1
ATOM 2614 C CA . ASP A 1 482 ? 42.758 13.454 297.933 1.00 128.60 482 ASP A CA 1
ATOM 2615 C C . ASP A 1 482 ? 41.549 13.385 296.999 1.00 121.21 482 ASP A C 1
ATOM 2616 O O . ASP A 1 482 ? 41.033 12.303 296.713 1.00 120.91 482 ASP A O 1
ATOM 2621 N N . ASP A 1 483 ? 41.104 14.549 296.527 1.00 113.33 483 ASP A N 1
ATOM 2622 C CA . ASP A 1 483 ? 39.952 14.652 295.636 1.00 104.61 483 ASP A CA 1
ATOM 2623 C C . ASP A 1 483 ? 40.446 14.725 294.196 1.00 94.18 483 ASP A C 1
ATOM 2624 O O . ASP A 1 483 ? 40.947 15.764 293.753 1.00 92.33 483 ASP A O 1
ATOM 2629 N N . LYS A 1 484 ? 40.302 13.621 293.473 1.00 86.77 484 LYS A N 1
ATOM 2630 C CA . LYS A 1 484 ? 40.734 13.511 292.090 1.00 79.93 484 LYS A CA 1
ATOM 2631 C C . LYS A 1 484 ? 39.596 13.891 291.145 1.00 72.25 484 LYS A C 1
ATOM 2632 O O . LYS A 1 484 ? 38.421 13.910 291.519 1.00 65.02 484 LYS A O 1
ATOM 2638 N N . VAL A 1 485 ? 39.961 14.192 289.901 1.00 74.85 485 VAL A N 1
ATOM 2639 C CA . VAL A 1 485 ? 38.988 14.532 288.868 1.00 69.49 485 VAL A CA 1
ATOM 2640 C C . VAL A 1 485 ? 39.360 13.802 287.583 1.00 65.65 485 VAL A C 1
ATOM 2641 O O . VAL A 1 485 ? 40.541 13.692 287.234 1.00 62.16 485 VAL A O 1
ATOM 2645 N N . TYR A 1 486 ? 38.347 13.271 286.902 1.00 64.54 486 TYR A N 1
ATOM 2646 C CA . TYR A 1 486 ? 38.515 12.627 285.606 1.00 63.93 486 TYR A CA 1
ATOM 2647 C C . TYR A 1 486 ? 38.480 13.683 284.508 1.00 59.41 486 TYR A C 1
ATOM 2648 O O . TYR A 1 486 ? 37.744 14.670 284.614 1.00 58.73 486 TYR A O 1
ATOM 2657 N N . ILE A 1 487 ? 39.271 13.470 283.448 1.00 55.38 487 ILE A N 1
ATOM 2658 C CA . ILE A 1 487 ? 39.272 14.358 282.290 1.00 49.52 487 ILE A CA 1
ATOM 2659 C C . ILE A 1 487 ? 39.411 13.535 281.013 1.00 50.74 487 ILE A C 1
ATOM 2660 O O . ILE A 1 487 ? 39.953 12.425 281.019 1.00 52.11 487 ILE A O 1
ATOM 2665 N N . ARG A 1 488 ? 38.922 14.100 279.910 1.00 45.83 488 ARG A N 1
ATOM 2666 C CA . ARG A 1 488 ? 39.091 13.546 278.576 1.00 46.84 488 ARG A CA 1
ATOM 2667 C C . ARG A 1 488 ? 39.522 14.642 277.615 1.00 46.13 488 ARG A C 1
ATOM 2668 O O . ARG A 1 488 ? 39.168 15.811 277.798 1.00 45.50 488 ARG A O 1
ATOM 2676 N N . PRO A 1 489 ? 40.302 14.298 276.591 1.00 47.28 489 PRO A N 1
ATOM 2677 C CA . PRO A 1 489 ? 40.608 15.273 275.538 1.00 44.26 489 PRO A CA 1
ATOM 2678 C C . PRO A 1 489 ? 39.575 15.254 274.422 1.00 42.46 489 PRO A C 1
ATOM 2679 O O . PRO A 1 489 ? 39.150 14.198 273.944 1.00 42.45 489 PRO A O 1
ATOM 2683 N N . VAL A 1 490 ? 39.172 16.448 273.995 1.00 41.01 490 VAL A N 1
ATOM 2684 C CA . VAL A 1 490 ? 38.331 16.572 272.807 1.00 41.13 490 VAL A CA 1
ATOM 2685 C C . VAL A 1 490 ? 39.211 16.441 271.568 1.00 38.84 490 VAL A C 1
ATOM 2686 O O . VAL A 1 490 ? 40.278 17.062 271.479 1.00 37.94 490 VAL A O 1
ATOM 2690 N N . GLN A 1 491 ? 38.770 15.637 270.605 1.00 37.74 491 GLN A N 1
ATOM 2691 C CA . GLN A 1 491 ? 39.577 15.349 269.427 1.00 39.12 491 GLN A CA 1
ATOM 2692 C C . GLN A 1 491 ? 38.778 15.568 268.150 1.00 38.96 491 GLN A C 1
ATOM 2693 O O . GLN A 1 491 ? 37.565 15.350 268.111 1.00 38.01 491 GLN A O 1
ATOM 2699 N N . LYS A 1 492 ? 39.484 15.990 267.098 1.00 39.25 492 LYS A N 1
ATOM 2700 C CA . LYS A 1 492 ? 38.902 16.231 265.783 1.00 40.97 492 LYS A CA 1
ATOM 2701 C C . LYS A 1 492 ? 39.671 15.449 264.729 1.00 40.32 492 LYS A C 1
ATOM 2702 O O . LYS A 1 492 ? 40.903 15.362 264.772 1.00 43.33 492 LYS A O 1
ATOM 2708 N N . ASN A 1 493 ? 38.944 14.874 263.791 1.00 37.03 493 ASN A N 1
ATOM 2709 C CA . ASN A 1 493 ? 39.552 14.107 262.715 1.00 38.12 493 ASN A CA 1
ATOM 2710 C C . ASN A 1 493 ? 39.568 14.976 261.459 1.00 36.70 493 ASN A C 1
ATOM 2711 O O . ASN A 1 493 ? 38.517 15.259 260.879 1.00 37.07 493 ASN A O 1
ATOM 2716 N N . ILE A 1 494 ? 40.761 15.392 261.041 1.00 39.86 494 ILE A N 1
ATOM 2717 C CA . ILE A 1 494 ? 40.963 16.115 259.785 1.00 42.68 494 ILE A CA 1
ATOM 2718 C C . ILE A 1 494 ? 41.666 15.185 258.811 1.00 38.82 494 ILE A C 1
ATOM 2719 O O . ILE A 1 494 ? 42.821 14.797 259.035 1.00 37.73 494 ILE A O 1
ATOM 2724 N N . ASN A 1 495 ? 40.991 14.838 257.719 1.00 39.47 495 ASN A N 1
ATOM 2725 C CA . ASN A 1 495 ? 41.668 14.171 256.613 1.00 38.65 495 ASN A CA 1
ATOM 2726 C C . ASN A 1 495 ? 42.258 12.830 257.041 1.00 43.90 495 ASN A C 1
ATOM 2727 O O . ASN A 1 495 ? 43.290 12.397 256.521 1.00 44.87 495 ASN A O 1
ATOM 2732 N N . GLY A 1 496 ? 41.634 12.179 258.022 1.00 41.51 496 GLY A N 1
ATOM 2733 C CA . GLY A 1 496 ? 42.033 10.851 258.417 1.00 42.10 496 GLY A CA 1
ATOM 2734 C C . GLY A 1 496 ? 42.956 10.772 259.612 1.00 42.88 496 GLY A C 1
ATOM 2735 O O . GLY A 1 496 ? 43.291 9.663 260.033 1.00 45.71 496 GLY A O 1
ATOM 2736 N N . THR A 1 497 ? 43.381 11.898 260.169 1.00 43.69 497 THR A N 1
ATOM 2737 C CA . THR A 1 497 ? 44.183 11.911 261.388 1.00 46.10 497 THR A CA 1
ATOM 2738 C C . THR A 1 497 ? 43.391 12.550 262.521 1.00 40.83 497 THR A C 1
ATOM 2739 O O . THR A 1 497 ? 42.727 13.570 262.324 1.00 39.16 497 THR A O 1
ATOM 2743 N N . TRP A 1 498 ? 43.455 11.932 263.696 1.00 40.83 498 TRP A N 1
ATOM 2744 C CA . TRP A 1 498 ? 42.863 12.465 264.919 1.00 37.42 498 TRP A CA 1
ATOM 2745 C C . TRP A 1 498 ? 43.837 13.441 265.567 1.00 38.03 498 TRP A C 1
ATOM 2746 O O . TRP A 1 498 ? 44.955 13.060 265.923 1.00 38.55 498 TRP A O 1
ATOM 2757 N N . TYR A 1 499 ? 43.422 14.697 265.706 1.00 37.47 499 TYR A N 1
ATOM 2758 C CA . TYR A 1 499 ? 44.232 15.708 266.364 1.00 39.00 499 TYR A CA 1
ATOM 2759 C C . TYR A 1 499 ? 43.536 16.154 267.643 1.00 42.12 499 TYR A C 1
ATOM 2760 O O . TYR A 1 499 ? 42.304 16.139 267.745 1.00 39.88 499 TYR A O 1
ATOM 2769 N N . ASN A 1 500 ? 44.328 16.566 268.621 1.00 42.69 500 ASN A N 1
ATOM 2770 C CA . ASN A 1 500 ? 43.745 17.076 269.846 1.00 46.77 500 ASN A CA 1
ATOM 2771 C C . ASN A 1 500 ? 43.320 18.528 269.667 1.00 48.48 500 ASN A C 1
ATOM 2772 O O . ASN A 1 500 ? 44.025 19.337 269.056 1.00 47.56 500 ASN A O 1
ATOM 2777 N N . VAL A 1 501 ? 42.133 18.838 270.179 1.00 49.96 501 VAL A N 1
ATOM 2778 C CA . VAL A 1 501 ? 41.608 20.191 270.121 1.00 49.70 501 VAL A CA 1
ATOM 2779 C C . VAL A 1 501 ? 42.449 21.109 271.005 1.00 47.84 501 VAL A C 1
ATOM 2780 O O . VAL A 1 501 ? 43.067 20.671 271.980 1.00 45.21 501 VAL A O 1
ATOM 2784 N N . ALA A 1 502 ? 42.523 22.382 270.631 1.00 47.42 502 ALA A N 1
ATOM 2785 C CA . ALA A 1 502 ? 43.246 23.372 271.410 1.00 50.37 502 ALA A CA 1
ATOM 2786 C C . ALA A 1 502 ? 42.285 24.150 272.299 1.00 53.58 502 ALA A C 1
ATOM 2787 O O . ALA A 1 502 ? 41.114 24.349 271.958 1.00 55.81 502 ALA A O 1
ATOM 2789 N N . SER A 1 503 ? 42.800 24.581 273.449 1.00 52.34 503 SER A N 1
ATOM 2790 C CA . SER A 1 503 ? 42.101 25.458 274.379 1.00 53.41 503 SER A CA 1
ATOM 2791 C C . SER A 1 503 ? 42.735 26.839 274.303 1.00 55.66 503 SER A C 1
ATOM 2792 O O . SER A 1 503 ? 43.934 26.986 274.563 1.00 57.64 503 SER A O 1
ATOM 2795 N N . ALA A 1 504 ? 41.933 27.840 273.961 1.00 54.64 504 ALA A N 1
ATOM 2796 C CA . ALA A 1 504 ? 42.408 29.214 273.854 1.00 54.73 504 ALA A CA 1
ATOM 2797 C C . ALA A 1 504 ? 42.966 29.745 275.181 1.00 58.14 504 ALA A C 1
ATOM 2798 O O . ALA A 1 504 ? 42.390 29.522 276.249 1.00 60.08 504 ALA A O 1
ATOM 2800 N N . MET B 2 1 ? 59.225 -2.086 272.849 1.00 97.35 1 MET B N 1
ATOM 2801 C CA . MET B 2 1 ? 58.341 -1.558 271.814 1.00 95.40 1 MET B CA 1
ATOM 2802 C C . MET B 2 1 ? 58.341 -0.028 271.820 1.00 92.35 1 MET B C 1
ATOM 2803 O O . MET B 2 1 ? 59.312 0.593 272.253 1.00 94.51 1 MET B O 1
ATOM 2808 N N . MET B 2 2 ? 57.250 0.569 271.341 1.00 86.20 2 MET B N 1
ATOM 2809 C CA . MET B 2 2 ? 57.161 2.023 271.266 1.00 83.54 2 MET B CA 1
ATOM 2810 C C . MET B 2 2 ? 57.270 2.639 272.656 1.00 83.11 2 MET B C 1
ATOM 2811 O O . MET B 2 2 ? 56.627 2.178 273.604 1.00 83.24 2 MET B O 1
ATOM 2816 N N . HIS B 2 3 ? 58.086 3.686 272.774 1.00 82.47 3 HIS B N 1
ATOM 2817 C CA . HIS B 2 3 ? 58.269 4.374 274.051 1.00 84.04 3 HIS B CA 1
ATOM 2818 C C . HIS B 2 3 ? 58.667 5.819 273.785 1.00 82.00 3 HIS B C 1
ATOM 2819 O O . HIS B 2 3 ? 59.787 6.080 273.338 1.00 84.27 3 HIS B O 1
ATOM 2826 N N . LEU B 2 4 ? 57.764 6.752 274.086 1.00 77.39 4 LEU B N 1
ATOM 2827 C CA . LEU B 2 4 ? 57.993 8.181 273.896 1.00 72.46 4 LEU B CA 1
ATOM 2828 C C . LEU B 2 4 ? 57.915 8.869 275.254 1.00 73.32 4 LEU B C 1
ATOM 2829 O O . LEU B 2 4 ? 56.874 8.818 275.923 1.00 70.29 4 LEU B O 1
ATOM 2834 N N . LYS B 2 5 ? 59.009 9.510 275.656 1.00 75.73 5 LYS B N 1
ATOM 2835 C CA . LYS B 2 5 ? 59.125 10.112 276.976 1.00 76.64 5 LYS B CA 1
ATOM 2836 C C . LYS B 2 5 ? 59.040 11.629 276.886 1.00 72.22 5 LYS B C 1
ATOM 2837 O O . LYS B 2 5 ? 59.508 12.232 275.912 1.00 66.43 5 LYS B O 1
ATOM 2843 N N . ASN B 2 6 ? 58.444 12.229 277.917 1.00 72.61 6 ASN B N 1
ATOM 2844 C CA . ASN B 2 6 ? 58.381 13.678 278.096 1.00 74.30 6 ASN B CA 1
ATOM 2845 C C . ASN B 2 6 ? 57.910 14.375 276.821 1.00 74.58 6 ASN B C 1
ATOM 2846 O O . ASN B 2 6 ? 58.575 15.256 276.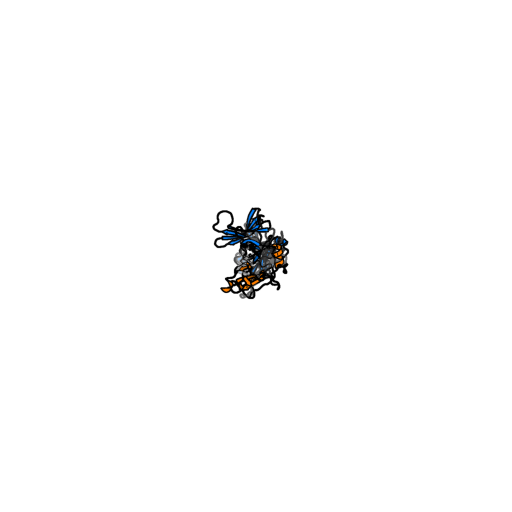273 1.00 74.63 6 ASN B O 1
ATOM 2851 N N . ILE B 2 7 ? 56.742 13.944 276.348 1.00 77.48 7 ILE B N 1
ATOM 2852 C CA . ILE B 2 7 ? 56.152 14.512 275.140 1.00 76.06 7 ILE B CA 1
ATOM 2853 C C . ILE B 2 7 ? 55.700 15.936 275.442 1.00 76.56 7 ILE B C 1
ATOM 2854 O O . ILE B 2 7 ? 54.906 16.170 276.362 1.00 81.58 7 ILE B O 1
ATOM 2859 N N . LYS B 2 8 ? 56.222 16.897 274.683 1.00 72.92 8 LYS B N 1
ATOM 2860 C CA . LYS B 2 8 ? 55.920 18.303 274.900 1.00 70.64 8 LYS B CA 1
ATOM 2861 C C . LYS B 2 8 ? 55.600 18.975 273.575 1.00 68.82 8 LYS B C 1
ATOM 2862 O O . LYS B 2 8 ? 55.999 18.512 272.503 1.00 68.61 8 LYS B O 1
ATOM 2868 N N . SER B 2 9 ? 54.868 20.081 273.665 1.00 67.17 9 SER B N 1
ATOM 2869 C CA . SER B 2 9 ? 54.475 20.824 272.479 1.00 66.59 9 SER B CA 1
ATOM 2870 C C . SER B 2 9 ? 55.605 21.737 272.024 1.00 70.99 9 SER B C 1
ATOM 2871 O O . SER B 2 9 ? 56.287 22.363 272.841 1.00 71.65 9 SER B O 1
ATOM 2874 N N . GLU B 2 10 ? 55.812 21.790 270.710 1.00 74.22 10 GLU B N 1
ATOM 2875 C CA . GLU B 2 10 ? 56.793 22.670 270.094 1.00 79.49 10 GLU B CA 1
ATOM 2876 C C . GLU B 2 10 ? 56.242 23.141 268.755 1.00 77.37 10 GLU B C 1
ATOM 2877 O O . GLU B 2 10 ? 55.302 22.557 268.211 1.00 74.90 10 GLU B O 1
ATOM 2883 N N . ASN B 2 11 ? 56.848 24.203 268.227 1.00 78.41 11 ASN B N 1
ATOM 2884 C CA . ASN B 2 11 ? 56.378 24.808 266.986 1.00 78.00 11 ASN B CA 1
ATOM 2885 C C . ASN B 2 11 ? 56.502 23.827 265.818 1.00 75.02 11 ASN B C 1
ATOM 2886 O O . ASN B 2 11 ? 57.379 22.958 265.815 1.00 74.52 11 ASN B O 1
ATOM 2891 N N . PRO B 2 12 ? 55.636 23.942 264.812 1.00 73.13 12 PRO B N 1
ATOM 2892 C CA . PRO B 2 12 ? 55.780 23.089 263.626 1.00 72.01 12 PRO B CA 1
ATOM 2893 C C . PRO B 2 12 ? 57.131 23.316 262.967 1.00 73.55 12 PRO B C 1
ATOM 2894 O O . PRO B 2 12 ? 57.638 24.439 262.916 1.00 74.21 12 PRO B O 1
ATOM 2898 N N . LYS B 2 13 ? 57.730 22.231 262.484 1.00 74.58 13 LYS B N 1
ATOM 2899 C CA . LYS B 2 13 ? 59.061 22.305 261.899 1.00 75.78 13 LYS B CA 1
ATOM 2900 C C . LYS B 2 13 ? 59.058 22.289 260.379 1.00 74.59 13 LYS B C 1
ATOM 2901 O O . LYS B 2 13 ? 60.010 22.784 259.768 1.00 77.63 13 LYS B O 1
ATOM 2907 N N . THR B 2 14 ? 58.022 21.741 259.754 1.00 71.85 14 THR B N 1
ATOM 2908 C CA . THR B 2 14 ? 57.969 21.600 258.306 1.00 68.89 14 THR B CA 1
ATOM 2909 C C . THR B 2 14 ? 56.792 22.385 257.737 1.00 69.11 14 THR B C 1
ATOM 2910 O O . THR B 2 14 ? 55.930 22.888 258.465 1.00 67.87 14 THR B O 1
ATOM 2914 N N . LYS B 2 15 ? 56.764 22.475 256.405 1.00 70.22 15 LYS B N 1
ATOM 2915 C CA . LYS B 2 15 ? 55.725 23.247 255.732 1.00 72.38 15 LYS B CA 1
ATOM 2916 C C . LYS B 2 15 ? 54.344 22.637 255.953 1.00 70.60 15 LYS B C 1
ATOM 2917 O O . LYS B 2 15 ? 53.373 23.365 256.197 1.00 68.41 15 LYS B O 1
ATOM 2923 N N . GLU B 2 16 ? 54.234 21.307 255.884 1.00 71.05 16 GLU B N 1
ATOM 2924 C CA . GLU B 2 16 ? 52.933 20.668 256.042 1.00 71.49 16 GLU B CA 1
ATOM 2925 C C . GLU B 2 16 ? 52.436 20.805 257.475 1.00 68.42 16 GLU B C 1
ATOM 2926 O O . GLU B 2 16 ? 51.247 21.050 257.709 1.00 66.11 16 GLU B O 1
ATOM 2932 N N . GLN B 2 17 ? 53.338 20.670 258.445 1.00 67.73 17 GLN B N 1
ATOM 2933 C CA . GLN B 2 17 ? 52.974 20.953 259.826 1.00 67.25 17 GLN B CA 1
ATOM 2934 C C . GLN B 2 17 ? 52.614 22.421 260.014 1.00 64.66 17 GLN B C 1
ATOM 2935 O O . GLN B 2 17 ? 51.712 22.746 260.800 1.00 60.10 17 GLN B O 1
ATOM 2941 N N . TYR B 2 18 ? 53.282 23.318 259.280 1.00 65.58 18 TYR B N 1
ATOM 2942 C CA . TYR B 2 18 ? 52.984 24.742 259.401 1.00 64.21 18 TYR B CA 1
ATOM 2943 C C . TYR B 2 18 ? 51.602 25.071 258.852 1.00 61.12 18 TYR B C 1
ATOM 2944 O O . TYR B 2 18 ? 50.911 25.950 259.380 1.00 59.90 18 TYR B O 1
ATOM 2953 N N . GLN B 2 19 ? 51.184 24.392 257.785 1.00 59.30 19 GLN B N 1
ATOM 2954 C CA . GLN B 2 19 ? 49.858 24.653 257.239 1.00 58.21 19 GLN B CA 1
ATOM 2955 C C . GLN B 2 19 ? 48.773 24.175 258.193 1.00 54.16 19 GLN B C 1
ATOM 2956 O O . GLN B 2 19 ? 47.775 24.872 258.409 1.00 53.61 19 GLN B O 1
ATOM 2962 N N . LEU B 2 20 ? 48.952 22.983 258.762 1.00 49.91 20 LEU B N 1
ATOM 2963 C CA . LEU B 2 20 ? 47.955 22.431 259.669 1.00 50.39 20 LEU B CA 1
ATOM 2964 C C . LEU B 2 20 ? 47.835 23.265 260.940 1.00 50.03 20 LEU B C 1
ATOM 2965 O O . LEU B 2 20 ? 46.731 23.431 261.477 1.00 49.26 20 LEU B O 1
ATOM 2970 N N . THR B 2 21 ? 48.953 23.796 261.442 1.00 49.58 21 THR B N 1
ATOM 2971 C CA . THR B 2 21 ? 48.859 24.704 262.580 1.00 51.21 21 THR B CA 1
ATOM 2972 C C . THR B 2 21 ? 48.258 26.046 262.166 1.00 53.92 21 THR B C 1
ATOM 2973 O O . THR B 2 21 ? 47.512 26.657 262.939 1.00 55.74 21 THR B O 1
ATOM 2977 N N . LYS B 2 22 ? 48.533 26.503 260.943 1.00 53.93 22 LYS B N 1
ATOM 2978 C CA . LYS B 2 22 ? 48.004 27.791 260.508 1.00 56.34 22 LYS B CA 1
ATOM 2979 C C . LYS B 2 22 ? 46.496 27.724 260.282 1.00 56.17 22 LYS B C 1
ATOM 2980 O O . LYS B 2 22 ? 45.772 28.667 260.618 1.00 57.61 22 LYS B O 1
ATOM 2986 N N . ASN B 2 23 ? 46.004 26.616 259.727 1.00 52.98 23 ASN B N 1
ATOM 2987 C CA . ASN B 2 23 ? 44.600 26.489 259.350 1.00 50.69 23 ASN B CA 1
ATOM 2988 C C . ASN B 2 23 ? 43.737 25.789 260.398 1.00 49.57 23 ASN B C 1
ATOM 2989 O O . ASN B 2 23 ? 42.543 26.095 260.499 1.00 49.30 23 ASN B O 1
ATOM 2994 N N . PHE B 2 24 ? 44.295 24.851 261.170 1.00 46.00 24 PHE B N 1
ATOM 2995 C CA . PHE B 2 24 ? 43.503 24.067 262.113 1.00 45.18 24 PHE B CA 1
ATOM 2996 C C . PHE B 2 24 ? 44.063 24.107 263.535 1.00 48.52 24 PHE B C 1
ATOM 2997 O O . PHE B 2 24 ? 43.620 23.324 264.385 1.00 47.85 24 PHE B O 1
ATOM 3005 N N . ASP B 2 25 ? 45.017 25.002 263.813 1.00 51.66 25 ASP B N 1
ATOM 3006 C CA . ASP B 2 25 ? 45.558 25.223 265.160 1.00 53.02 25 ASP B CA 1
ATOM 3007 C C . ASP B 2 25 ? 46.157 23.955 265.758 1.00 51.27 25 ASP B C 1
ATOM 3008 O O . ASP B 2 25 ? 46.141 23.775 266.981 1.00 49.14 25 ASP B O 1
ATOM 3013 N N . VAL B 2 26 ? 46.673 23.064 264.904 1.00 46.33 26 VAL B N 1
ATOM 3014 C CA . VAL B 2 26 ? 47.265 21.826 265.392 1.00 45.31 26 VAL B CA 1
ATOM 3015 C C . VAL B 2 26 ? 48.435 22.156 266.309 1.00 47.36 26 VAL B C 1
ATOM 3016 O O . VAL B 2 26 ? 49.332 22.928 265.948 1.00 49.37 26 VAL B O 1
ATOM 3020 N N . ILE B 2 27 ? 48.416 21.592 267.512 1.00 45.00 27 ILE B N 1
ATOM 3021 C CA . ILE B 2 27 ? 49.506 21.730 268.464 1.00 44.47 27 ILE B CA 1
ATOM 3022 C C . ILE B 2 27 ? 50.378 20.490 268.316 1.00 48.59 27 ILE B C 1
ATOM 3023 O O . ILE B 2 27 ? 50.002 19.399 268.755 1.00 49.93 27 ILE B O 1
ATOM 3028 N N . TRP B 2 28 ? 51.537 20.642 267.682 1.00 52.15 28 TRP B N 1
ATOM 3029 C CA . TRP B 2 28 ? 52.402 19.503 267.398 1.00 54.58 28 TRP B CA 1
ATOM 3030 C C . TRP B 2 28 ? 53.152 19.070 268.653 1.00 57.11 28 TRP B C 1
ATOM 3031 O O . TRP B 2 28 ? 53.796 19.885 269.321 1.00 55.84 28 TRP B O 1
ATOM 3042 N N . LEU B 2 29 ? 53.055 17.784 268.971 1.00 60.13 29 LEU B N 1
ATOM 3043 C CA . LEU B 2 29 ? 53.666 17.212 270.159 1.00 62.72 29 LEU B CA 1
ATOM 3044 C C . LEU B 2 29 ? 54.916 16.428 269.780 1.00 64.04 29 LEU B C 1
ATOM 3045 O O . LEU B 2 29 ? 54.928 15.695 268.787 1.00 62.57 29 LEU B O 1
ATOM 3050 N N . TRP B 2 30 ? 55.969 16.590 270.577 1.00 66.34 30 TRP B N 1
ATOM 3051 C CA A TRP B 2 30 ? 57.240 15.923 270.342 0.12 67.36 30 TRP B CA 1
ATOM 3052 C CA B TRP B 2 30 ? 57.233 15.912 270.341 0.88 67.36 30 TRP B CA 1
ATOM 3053 C C . TRP B 2 30 ? 57.751 15.324 271.643 1.00 68.48 30 TRP B C 1
ATOM 3054 O O . TRP B 2 30 ? 57.632 15.940 272.707 1.00 66.25 30 TRP B O 1
ATOM 3075 N N . SER B 2 31 ? 58.318 14.124 271.549 1.00 71.63 31 SER B N 1
ATOM 3076 C CA . SER B 2 31 ? 58.962 13.493 272.688 1.00 76.16 31 SER B CA 1
ATOM 3077 C C . SER B 2 31 ? 60.350 14.093 272.893 1.00 75.86 31 SER B C 1
ATOM 3078 O O . SER B 2 31 ? 60.915 14.730 271.998 1.00 73.26 31 SER B O 1
ATOM 3081 N N . GLU B 2 32 ? 60.906 13.879 274.090 1.00 76.45 32 GLU B N 1
ATOM 3082 C CA . GLU B 2 32 ? 62.180 14.508 274.427 1.00 77.27 32 GLU B CA 1
ATOM 3083 C C . GLU B 2 32 ? 63.305 14.092 273.488 1.00 80.80 32 GLU B C 1
ATOM 3084 O O . GLU B 2 32 ? 64.338 14.768 273.442 1.00 83.50 32 GLU B O 1
ATOM 3090 N N . ASP B 2 33 ? 63.128 13.015 272.728 1.00 81.04 33 ASP B N 1
ATOM 3091 C CA . ASP B 2 33 ? 64.117 12.578 271.754 1.00 82.87 33 ASP B CA 1
ATOM 3092 C C . ASP B 2 33 ? 63.846 13.098 270.345 1.00 79.61 33 ASP B C 1
ATOM 3093 O O . ASP B 2 33 ? 64.601 12.767 269.426 1.00 77.46 33 ASP B O 1
ATOM 3098 N N . GLY B 2 34 ? 62.795 13.890 270.150 1.00 79.22 34 GLY B N 1
ATOM 3099 C CA . GLY B 2 34 ? 62.532 14.517 268.871 1.00 78.32 34 GLY B CA 1
ATOM 3100 C C . GLY B 2 34 ? 61.567 13.797 267.955 1.00 77.54 34 GLY B C 1
ATOM 3101 O O . GLY B 2 34 ? 61.511 14.131 266.764 1.00 77.38 34 GLY B O 1
ATOM 3102 N N . LYS B 2 35 ? 60.805 12.830 268.462 1.00 78.55 35 LYS B N 1
ATOM 3103 C CA . LYS B 2 35 ? 59.824 12.116 267.651 1.00 79.91 35 LYS B CA 1
ATOM 3104 C C . LYS B 2 35 ? 58.478 12.832 267.695 1.00 78.18 35 LYS B C 1
ATOM 3105 O O . LYS B 2 35 ? 58.022 13.243 268.768 1.00 75.62 35 LYS B O 1
ATOM 3111 N N . ASN B 2 36 ? 57.845 12.975 266.529 1.00 72.20 36 ASN B N 1
ATOM 3112 C CA . ASN B 2 36 ? 56.542 13.628 266.438 1.00 71.04 36 ASN B CA 1
ATOM 3113 C C . ASN B 2 36 ? 55.443 12.644 266.817 1.00 67.72 36 ASN B C 1
ATOM 3114 O O . ASN B 2 36 ? 55.280 11.604 266.167 1.00 65.32 36 ASN B O 1
ATOM 3119 N N . TRP B 2 37 ? 54.669 13.002 267.844 1.00 66.80 37 TRP B N 1
ATOM 3120 C CA . TRP B 2 37 ? 53.667 12.093 268.391 1.00 64.47 37 TRP B CA 1
ATOM 3121 C C . TRP B 2 37 ? 52.641 11.672 267.339 1.00 63.78 37 TRP B C 1
ATOM 3122 O O . TRP B 2 37 ? 52.286 10.490 267.254 1.00 64.62 37 TRP B O 1
ATOM 3133 N N . TYR B 2 38 ? 52.157 12.620 266.525 1.00 60.17 38 TYR B N 1
ATOM 3134 C CA . TYR B 2 38 ? 51.036 12.323 265.632 1.00 60.91 38 TYR B CA 1
ATOM 3135 C C . TYR B 2 38 ? 51.437 11.406 264.484 1.00 62.50 38 TYR B C 1
ATOM 3136 O O . TYR B 2 38 ? 50.600 10.644 263.988 1.00 60.17 38 TYR B O 1
ATOM 3145 N N . GLU B 2 39 ? 52.693 11.462 264.044 1.00 67.09 39 GLU B N 1
ATOM 3146 C CA . GLU B 2 39 ? 53.141 10.562 262.990 1.00 71.29 39 GLU B CA 1
ATOM 3147 C C . GLU B 2 39 ? 53.574 9.204 263.525 1.00 71.62 39 GLU B C 1
ATOM 3148 O O . GLU B 2 39 ? 53.529 8.217 262.784 1.00 71.77 39 GLU B O 1
ATOM 3154 N N . GLU B 2 40 ? 53.974 9.125 264.790 1.00 72.25 40 GLU B N 1
ATOM 3155 C CA . GLU B 2 40 ? 54.368 7.846 265.363 1.00 74.44 40 GLU B CA 1
ATOM 3156 C C . GLU B 2 40 ? 53.178 7.002 265.802 1.00 73.38 40 GLU B C 1
ATOM 3157 O O . GLU B 2 40 ? 53.376 5.847 266.195 1.00 72.53 40 GLU B O 1
ATOM 3163 N N . VAL B 2 41 ? 51.958 7.545 265.739 1.00 72.79 41 VAL B N 1
ATOM 3164 C CA . VAL B 2 41 ? 50.778 6.810 266.193 1.00 70.67 41 VAL B CA 1
ATOM 3165 C C . VAL B 2 41 ? 50.587 5.540 265.370 1.00 70.66 41 VAL B C 1
ATOM 3166 O O . VAL B 2 41 ? 50.242 4.480 265.908 1.00 69.16 41 VAL B O 1
ATOM 3170 N N . ASN B 2 42 ? 50.835 5.619 264.058 1.00 71.18 42 ASN B N 1
ATOM 3171 C CA . ASN B 2 42 ? 50.649 4.467 263.179 1.00 74.92 42 ASN B CA 1
ATOM 3172 C C . ASN B 2 42 ? 51.666 3.359 263.422 1.00 75.22 42 ASN B C 1
ATOM 3173 O O . ASN B 2 42 ? 51.465 2.239 262.943 1.00 75.74 42 ASN B O 1
ATOM 3178 N N . ASN B 2 43 ? 52.751 3.642 264.142 1.00 74.22 43 ASN B N 1
ATOM 3179 C CA . ASN B 2 43 ? 53.738 2.617 264.454 1.00 74.32 43 ASN B CA 1
ATOM 3180 C C . ASN B 2 43 ? 53.389 1.805 265.695 1.00 75.14 43 ASN B C 1
ATOM 3181 O O . ASN B 2 43 ? 54.075 0.817 265.978 1.00 77.45 43 ASN B O 1
ATOM 3186 N N . PHE B 2 44 ? 52.363 2.198 266.448 1.00 71.99 44 PHE B N 1
ATOM 3187 C CA . PHE B 2 44 ? 51.917 1.383 267.568 1.00 71.09 44 PHE B CA 1
ATOM 3188 C C . PHE B 2 44 ? 51.239 0.117 267.057 1.00 72.82 44 PHE B C 1
ATOM 3189 O O . PHE B 2 44 ? 50.603 0.112 265.999 1.00 69.73 44 PHE B O 1
ATOM 3197 N N . GLN B 2 45 ? 51.373 -0.963 267.824 1.00 75.48 45 GLN B N 1
ATOM 3198 C CA . GLN B 2 45 ? 50.644 -2.185 267.520 1.00 77.37 45 GLN B CA 1
ATOM 3199 C C . GLN B 2 45 ? 49.179 -2.029 267.912 1.00 80.14 45 GLN B C 1
ATOM 3200 O O . GLN B 2 45 ? 48.833 -1.262 268.815 1.00 77.87 45 GLN B O 1
ATOM 3206 N N . ASP B 2 46 ? 48.314 -2.771 267.217 1.00 85.24 46 ASP B N 1
ATOM 3207 C CA . ASP B 2 46 ? 46.877 -2.558 267.363 1.00 88.81 46 ASP B CA 1
ATOM 3208 C C . ASP B 2 46 ? 46.343 -3.135 268.669 1.00 91.92 46 ASP B C 1
ATOM 3209 O O . ASP B 2 46 ? 45.473 -2.532 269.307 1.00 92.62 46 ASP B O 1
ATOM 3214 N N . ASP B 2 47 ? 46.846 -4.296 269.086 1.00 93.39 47 ASP B N 1
ATOM 3215 C CA . ASP B 2 47 ? 46.268 -5.025 270.207 1.00 94.65 47 ASP B CA 1
ATOM 3216 C C . ASP B 2 47 ? 47.187 -5.060 271.426 1.00 89.23 47 ASP B C 1
ATOM 3217 O O . ASP B 2 47 ? 47.136 -6.002 272.218 1.00 90.86 47 ASP B O 1
ATOM 3222 N N . THR B 2 48 ? 48.019 -4.039 271.597 1.00 81.83 48 THR B N 1
ATOM 3223 C CA . THR B 2 48 ? 48.831 -3.887 272.795 1.00 74.29 48 THR B CA 1
ATOM 3224 C C . THR B 2 48 ? 48.234 -2.822 273.708 1.00 68.83 48 THR B C 1
ATOM 3225 O O . THR B 2 48 ? 47.393 -2.017 273.300 1.00 67.98 48 THR B O 1
ATOM 3229 N N . ILE B 2 49 ? 48.685 -2.827 274.958 1.00 65.69 49 ILE B N 1
ATOM 3230 C CA . ILE B 2 49 ? 48.276 -1.827 275.937 1.00 62.55 49 ILE B CA 1
ATOM 3231 C C . ILE B 2 49 ? 49.222 -0.638 275.836 1.00 63.01 49 ILE B C 1
ATOM 3232 O O . ILE B 2 49 ? 50.444 -0.808 275.746 1.00 64.15 49 ILE B O 1
ATOM 3237 N N . LYS B 2 50 ? 48.657 0.567 275.830 1.00 62.84 50 LYS B N 1
ATOM 3238 C CA . LYS B 2 50 ? 49.424 1.804 275.767 1.00 62.78 50 LYS B CA 1
ATOM 3239 C C . LYS B 2 50 ? 49.242 2.541 277.085 1.00 65.62 50 LYS B C 1
ATOM 3240 O O . LYS B 2 50 ? 48.108 2.815 277.496 1.00 64.16 50 LYS B O 1
ATOM 3246 N N . ILE B 2 51 ? 50.356 2.855 277.742 1.00 68.72 51 ILE B N 1
ATOM 3247 C CA . ILE B 2 51 ? 50.360 3.395 279.095 1.00 71.32 51 ILE B CA 1
ATOM 3248 C C . ILE B 2 51 ? 50.774 4.858 279.042 1.00 68.83 51 ILE B C 1
ATOM 3249 O O . ILE B 2 51 ? 51.639 5.241 278.244 1.00 68.38 51 ILE B O 1
ATOM 3254 N N . VAL B 2 52 ? 50.143 5.674 279.884 1.00 65.66 52 VAL B N 1
ATOM 3255 C CA . VAL B 2 52 ? 50.487 7.081 280.051 1.00 63.79 52 VAL B CA 1
ATOM 3256 C C . VAL B 2 52 ? 50.825 7.304 281.517 1.00 66.39 52 VAL B C 1
ATOM 3257 O O . VAL B 2 52 ? 49.975 7.087 282.390 1.00 67.02 52 VAL B O 1
ATOM 3261 N N . TYR B 2 53 ? 52.055 7.742 281.790 1.00 69.62 53 TYR B N 1
ATOM 3262 C CA . TYR B 2 53 ? 52.510 7.947 283.161 1.00 73.70 53 TYR B CA 1
ATOM 3263 C C . TYR B 2 53 ? 53.201 9.298 283.301 1.00 74.97 53 TYR B C 1
ATOM 3264 O O . TYR B 2 53 ? 53.766 9.831 282.340 1.00 72.47 53 TYR B O 1
ATOM 3273 N N . ASP B 2 54 ? 53.155 9.842 284.521 1.00 78.11 54 ASP B N 1
ATOM 3274 C CA . ASP B 2 54 ? 53.648 11.181 284.798 1.00 82.69 54 ASP B CA 1
ATOM 3275 C C . ASP B 2 54 ? 55.136 11.143 285.144 1.00 89.07 54 ASP B C 1
ATOM 3276 O O . ASP B 2 54 ? 55.766 10.085 285.169 1.00 89.49 54 ASP B O 1
ATOM 3281 N N . GLU B 2 55 ? 55.706 12.324 285.408 1.00 96.71 55 GLU B N 1
ATOM 3282 C CA . GLU B 2 55 ? 57.134 12.415 285.705 1.00 104.66 55 GLU B CA 1
ATOM 3283 C C . GLU B 2 55 ? 57.524 11.528 286.880 1.00 105.94 55 GLU B C 1
ATOM 3284 O O . GLU B 2 55 ? 58.632 10.979 286.906 1.00 108.69 55 GLU B O 1
ATOM 3290 N N . ASN B 2 56 ? 56.627 11.367 287.850 1.00 103.57 56 ASN B N 1
ATOM 3291 C CA . ASN B 2 56 ? 56.828 10.453 288.965 1.00 100.48 56 ASN B CA 1
ATOM 3292 C C . ASN B 2 56 ? 56.477 9.010 288.616 1.00 96.53 56 ASN B C 1
ATOM 3293 O O . ASN B 2 56 ? 56.498 8.153 289.508 1.00 93.78 56 ASN B O 1
ATOM 3298 N N . ASN B 2 57 ? 56.149 8.737 287.349 1.00 93.82 57 ASN B N 1
ATOM 3299 C CA . ASN B 2 57 ? 55.855 7.408 286.814 1.00 87.47 57 ASN B CA 1
ATOM 3300 C C . ASN B 2 57 ? 54.557 6.817 287.353 1.00 81.71 57 ASN B C 1
ATOM 3301 O O . ASN B 2 57 ? 54.385 5.596 287.348 1.00 78.61 57 ASN B O 1
ATOM 3306 N N . ILE B 2 58 ? 53.633 7.655 287.812 1.00 83.15 58 ILE B N 1
ATOM 3307 C CA . ILE B 2 58 ? 52.290 7.199 288.162 1.00 83.45 58 ILE B CA 1
ATOM 3308 C C . ILE B 2 58 ? 51.486 7.075 286.874 1.00 85.70 58 ILE B C 1
ATOM 3309 O O . ILE B 2 58 ? 51.455 8.004 286.059 1.00 87.51 58 ILE B O 1
ATOM 3314 N N . ILE B 2 59 ? 50.838 5.932 286.676 1.00 89.39 59 ILE B N 1
ATOM 3315 C CA . ILE B 2 59 ? 50.040 5.723 285.473 1.00 82.34 59 ILE B CA 1
ATOM 3316 C C . ILE B 2 59 ? 48.727 6.481 285.621 1.00 76.91 59 ILE B C 1
ATOM 3317 O O . ILE B 2 59 ? 47.958 6.237 286.558 1.00 76.28 59 ILE B O 1
ATOM 3322 N N . VAL B 2 60 ? 48.475 7.409 284.701 1.00 71.94 60 VAL B N 1
ATOM 3323 C CA . VAL B 2 60 ? 47.267 8.221 284.739 1.00 67.19 60 VAL B CA 1
ATOM 3324 C C . VAL B 2 60 ? 46.266 7.855 283.645 1.00 64.18 60 VAL B C 1
ATOM 3325 O O . VAL B 2 60 ? 45.077 8.185 283.786 1.00 62.53 60 VAL B O 1
ATOM 3329 N N . ALA B 2 61 ? 46.693 7.191 282.572 1.00 63.82 61 ALA B N 1
ATOM 3330 C CA . ALA B 2 61 ? 45.788 6.865 281.480 1.00 61.93 61 ALA B CA 1
ATOM 3331 C C . ALA B 2 61 ? 46.236 5.574 280.812 1.00 63.50 61 ALA B C 1
ATOM 3332 O O . ALA B 2 61 ? 47.436 5.331 280.654 1.00 65.20 61 ALA B O 1
ATOM 3334 N N . ILE B 2 62 ? 45.261 4.752 280.425 1.00 60.28 62 ILE B N 1
ATOM 3335 C CA . ILE B 2 62 ? 45.510 3.485 279.750 1.00 60.99 62 ILE B CA 1
ATOM 3336 C C . ILE B 2 62 ? 44.539 3.363 278.584 1.00 60.88 62 ILE B C 1
ATOM 3337 O O . ILE B 2 62 ? 43.377 3.773 278.684 1.00 61.34 62 ILE B O 1
ATOM 3342 N N . THR B 2 63 ? 45.018 2.801 277.478 1.00 58.29 63 THR B N 1
ATOM 3343 C CA . THR B 2 63 ? 44.177 2.594 276.311 1.00 57.72 63 THR B CA 1
ATOM 3344 C C . THR B 2 63 ? 44.787 1.489 275.462 1.00 61.16 63 THR B C 1
ATOM 3345 O O . THR B 2 63 ? 45.918 1.056 275.688 1.00 60.81 63 THR B O 1
ATOM 3349 N N . LYS B 2 64 ? 44.012 1.039 274.478 1.00 64.15 64 LYS B N 1
ATOM 3350 C CA . LYS B 2 64 ? 44.507 0.187 273.410 1.00 66.62 64 LYS B CA 1
ATOM 3351 C C . LYS B 2 64 ? 44.599 0.922 272.081 1.00 63.93 64 LYS B C 1
ATOM 3352 O O . LYS B 2 64 ? 45.008 0.320 271.082 1.00 62.79 64 LYS B O 1
ATOM 3358 N N . ASP B 2 65 ? 44.235 2.204 272.046 1.00 61.72 65 ASP B N 1
ATOM 3359 C CA . ASP B 2 65 ? 44.234 3.014 270.825 1.00 56.13 65 ASP B CA 1
ATOM 3360 C C . ASP B 2 65 ? 44.974 4.316 271.117 1.00 53.28 65 ASP B C 1
ATOM 3361 O O . ASP B 2 65 ? 44.406 5.244 271.704 1.00 50.02 65 ASP B O 1
ATOM 3366 N N . ALA B 2 66 ? 46.230 4.390 270.668 1.00 53.38 66 ALA B N 1
ATOM 3367 C CA . ALA B 2 66 ? 47.091 5.513 271.026 1.00 55.04 66 ALA B CA 1
ATOM 3368 C C . ALA B 2 66 ? 46.570 6.840 270.486 1.00 55.08 66 ALA B C 1
ATOM 3369 O O . ALA B 2 66 ? 46.823 7.890 271.087 1.00 58.66 66 ALA B O 1
ATOM 3371 N N . SER B 2 67 ? 45.841 6.820 269.365 1.00 50.45 67 SER B N 1
ATOM 3372 C CA . SER B 2 67 ? 45.320 8.059 268.796 1.00 48.81 67 SER B CA 1
ATOM 3373 C C . SER B 2 67 ? 44.287 8.727 269.695 1.00 46.61 67 SER B C 1
ATOM 3374 O O . SER B 2 67 ? 43.971 9.904 269.489 1.00 43.45 67 SER B O 1
ATOM 3377 N N . THR B 2 68 ? 43.741 8.004 270.671 1.00 47.43 68 THR B N 1
ATOM 3378 C CA . THR B 2 68 ? 42.823 8.599 271.633 1.00 47.25 68 THR B CA 1
ATOM 3379 C C . THR B 2 68 ? 43.544 9.295 272.779 1.00 47.79 68 THR B C 1
ATOM 3380 O O . THR B 2 68 ? 42.880 9.783 273.702 1.00 48.49 68 THR B O 1
ATOM 3384 N N . LEU B 2 69 ? 44.871 9.364 272.742 1.00 46.69 69 LEU B N 1
ATOM 3385 C CA . LEU B 2 69 ? 45.649 9.980 273.803 1.00 48.06 69 LEU B CA 1
ATOM 3386 C C . LEU B 2 69 ? 46.014 11.418 273.448 1.00 49.05 69 LEU B C 1
ATOM 3387 O O . LEU B 2 69 ? 46.135 11.780 272.276 1.00 48.14 69 LEU B O 1
ATOM 3392 N N . ASN B 2 70 ? 46.168 12.242 274.487 1.00 51.27 70 ASN B N 1
ATOM 3393 C CA . ASN B 2 70 ? 46.761 13.577 274.389 1.00 54.50 70 ASN B CA 1
ATOM 3394 C C . ASN B 2 70 ? 47.924 13.592 275.374 1.00 55.27 70 ASN B C 1
ATOM 3395 O O . ASN B 2 70 ? 47.758 13.973 276.544 1.00 50.87 70 ASN B O 1
ATOM 3400 N N . PRO B 2 71 ? 49.117 13.172 274.950 1.00 57.98 71 PRO B N 1
ATOM 3401 C CA . PRO B 2 71 ? 50.213 12.979 275.910 1.00 62.51 71 PRO B CA 1
ATOM 3402 C C . PRO B 2 71 ? 51.052 14.223 276.165 1.00 65.90 71 PRO B C 1
ATOM 3403 O O . PRO B 2 71 ? 52.233 14.109 276.509 1.00 67.90 71 PRO B O 1
ATOM 3407 N N . GLU B 2 72 ? 50.468 15.408 276.000 1.00 67.68 72 GLU B N 1
ATOM 3408 C CA . GLU B 2 72 ? 51.184 16.645 276.290 1.00 70.41 72 GLU B CA 1
ATOM 3409 C C . GLU B 2 72 ? 51.509 16.707 277.781 1.00 69.97 72 GLU B C 1
ATOM 3410 O O . GLU B 2 72 ? 50.602 16.740 278.619 1.00 67.12 72 GLU B O 1
ATOM 3416 N N . GLY B 2 73 ? 52.799 16.697 278.113 1.00 70.30 73 GLY B N 1
ATOM 3417 C CA . GLY B 2 73 ? 53.235 16.724 279.496 1.00 67.92 73 GLY B CA 1
ATOM 3418 C C . GLY B 2 73 ? 53.384 15.373 280.160 1.00 68.08 73 GLY B C 1
ATOM 3419 O O . GLY B 2 73 ? 53.592 15.321 281.382 1.00 67.74 73 GLY B O 1
ATOM 3420 N N . PHE B 2 74 ? 53.289 14.280 279.403 1.00 67.91 74 PHE B N 1
ATOM 3421 C CA . PHE B 2 74 ? 53.365 12.935 279.954 1.00 68.29 74 PHE B CA 1
ATOM 3422 C C . PHE B 2 74 ? 54.234 12.073 279.042 1.00 69.64 74 PHE B C 1
ATOM 3423 O O . PHE B 2 74 ? 54.794 12.546 278.046 1.00 68.79 74 PHE B O 1
ATOM 3431 N N . SER B 2 75 ? 54.353 10.794 279.398 1.00 71.25 75 SER B N 1
ATOM 3432 C CA . SER B 2 75 ? 55.105 9.816 278.625 1.00 72.06 75 SER B CA 1
ATOM 3433 C C . SER B 2 75 ? 54.186 8.668 278.228 1.00 69.29 75 SER B C 1
ATOM 3434 O O . SER B 2 75 ? 53.233 8.342 278.942 1.00 69.49 75 SER B O 1
ATOM 3437 N N . VAL B 2 76 ? 54.480 8.053 277.085 1.00 66.66 76 VAL B N 1
ATOM 3438 C CA . VAL B 2 76 ? 53.690 6.946 276.558 1.00 65.23 76 VAL B CA 1
ATOM 3439 C C . VAL B 2 76 ? 54.614 5.759 276.331 1.00 64.62 76 VAL B C 1
ATOM 3440 O O . VAL B 2 76 ? 55.675 5.902 275.711 1.00 64.64 76 VAL B O 1
ATOM 3444 N N . VAL B 2 77 ? 54.215 4.593 276.832 1.00 65.00 77 VAL B N 1
ATOM 3445 C CA . VAL B 2 77 ? 54.934 3.348 276.594 1.00 68.69 77 VAL B CA 1
ATOM 3446 C C . VAL B 2 77 ? 53.929 2.285 276.177 1.00 69.49 77 VAL B C 1
ATOM 3447 O O . VAL B 2 77 ? 52.807 2.236 276.697 1.00 68.82 77 VAL B O 1
ATOM 3451 N N . GLU B 2 78 ? 54.337 1.447 275.224 1.00 68.17 78 GLU B N 1
ATOM 3452 C CA . GLU B 2 78 ? 53.544 0.332 274.731 1.00 66.71 78 GLU B CA 1
ATOM 3453 C C . GLU B 2 78 ? 54.006 -0.960 275.395 1.00 70.18 78 GLU B C 1
ATOM 3454 O O . GLU B 2 78 ? 55.205 -1.258 275.422 1.00 70.00 78 GLU B O 1
ATOM 3460 N N . ILE B 2 79 ? 53.057 -1.722 275.927 1.00 73.13 79 ILE B N 1
ATOM 3461 C CA . ILE B 2 79 ? 53.370 -2.951 276.654 1.00 77.56 79 ILE B CA 1
ATOM 3462 C C . ILE B 2 79 ? 52.491 -4.063 276.107 1.00 86.01 79 ILE B C 1
ATOM 3463 O O . ILE B 2 79 ? 51.411 -3.804 275.547 1.00 83.00 79 ILE B O 1
ATOM 3468 N N . PRO B 2 80 ? 52.922 -5.320 276.236 1.00 96.49 80 PRO B N 1
ATOM 3469 C CA . PRO B 2 80 ? 52.105 -6.427 275.733 1.00 101.84 80 PRO B CA 1
ATOM 3470 C C . PRO B 2 80 ? 50.845 -6.607 276.563 1.00 110.53 80 PRO B C 1
ATOM 3471 O O . PRO B 2 80 ? 50.833 -6.391 277.777 1.00 112.83 80 PRO B O 1
ATOM 3475 N N . ASP B 2 81 ? 49.770 -7.007 275.886 1.00 104.72 81 ASP B N 1
ATOM 3476 C CA . ASP B 2 81 ? 48.468 -7.180 276.528 1.00 101.59 81 ASP B CA 1
ATOM 3477 C C . ASP B 2 81 ? 48.444 -8.535 277.225 1.00 100.36 81 ASP B C 1
ATOM 3478 O O . ASP B 2 81 ? 48.105 -9.562 276.635 1.00 101.74 81 ASP B O 1
ATOM 3483 N N . ILE B 2 82 ? 48.813 -8.535 278.503 1.00 97.57 82 ILE B N 1
ATOM 3484 C CA . ILE B 2 82 ? 48.857 -9.742 279.313 1.00 97.17 82 ILE B CA 1
ATOM 3485 C C . ILE B 2 82 ? 47.922 -9.563 280.506 1.00 99.07 82 ILE B C 1
ATOM 3486 O O . ILE B 2 82 ? 47.451 -8.464 280.800 1.00 96.93 82 ILE B O 1
ATOM 3491 N N . THR B 2 83 ? 47.659 -10.674 281.195 1.00 103.51 83 THR B N 1
ATOM 3492 C CA . THR B 2 83 ? 46.794 -10.625 282.370 1.00 109.03 83 THR B CA 1
ATOM 3493 C C . THR B 2 83 ? 47.418 -9.788 283.480 1.00 115.08 83 THR B C 1
ATOM 3494 O O . THR B 2 83 ? 46.710 -9.084 284.210 1.00 114.01 83 THR B O 1
ATOM 3498 N N . ALA B 2 84 ? 48.746 -9.839 283.613 1.00 124.69 84 ALA B N 1
ATOM 3499 C CA . ALA B 2 84 ? 49.426 -9.049 284.633 1.00 120.80 84 ALA B CA 1
ATOM 3500 C C . ALA B 2 84 ? 49.363 -7.555 284.349 1.00 116.81 84 ALA B C 1
ATOM 3501 O O . ALA B 2 84 ? 49.619 -6.753 285.254 1.00 119.11 84 ALA B O 1
ATOM 3503 N N . ASN B 2 85 ? 49.034 -7.163 283.117 1.00 108.88 85 ASN B N 1
ATOM 3504 C CA . ASN B 2 85 ? 48.922 -5.756 282.762 1.00 99.38 85 ASN B CA 1
ATOM 3505 C C . ASN B 2 85 ? 47.481 -5.277 282.655 1.00 96.60 85 ASN B C 1
ATOM 3506 O O . ASN B 2 85 ? 47.246 -4.064 282.697 1.00 95.66 85 ASN B O 1
ATOM 3511 N N . ARG B 2 86 ? 46.518 -6.192 282.517 1.00 96.15 86 ARG B N 1
ATOM 3512 C CA . ARG B 2 86 ? 45.115 -5.801 282.455 1.00 95.09 86 ARG B CA 1
ATOM 3513 C C . ARG B 2 86 ? 44.560 -5.387 283.812 1.00 97.55 86 ARG B C 1
ATOM 3514 O O . ARG B 2 86 ? 43.470 -4.805 283.866 1.00 97.54 86 ARG B O 1
ATOM 3522 N N . ARG B 2 87 ? 45.281 -5.658 284.903 1.00 99.98 87 ARG B N 1
ATOM 3523 C CA . ARG B 2 87 ? 44.812 -5.285 286.231 1.00 99.71 87 ARG B CA 1
ATOM 3524 C C . ARG B 2 87 ? 45.041 -3.814 286.545 1.00 98.09 87 ARG B C 1
ATOM 3525 O O . ARG B 2 87 ? 44.336 -3.260 287.396 1.00 97.75 87 ARG B O 1
ATOM 3533 N N . ALA B 2 88 ? 46.005 -3.173 285.887 1.00 96.73 88 ALA B N 1
ATOM 3534 C CA . ALA B 2 88 ? 46.270 -1.761 286.132 1.00 95.29 88 ALA B CA 1
ATOM 3535 C C . ALA B 2 88 ? 45.124 -0.907 285.606 1.00 95.84 88 ALA B C 1
ATOM 3536 O O . ALA B 2 88 ? 44.704 -1.055 284.455 1.00 94.38 88 ALA B O 1
ATOM 3538 N N . ASP B 2 89 ? 44.616 -0.016 286.453 1.00 100.38 89 ASP B N 1
ATOM 3539 C CA . ASP B 2 89 ? 43.573 0.928 286.077 1.00 105.84 89 ASP B CA 1
ATOM 3540 C C . ASP B 2 89 ? 44.148 2.338 286.009 1.00 114.96 89 ASP B C 1
ATOM 3541 O O . ASP B 2 89 ? 45.300 2.587 286.376 1.00 115.59 89 ASP B O 1
ATOM 3546 N N . ASP B 2 90 ? 43.326 3.267 285.519 1.00 126.29 90 ASP B N 1
ATOM 3547 C CA . ASP B 2 90 ? 43.764 4.646 285.334 1.00 122.27 90 ASP B CA 1
ATOM 3548 C C . ASP B 2 90 ? 43.961 5.397 286.645 1.00 119.77 90 ASP B C 1
ATOM 3549 O O . ASP B 2 90 ? 44.390 6.556 286.609 1.00 122.17 90 ASP B O 1
ATOM 3554 N N . SER B 2 91 ? 43.661 4.786 287.788 1.00 114.56 91 SER B N 1
ATOM 3555 C CA . SER B 2 91 ? 43.899 5.436 289.065 1.00 108.10 91 SER B CA 1
ATOM 3556 C C . SER B 2 91 ? 45.395 5.469 289.378 1.00 103.65 91 SER B C 1
ATOM 3557 O O . SER B 2 91 ? 46.225 4.884 288.674 1.00 103.44 91 SER B O 1
ATOM 3560 N N . GLY B 2 92 ? 45.735 6.160 290.461 1.00 97.63 92 GLY B N 1
ATOM 3561 C CA . GLY B 2 92 ? 47.127 6.334 290.817 1.00 92.98 92 GLY B CA 1
ATOM 3562 C C . GLY B 2 92 ? 47.682 5.205 291.657 1.00 91.62 92 GLY B C 1
ATOM 3563 O O . GLY B 2 92 ? 48.635 5.407 292.416 1.00 92.88 92 GLY B O 1
ATOM 3564 N N . LYS B 2 93 ? 47.103 4.011 291.532 1.00 91.00 93 LYS B N 1
ATOM 3565 C CA . LYS B 2 93 ? 47.511 2.859 292.323 1.00 92.26 93 LYS B CA 1
ATOM 3566 C C . LYS B 2 93 ? 48.501 1.959 291.596 1.00 89.08 93 LYS B C 1
ATOM 3567 O O . LYS B 2 93 ? 48.841 0.889 292.110 1.00 88.10 93 LYS B O 1
ATOM 3573 N N . TRP B 2 94 ? 48.968 2.362 290.416 1.00 87.00 94 TRP B N 1
ATOM 3574 C CA . TRP B 2 94 ? 49.932 1.581 289.655 1.00 85.38 94 TRP B CA 1
ATOM 3575 C C . TRP B 2 94 ? 50.977 2.513 289.062 1.00 86.50 94 TRP B C 1
ATOM 3576 O O . TRP B 2 94 ? 50.648 3.599 288.580 1.00 85.30 94 TRP B O 1
ATOM 3587 N N . MET B 2 95 ? 52.233 2.088 289.116 1.00 89.67 95 MET B N 1
ATOM 3588 C CA . MET B 2 95 ? 53.350 2.812 288.529 1.00 90.30 95 MET B CA 1
ATOM 3589 C C . MET B 2 95 ? 53.937 1.998 287.382 1.00 88.06 95 MET B C 1
ATOM 3590 O O . MET B 2 95 ? 53.510 0.874 287.103 1.00 85.84 95 MET B O 1
ATOM 3595 N N . PHE B 2 96 ? 54.931 2.578 286.713 1.00 89.02 96 PHE B N 1
ATOM 3596 C CA . PHE B 2 96 ? 55.618 1.915 285.614 1.00 90.77 96 PHE B CA 1
ATOM 3597 C C . PHE B 2 96 ? 57.124 2.034 285.788 1.00 99.62 96 PHE B C 1
ATOM 3598 O O . PHE B 2 96 ? 57.643 3.136 285.996 1.00 99.16 96 PHE B O 1
ATOM 3606 N N . LYS B 2 97 ? 57.818 0.899 285.678 1.00 108.79 97 LYS B N 1
ATOM 3607 C CA . LYS B 2 97 ? 59.284 0.882 285.635 1.00 117.83 97 LYS B CA 1
ATOM 3608 C C . LYS B 2 97 ? 59.690 -0.438 284.966 1.00 126.15 97 LYS B C 1
ATOM 3609 O O . LYS B 2 97 ? 59.883 -1.449 285.641 1.00 127.99 97 LYS B O 1
ATOM 3615 N N . ASP B 2 98 ? 59.811 -0.402 283.637 1.00 132.69 98 ASP B N 1
ATOM 3616 C CA . ASP B 2 98 ? 60.051 -1.601 282.831 1.00 138.96 98 ASP B CA 1
ATOM 3617 C C . ASP B 2 98 ? 58.994 -2.666 283.115 1.00 134.32 98 ASP B C 1
ATOM 3618 O O . ASP B 2 98 ? 59.285 -3.861 283.197 1.00 137.06 98 ASP B O 1
ATOM 3623 N N . GLY B 2 99 ? 57.749 -2.219 283.267 1.00 128.28 99 GLY B N 1
ATOM 3624 C CA . GLY B 2 99 ? 56.644 -3.090 283.615 1.00 121.43 99 GLY B CA 1
ATOM 3625 C C . GLY B 2 99 ? 55.693 -2.432 284.594 1.00 114.00 99 GLY B C 1
ATOM 3626 O O . GLY B 2 99 ? 56.013 -1.385 285.165 1.00 113.06 99 GLY B O 1
ATOM 3627 N N . ALA B 2 100 ? 54.520 -3.026 284.794 1.00 109.23 100 ALA B N 1
ATOM 3628 C CA . ALA B 2 100 ? 53.545 -2.502 285.740 1.00 106.60 100 ALA B CA 1
ATOM 3629 C C . ALA B 2 100 ? 53.779 -3.091 287.127 1.00 108.11 100 ALA B C 1
ATOM 3630 O O . ALA B 2 100 ? 54.005 -4.296 287.273 1.00 105.47 100 ALA B O 1
ATOM 3632 N N . VAL B 2 101 ? 53.723 -2.234 288.144 1.00 112.85 101 VAL B N 1
ATOM 3633 C CA . VAL B 2 101 ? 53.928 -2.646 289.527 1.00 118.20 101 VAL B CA 1
ATOM 3634 C C . VAL B 2 101 ? 52.667 -2.355 290.329 1.00 135.35 101 VAL B C 1
ATOM 3635 O O . VAL B 2 101 ? 51.888 -1.453 290.003 1.00 132.36 101 VAL B O 1
ATOM 3639 N N . VAL B 2 102 ? 52.469 -3.139 291.385 1.00 158.88 102 VAL B N 1
ATOM 3640 C CA . VAL B 2 102 ? 51.381 -2.901 292.326 1.00 171.24 102 VAL B CA 1
ATOM 3641 C C . VAL B 2 102 ? 51.792 -1.787 293.276 1.00 173.07 102 VAL B C 1
ATOM 3642 O O . VAL B 2 102 ? 52.937 -1.744 293.743 1.00 178.14 102 VAL B O 1
ATOM 3646 N N . LYS B 2 103 ? 50.856 -0.882 293.562 1.00 166.78 103 LYS B N 1
ATOM 3647 C CA . LYS B 2 103 ? 51.115 0.314 294.368 1.00 161.43 103 LYS B CA 1
ATOM 3648 C C . LYS B 2 103 ? 52.204 1.172 293.733 1.00 160.18 103 LYS B C 1
ATOM 3649 O O . LYS B 2 103 ? 53.393 0.904 293.901 1.00 160.85 103 LYS B O 1
#

B-factor: mean 46.81, std 27.62, range [11.8, 185.49]

Foldseek 3Di:
DVCVVVVVVVVVDDDPVCPCVPPPDVVVVCVVVVCVVVVVCVVVDADPVDDDDPDDDDDPDFDWDWDAPPNKIWIWTWADDDPPDPDTDIDIDIDDPQFDWDWDWDDDPPDIDTAWIGGNPDTDGPDDDDDPDDDDAPAQQGAWDQDAFKIWTWGHPPFKIFTFIPHTPCNVDDGDPAGQWMAGPVPRDIDGDPDDDDDDDDDDPDDDWPFDDDDPVCVVPTTDDDDPDAAPAQHKDFDDWDDDPFKIKTFIAHHQFWTGIFIAGPPDDDDDTDWDWTQTNVGDTDTPDDDDDPDCQVPLQPDWPDKDWADKDKDQLDDPDDDDDFQKDWDAWDDPTMTIITGIWTAGSHDIDTHGDD/DDKFFQKAFDQDDDPVSNVCCVPVVDGWIAGPVGDTQVVCQVVADQAWKKFKAAPVQFTQDIDSRSVPDDNHRIMIDTDGDDPQPVPDDNDRQWGDDPDIDGD

Secondary structure (DSSP, 8-state):
-HHHHHHHHHHTS--GGGTTTT-S-HHHHHHHHT-HHHHHHHHTPPPTT----SS-----SS--EEEEETTEEEEEEEE-SSTT-SS-EEEEEEESSS---EEEEEEETTEEEEEEEEETTEEEESS----SS-----SSS-EEE--SSS-EEEEE-SSEEEEEEPPTT-TTS---S--SEEEETTT--EE-SS----SS----S----------GGGGGTSS----SSPPPBT-EEEEEEEE-SSEEEEEEEEBTTEEEEEEEETT--SSS-SEEEEEETTS-EEESS----S--HHHHTTSEEEEEE---EE--S--S---PPTTEEEEEEE---EEEEEEEEEEETTEEEEPP--/--EE-S-EE----SHHHHHHHHHH----EE-TTS-BHHHHGGGS-TTSEEEEE-TT-BEEEEES-GGG---TTSEEEEE---HHHHT--SSTTEEESSSEEE-

Organism: Escherichia phage Mu (NCBI:txid2681603)

Radius of gyration: 63.02 Å; Cα contacts (8 Å, |Δi|>4): 758; chains: 2; bounding box: 56×51×229 Å

Sequence (461 aa):
KAVKIAMDNANARLAKDRNGADIPNKPLFIQNLGLQETVNRARNAVQKNGDTLSGGLTFENDSILAWIRNTDWAKIGFKNDADSDTDSYMWFETGDNGNEYFKWRSKQSTTTKDLMNLKWDALSSVLVNAIVNGEVISKSANGLRIAYGNYGFFIRNDGSNTYFMLTNSGDNMGTYNGLRPLWINNATGAVSMGRGLNVSSGDTLSDRFAINSSNGMWIQMRDNNAIF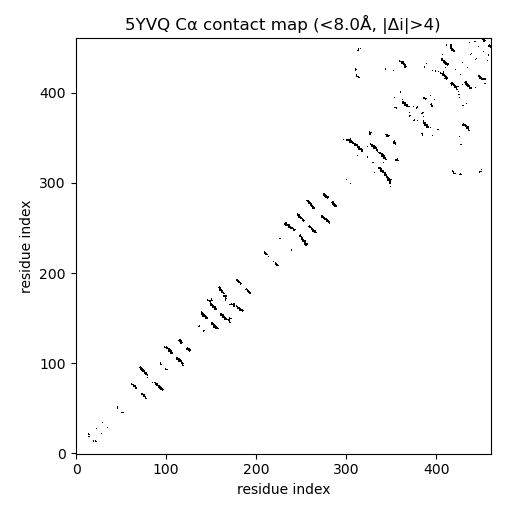GKNIVNTDSAQALLRQNHADRKFMIGGLGNKQFGIYMINNSRRTANGTDGQAYMDNNGNWLCGAQVIPGNYANFDSRYVRDVRLGTQSLTGGLSRDYKAPSGHVITGFHTDDKVYIRPVQKNINGTWYNVASAMMHLKNIKSENPKTKEQYQLTKNFDVIWLWWSEDGKNWYEEVNNFQDDTIKIVYDENNIIVAITKDASTLNPEGFSVVEIPDITANRRADDSGKWMFKDGAVVK

Solvent-accessible surface area: 35197 Å² total; per-residue (Å²): 187,94,117,90,118,57,122,71,76,64,112,79,156,100,39,194,124,125,133,28,54,44,25,136,76,94,92,83,83,63,99,118,112,58,73,65,120,85,54,63,170,65,167,132,43,86,96,212,144,51,82,125,76,130,51,80,146,126,119,171,104,116,44,82,82,40,131,118,164,124,117,34,64,36,43,50,7,121,52,65,115,54,152,93,31,143,93,45,96,118,55,115,69,37,5,90,108,27,111,48,83,52,79,120,157,62,140,136,91,124,85,63,116,50,52,55,17,69,101,204,133,56,98,44,49,92,64,124,76,158,79,156,54,150,105,129,51,207,79,42,54,26,94,74,113,42,184,46,87,119,0,72,0,47,56,74,63,61,71,34,25,40,66,3,53,0,86,62,71,65,37,151,15,94,72,29,67,58,71,43,38,67,58,52,63,96,103,47,56,88,40,80,44,173,57,112,147,76,119,71,143,79,172,51,155,211,142,105,90,128,84,48,152,63,120,215,104,82,116,193,118,45,83,59,148,152,30,181,105,147,46,98,81,86,46,86,54,56,93,110,144,110,87,78,98,93,85,71,62,21,58,3,11,57,0,117,84,53,121,5,80,26,40,62,34,74,101,86,140,72,156,31,42,51,20,50,24,30,97,28,100,116,46,81,142,67,48,59,87,141,108,129,41,91,107,111,59,100,103,72,51,152,131,79,158,63,98,62,103,1,22,42,19,8,27,48,14,152,74,256,104,100,170,35,55,35,3,27,63,92,52,17,155,81,120,126,94,36,20,51,7,73,3,40,0,31,6,3,84,56,48,38,16,9,43,40,64,155,125,29,60,0,99,42,0,121,50,99,126,35,130,67,167,115,16,122,84,34,41,128,90,37,91,2,60,11,2,14,6,112,88,50,89,13,2,17,117,31,28,136,91,15,97,123,106,11,10,2,1,6,8,37,138,120,45,45,1,14,4,41,21,95,64,5,20,18,5,20,1,54,50,62,5,0,9,6,12,67,58,77,120,50,13,183,125,10,64,33,27,36,135,27,84,17,149,131,27,23,60,89,174

InterPro domains:
  IPR005068 Bacteriophage lambda, Tail fiber protein, repeat-2 [PF03406] (113-153)
  IPR048390 Long-tail fiber proximal subunit, trimerization domain [PF21446] (210-320)
  IPR051934 Bacteriophage Tail Fiber Structural Protein [PTHR35191] (95-156)